Protein AF-A0A1M6B4I6-F1 (afdb_monomer_lite)

Organism: NCBI:txid1216006

Secondary structure (DSSP, 8-state):
-HHHHHHHHHHHHHHT--SSHHHHHHHHHHHHHHHHHHHHHHHHHHTTSS-HHHHHHHHHHHHHHHHHHHHHHHHHHHHHHHHHHHT---SSPPPHHHHHHHHT-S--PPPPPHHHHHHHTTSHHHHH-HHHHHHHHHHHHHHHHHHHHHHSS-------------------PPPPPPP-PPPPHHHHHHHHHHHHHHHHHHHHHHHHHHHHHHHHHHHHHHHHT-S------PPP-BS---TTSPTT--PPP-S-EEHHHHEEEEEEEEEEPTT-S-EEEEEEEE--TTPPTTEEEEEES-EEEEEEEEEPPPTTS-BPPHHHHHT-SEEEEEEEEEE-TT--EEEEEEEEEEEEEEEPEEETTEEEEEEETTEEEEEEE--S---SSS------S-------EEEPPTTSS---TT-------SS---EEEEE--GGG-PPPEEEEEEEPPPPPPPTT-EEEHHHHHHH-SSSSEEEE-SS-HHHHHHHHHTTSPPPHHHHHHHHHHSEEEEEEHHHHHHH-TTSGGGS-HHHHHHHHT-HHHHHHHHHHHHHHHHHHTT--HHHHHHHHHHHHHHHHHTTTT-

InterPro domains:
  IPR016128 Pyosin/cloacin translocation domain [PF06958] (324-448)
  IPR036302 Pyosin/cloacin translocation domain superfamily [SSF69369] (380-454)

Radius of gyration: 32.62 Å; chains: 1; bounding box: 94×73×89 Å

pLDDT: mean 70.73, std 18.91, range [25.36, 96.62]

Structure (mmCIF, N/CA/C/O backbone):
data_AF-A0A1M6B4I6-F1
#
_entry.id   AF-A0A1M6B4I6-F1
#
loop_
_atom_site.group_PDB
_atom_site.id
_atom_site.type_symbol
_atom_site.label_atom_id
_atom_site.label_alt_id
_atom_site.label_comp_id
_atom_site.label_asym_id
_atom_site.label_entity_id
_atom_site.label_seq_id
_atom_site.pdbx_PDB_ins_code
_atom_site.Cartn_x
_atom_site.Cartn_y
_atom_site.Cartn_z
_atom_site.occupancy
_atom_site.B_iso_or_equiv
_atom_site.auth_seq_id
_atom_site.auth_comp_id
_atom_site.auth_asym_id
_atom_site.auth_atom_id
_atom_site.pdbx_PDB_model_num
ATOM 1 N N . MET A 1 1 ? 4.996 18.608 -7.850 1.00 51.16 1 MET A N 1
ATOM 2 C CA . MET A 1 1 ? 4.475 19.092 -9.153 1.00 51.16 1 MET A CA 1
ATOM 3 C C . MET A 1 1 ? 3.858 17.985 -10.006 1.00 51.16 1 MET A C 1
ATOM 5 O O . MET A 1 1 ? 2.662 18.060 -10.228 1.00 51.16 1 MET A O 1
ATOM 9 N N . GLN A 1 2 ? 4.590 16.944 -10.438 1.00 46.91 2 GLN A N 1
ATOM 10 C CA . GLN A 1 2 ? 3.991 15.851 -11.239 1.00 46.91 2 GLN A CA 1
ATOM 11 C C . GLN A 1 2 ? 2.855 15.112 -10.505 1.00 46.91 2 GLN A C 1
ATOM 13 O O . GLN A 1 2 ? 1.785 14.940 -11.076 1.00 46.91 2 GLN A O 1
ATOM 18 N N . ARG A 1 3 ? 3.047 14.771 -9.218 1.00 54.28 3 ARG A N 1
ATOM 19 C CA . ARG A 1 3 ? 1.992 14.196 -8.356 1.00 54.28 3 ARG A CA 1
ATOM 20 C C . ARG A 1 3 ? 0.747 15.095 -8.277 1.00 54.28 3 ARG A C 1
ATOM 22 O O . ARG A 1 3 ? -0.336 14.656 -8.629 1.00 54.28 3 ARG A O 1
ATOM 29 N N . PHE A 1 4 ? 0.932 16.375 -7.947 1.00 55.16 4 PHE A N 1
ATOM 30 C CA . PHE A 1 4 ? -0.143 17.375 -7.912 1.00 55.16 4 PHE A CA 1
ATOM 31 C C . PHE A 1 4 ? -0.913 17.471 -9.245 1.00 55.16 4 PHE A C 1
ATOM 33 O O . PHE A 1 4 ? -2.139 17.481 -9.261 1.00 55.16 4 PHE A O 1
ATOM 40 N N . SER A 1 5 ? -0.204 17.477 -10.380 1.00 53.47 5 SER A N 1
ATOM 41 C CA . SER A 1 5 ? -0.817 17.520 -11.716 1.00 53.47 5 SER A CA 1
ATOM 42 C C . SER A 1 5 ? -1.658 16.277 -12.021 1.00 53.47 5 SER A C 1
ATOM 44 O O . SER A 1 5 ? -2.720 16.392 -12.635 1.00 53.47 5 SER A O 1
ATOM 46 N N . ALA A 1 6 ? -1.203 15.094 -11.594 1.00 51.84 6 ALA A N 1
ATOM 47 C CA . ALA A 1 6 ? -1.963 13.856 -11.733 1.00 51.84 6 ALA A CA 1
ATOM 48 C C . ALA A 1 6 ? -3.240 13.899 -10.879 1.00 51.84 6 ALA A C 1
ATOM 50 O O . ALA A 1 6 ? -4.325 13.624 -11.390 1.00 51.84 6 ALA A O 1
ATOM 51 N N . SER A 1 7 ? -3.138 14.347 -9.625 1.00 53.72 7 SER A N 1
ATOM 52 C CA . SER A 1 7 ? -4.289 14.511 -8.730 1.00 53.72 7 SER A CA 1
ATOM 53 C C . SER A 1 7 ? -5.326 15.488 -9.289 1.00 53.72 7 SER A C 1
ATOM 55 O O . SER A 1 7 ? -6.516 15.175 -9.307 1.00 53.72 7 SER A O 1
ATOM 57 N N . VAL A 1 8 ? -4.895 16.643 -9.811 1.00 61.38 8 VAL A N 1
ATOM 58 C CA . VAL A 1 8 ? -5.784 17.622 -10.465 1.00 61.38 8 VAL A CA 1
ATOM 59 C C . VAL A 1 8 ? -6.483 17.020 -11.681 1.00 61.38 8 VAL A C 1
ATOM 61 O O . VAL A 1 8 ? -7.682 17.228 -11.850 1.00 61.38 8 VAL A O 1
ATOM 64 N N . SER A 1 9 ? -5.772 16.231 -12.487 1.00 60.44 9 SER A N 1
ATOM 65 C CA . SER A 1 9 ? -6.349 15.573 -13.667 1.00 60.44 9 SER A CA 1
ATOM 66 C C . SER A 1 9 ? -7.420 14.550 -13.279 1.00 60.44 9 SER A C 1
ATOM 68 O O . SER A 1 9 ? -8.490 14.526 -13.878 1.00 60.44 9 SER A O 1
ATOM 70 N N . ILE A 1 10 ? -7.182 13.759 -12.228 1.00 62.78 10 ILE A N 1
ATOM 71 C CA . ILE A 1 10 ? -8.158 12.792 -11.701 1.00 62.78 10 ILE A CA 1
ATOM 72 C C . ILE A 1 10 ? -9.417 13.507 -11.192 1.00 62.78 10 ILE A C 1
ATOM 74 O O . ILE A 1 10 ? -10.531 13.088 -11.506 1.00 62.78 10 ILE A O 1
ATOM 78 N N . MET A 1 11 ? -9.256 14.595 -10.431 1.00 71.31 11 MET A N 1
ATOM 79 C CA . MET A 1 11 ? -10.387 15.385 -9.926 1.00 71.31 11 MET A CA 1
ATOM 80 C C . MET A 1 11 ? -11.189 16.012 -11.068 1.00 71.31 11 MET A C 1
ATOM 82 O O . MET A 1 11 ? -12.416 15.958 -11.058 1.00 71.31 11 MET A O 1
ATOM 86 N N . ALA A 1 12 ? -10.503 16.544 -12.081 1.00 68.56 12 ALA A N 1
ATOM 87 C CA . ALA A 1 12 ? -11.144 17.124 -13.251 1.00 68.56 12 ALA A CA 1
ATOM 88 C C . ALA A 1 12 ? -11.961 16.074 -14.025 1.00 68.56 12 ALA A C 1
ATOM 90 O O . ALA A 1 12 ? -13.123 16.316 -14.349 1.00 68.56 12 ALA A O 1
ATOM 91 N N . SER A 1 13 ? -11.402 14.882 -14.254 1.00 64.06 13 SER A N 1
ATOM 92 C CA . SER A 1 13 ? -12.123 13.786 -14.909 1.00 64.06 13 SER A CA 1
ATOM 93 C C . SER A 1 13 ? -13.371 13.374 -14.130 1.00 64.06 13 SER A C 1
ATOM 95 O O . SER A 1 13 ? -14.428 13.192 -14.725 1.00 64.06 13 SER A O 1
ATOM 97 N N . ARG A 1 14 ? -13.291 13.281 -12.797 1.00 71.25 14 ARG A N 1
ATOM 98 C CA . ARG A 1 14 ? -14.432 12.885 -11.954 1.00 71.25 14 ARG A CA 1
ATOM 99 C C . ARG A 1 14 ? -15.540 13.938 -11.913 1.00 71.25 14 ARG A C 1
ATOM 101 O O . ARG A 1 14 ? -16.707 13.592 -12.047 1.00 71.25 14 ARG A O 1
ATOM 108 N N . CYS A 1 15 ? -15.191 15.212 -11.749 1.00 73.69 15 CYS A N 1
ATOM 109 C CA . CYS A 1 15 ? -16.175 16.279 -11.538 1.00 73.69 15 CYS A CA 1
ATOM 110 C C . CYS A 1 15 ? -16.774 16.850 -12.832 1.00 73.69 15 CYS A C 1
ATOM 112 O O . CYS A 1 15 ? -17.823 17.487 -12.778 1.00 73.69 15 CYS A O 1
ATOM 114 N N . PHE A 1 16 ? -16.132 16.627 -13.983 1.00 74.12 16 PHE A N 1
ATOM 115 C CA . PHE A 1 16 ? -16.540 17.176 -15.283 1.00 74.12 16 PHE A CA 1
ATOM 116 C C . PHE A 1 16 ? -16.864 16.086 -16.318 1.00 74.12 16 PHE A C 1
ATOM 118 O O . PHE A 1 16 ? -16.717 16.289 -17.525 1.00 74.12 16 PHE A O 1
ATOM 125 N N . SER A 1 17 ? -17.312 14.912 -15.869 1.00 62.78 17 SER A N 1
ATOM 126 C CA . SER A 1 17 ? -17.703 13.801 -16.745 1.00 62.78 17 SER A CA 1
ATOM 127 C C . SER A 1 17 ? -19.030 14.078 -17.467 1.00 62.78 17 SER A C 1
ATOM 129 O O . SER A 1 17 ? -20.097 13.657 -17.031 1.00 62.78 17 SER A O 1
ATOM 131 N N . SER A 1 18 ? -18.965 14.782 -18.599 1.00 56.62 18 SER A N 1
ATOM 132 C CA . SER A 1 18 ? -20.063 14.905 -19.562 1.00 56.62 18 SER A CA 1
ATOM 133 C C . SER A 1 18 ? -19.482 14.923 -20.979 1.00 56.62 18 SER A C 1
ATOM 135 O O . SER A 1 18 ? -18.442 15.533 -21.225 1.00 56.62 18 SER A O 1
ATOM 137 N N . ALA A 1 19 ? -20.136 14.259 -21.940 1.00 50.75 19 ALA A N 1
ATOM 138 C CA . ALA A 1 19 ? -19.697 14.210 -23.343 1.00 50.75 19 ALA A CA 1
ATOM 139 C C . ALA A 1 19 ? -19.806 15.574 -24.071 1.00 50.75 19 ALA A C 1
ATOM 141 O O . ALA A 1 19 ? -19.691 15.648 -25.297 1.00 50.75 19 ALA A O 1
ATOM 142 N N . SER A 1 20 ? -20.071 16.664 -23.342 1.00 63.03 20 SER A N 1
ATOM 143 C CA . SER A 1 20 ? -20.264 17.999 -23.891 1.00 63.03 20 SER A CA 1
ATOM 144 C C . SER A 1 20 ? -18.929 18.733 -24.085 1.00 63.03 20 SER A C 1
ATOM 146 O O . SER A 1 20 ? -18.012 18.690 -23.264 1.00 63.03 20 SER A O 1
ATOM 148 N N . SER A 1 21 ? -18.822 19.500 -25.178 1.00 59.53 21 SER A N 1
ATOM 149 C CA . SER A 1 21 ? -17.652 20.364 -25.425 1.00 59.53 21 SER A CA 1
ATOM 150 C C . SER A 1 21 ? -17.477 21.482 -24.380 1.00 59.53 21 SER A C 1
ATOM 152 O O . SER A 1 21 ? -16.426 22.129 -24.339 1.00 59.53 21 SER A O 1
ATOM 154 N N . PHE A 1 22 ? -18.506 21.742 -23.565 1.00 62.38 22 PHE A N 1
ATOM 155 C CA . PHE A 1 22 ? -18.484 22.723 -22.480 1.00 62.38 22 PHE A CA 1
ATOM 156 C C . PHE A 1 22 ? -17.800 22.147 -21.242 1.00 62.38 22 PHE A C 1
ATOM 158 O O . PHE A 1 22 ? -16.907 22.799 -20.697 1.00 62.38 22 PHE A O 1
ATOM 165 N N . SER A 1 23 ? -18.126 20.901 -20.888 1.00 70.31 23 SER A N 1
ATOM 166 C CA . SER A 1 23 ? -17.504 20.190 -19.771 1.00 70.31 23 SER A CA 1
ATOM 167 C C . SER A 1 23 ? -15.994 20.021 -19.972 1.00 70.31 23 SER A C 1
ATOM 169 O O . SER A 1 23 ? -15.196 20.377 -19.104 1.00 70.31 23 SER A O 1
ATOM 171 N N . ASN A 1 24 ? -15.573 19.644 -21.187 1.00 69.25 24 ASN A N 1
ATOM 172 C CA . ASN A 1 24 ? -14.151 19.549 -21.541 1.00 69.25 24 ASN A CA 1
ATOM 173 C C . ASN A 1 24 ? -13.413 20.894 -21.422 1.00 69.25 24 ASN A C 1
ATOM 175 O O . ASN A 1 24 ? -12.301 20.960 -20.898 1.00 69.25 24 ASN A O 1
ATOM 179 N N . ARG A 1 25 ? -14.026 21.996 -21.877 1.00 69.25 25 ARG A N 1
ATOM 180 C CA . ARG A 1 25 ? -13.416 23.335 -21.787 1.00 69.25 25 ARG A CA 1
ATOM 181 C C . ARG A 1 25 ? -13.263 23.814 -20.350 1.00 69.25 25 ARG A C 1
ATOM 183 O O . ARG A 1 25 ? -12.303 24.513 -20.039 1.00 69.25 25 ARG A O 1
ATOM 190 N N . ALA A 1 26 ? -14.204 23.485 -19.482 1.00 72.00 26 ALA A N 1
ATOM 191 C CA . ALA A 1 26 ? -14.151 23.905 -18.094 1.00 72.00 26 ALA A CA 1
ATOM 192 C C . ALA A 1 26 ? -13.232 23.021 -17.238 1.00 72.00 26 ALA A C 1
ATOM 194 O O . ALA A 1 26 ? -12.478 23.566 -16.439 1.00 72.00 26 ALA A O 1
ATOM 195 N N . SER A 1 27 ? -13.157 21.717 -17.518 1.00 73.81 27 SER A N 1
ATOM 196 C CA . SER A 1 27 ? -12.103 20.832 -17.000 1.00 73.81 27 SER A CA 1
ATOM 197 C C . SER A 1 27 ? -10.699 21.380 -17.301 1.00 73.81 27 SER A C 1
ATOM 199 O O . SER A 1 27 ? -9.864 21.517 -16.405 1.00 73.81 27 SER A O 1
ATOM 201 N N . LEU A 1 28 ? -10.463 21.825 -18.542 1.00 70.69 28 LEU A N 1
ATOM 202 C CA . LEU A 1 28 ? -9.199 22.455 -18.939 1.00 70.69 28 LEU A CA 1
ATOM 203 C C . LEU A 1 28 ? -8.950 23.805 -18.243 1.00 70.69 28 LEU A C 1
ATOM 205 O O . LEU A 1 28 ? -7.811 24.104 -17.882 1.00 70.69 28 LEU A O 1
ATOM 209 N N . ARG A 1 29 ? -9.989 24.626 -18.032 1.00 75.81 29 ARG A N 1
ATOM 210 C CA . ARG A 1 29 ? -9.869 25.899 -17.292 1.00 75.81 29 ARG A CA 1
ATOM 211 C C . ARG A 1 29 ? -9.526 25.668 -15.822 1.00 75.81 29 ARG A C 1
ATOM 213 O O . ARG A 1 29 ? -8.610 26.317 -15.322 1.00 75.81 29 ARG A O 1
ATOM 220 N N . PHE A 1 30 ? -10.191 24.716 -15.173 1.00 84.00 30 PHE A N 1
ATOM 221 C CA . PHE A 1 30 ? -9.875 24.286 -13.814 1.00 84.00 30 PHE A CA 1
ATOM 222 C C . PHE A 1 30 ? -8.423 23.803 -13.699 1.00 84.00 30 PHE A C 1
ATOM 224 O O . PHE A 1 30 ? -7.670 24.303 -12.862 1.00 84.00 30 PHE A O 1
ATOM 231 N N . ALA A 1 31 ? -8.002 22.888 -14.579 1.00 74.19 31 ALA A N 1
ATOM 232 C CA . ALA A 1 31 ? -6.649 22.338 -14.564 1.00 74.19 31 ALA A CA 1
ATOM 233 C C . ALA A 1 31 ? -5.578 23.422 -14.770 1.00 74.19 31 ALA A C 1
ATOM 235 O O . ALA A 1 31 ? -4.554 23.429 -14.082 1.00 74.19 31 ALA A O 1
ATOM 236 N N . ARG A 1 32 ? -5.830 24.379 -15.672 1.00 74.50 32 ARG A N 1
ATOM 237 C CA . ARG A 1 32 ? -4.941 25.522 -15.904 1.00 74.50 32 ARG A CA 1
ATOM 238 C C . ARG A 1 32 ? -4.806 26.400 -14.662 1.00 74.50 32 ARG A C 1
ATOM 240 O O . ARG A 1 32 ? -3.690 26.738 -14.284 1.00 74.50 32 ARG A O 1
ATOM 247 N N . GLU A 1 33 ? -5.913 26.755 -14.020 1.00 79.69 33 GLU A N 1
ATOM 248 C CA . GLU A 1 33 ? -5.904 27.647 -12.856 1.00 79.69 33 GLU A CA 1
ATOM 249 C C . GLU A 1 33 ? -5.260 26.987 -11.623 1.00 79.69 33 GLU A C 1
ATOM 251 O O . GLU A 1 33 ? -4.447 27.610 -10.938 1.00 79.69 33 GLU A O 1
ATOM 256 N N . ALA A 1 34 ? -5.509 25.691 -11.400 1.00 74.44 34 ALA A N 1
ATOM 257 C CA . ALA A 1 34 ? -4.805 24.905 -10.384 1.00 74.44 34 ALA A CA 1
ATOM 258 C C . ALA A 1 34 ? -3.292 24.794 -10.685 1.00 74.44 34 ALA A C 1
ATOM 260 O O . ALA A 1 34 ? -2.448 24.883 -9.783 1.00 74.44 34 ALA A O 1
ATOM 261 N N . GLY A 1 35 ? -2.927 24.661 -11.964 1.00 66.81 35 GLY A N 1
ATOM 262 C CA . GLY A 1 35 ? -1.542 24.720 -12.434 1.00 66.81 35 GLY A CA 1
ATOM 263 C C . GLY A 1 35 ? -0.878 26.077 -12.176 1.00 66.81 35 GLY A C 1
ATOM 264 O O . GLY A 1 35 ? 0.267 26.141 -11.733 1.00 66.81 35 GLY A O 1
ATOM 265 N N . GLU A 1 36 ? -1.599 27.179 -12.377 1.00 76.25 36 GLU A N 1
ATOM 266 C CA . GLU A 1 36 ? -1.106 28.529 -12.091 1.00 76.25 36 GLU A CA 1
ATOM 267 C C . GLU A 1 36 ? -0.899 28.764 -10.586 1.00 76.25 36 GLU A C 1
ATOM 269 O O . GLU A 1 36 ? 0.104 29.374 -10.201 1.00 76.25 36 GLU A O 1
ATOM 274 N N . MET A 1 37 ? -1.796 28.261 -9.728 1.00 75.75 37 MET A N 1
ATOM 275 C CA . MET A 1 37 ? -1.660 28.338 -8.265 1.00 75.75 37 MET A CA 1
ATOM 276 C C . MET A 1 37 ? -0.454 27.542 -7.758 1.00 75.75 37 MET A C 1
ATOM 278 O O . MET A 1 37 ? 0.405 28.101 -7.073 1.00 75.75 37 MET A O 1
ATOM 282 N N . SER A 1 38 ? -0.333 26.273 -8.151 1.00 71.38 38 SER A N 1
ATOM 283 C CA . SER A 1 38 ? 0.828 25.445 -7.789 1.00 71.38 38 SER A CA 1
ATOM 284 C C . SER A 1 38 ? 2.139 26.000 -8.354 1.00 71.38 38 SER A C 1
ATOM 286 O O . SER A 1 38 ? 3.161 26.001 -7.670 1.00 71.38 38 SER A O 1
ATOM 288 N N . GLY A 1 39 ? 2.109 26.569 -9.561 1.00 62.41 39 GLY A N 1
ATOM 289 C CA . GLY A 1 39 ? 3.247 27.268 -10.152 1.00 62.41 39 GLY A CA 1
ATOM 290 C C . GLY A 1 39 ? 3.661 28.527 -9.382 1.00 62.41 39 GLY A C 1
ATOM 291 O O . GLY A 1 39 ? 4.852 28.814 -9.293 1.00 62.41 39 GLY A O 1
ATOM 292 N N . LYS A 1 40 ? 2.718 29.283 -8.795 1.00 73.00 40 LYS A N 1
ATOM 293 C CA . LYS A 1 40 ? 3.034 30.421 -7.906 1.00 73.00 40 LYS A CA 1
ATOM 294 C C . LYS A 1 40 ? 3.705 29.952 -6.614 1.00 73.00 40 LYS A C 1
ATOM 296 O O . LYS A 1 40 ? 4.728 30.526 -6.254 1.00 73.00 40 LYS A O 1
ATOM 301 N N . ILE A 1 41 ? 3.180 28.899 -5.985 1.00 70.31 41 ILE A N 1
ATOM 302 C CA . ILE A 1 41 ? 3.765 28.296 -4.775 1.00 70.31 41 ILE A CA 1
ATOM 303 C C . ILE A 1 41 ? 5.196 27.816 -5.066 1.00 70.31 41 ILE A C 1
ATOM 305 O O . ILE A 1 41 ? 6.133 28.137 -4.343 1.00 70.31 41 ILE A O 1
ATOM 309 N N . TYR A 1 42 ? 5.401 27.137 -6.195 1.00 60.81 42 TYR A N 1
ATOM 310 C CA . TYR A 1 42 ? 6.727 26.674 -6.601 1.00 60.81 42 TYR A CA 1
ATOM 311 C C . TYR A 1 42 ? 7.700 27.818 -6.945 1.00 60.81 42 TYR A C 1
ATOM 313 O O . TYR A 1 42 ? 8.888 27.732 -6.640 1.00 60.81 42 TYR A O 1
ATOM 321 N N . ARG A 1 43 ? 7.224 28.923 -7.535 1.00 71.06 43 ARG A N 1
ATOM 322 C CA . ARG A 1 43 ? 8.068 30.103 -7.796 1.00 71.06 43 ARG A CA 1
ATOM 323 C C . ARG A 1 43 ? 8.562 30.775 -6.514 1.00 71.06 43 ARG A C 1
ATOM 325 O O . ARG A 1 43 ? 9.688 31.257 -6.513 1.00 71.06 43 ARG A O 1
ATOM 332 N N . GLN A 1 44 ? 7.776 30.774 -5.435 1.00 67.38 44 GLN A N 1
ATOM 333 C CA . GLN A 1 44 ? 8.217 31.304 -4.135 1.00 67.38 44 GLN A CA 1
ATOM 334 C C . GLN A 1 44 ? 9.417 30.524 -3.585 1.00 67.38 44 GLN A C 1
ATOM 336 O O . GLN A 1 44 ? 10.356 31.132 -3.076 1.00 67.38 44 GLN A O 1
ATOM 341 N N . TYR A 1 45 ? 9.434 29.201 -3.770 1.00 66.56 45 TYR A N 1
ATOM 342 C CA . TYR A 1 45 ? 10.599 28.366 -3.470 1.00 66.56 45 TYR A CA 1
ATOM 343 C C . TYR A 1 45 ? 11.807 28.719 -4.345 1.00 66.56 45 TYR A C 1
ATOM 345 O O . TYR A 1 45 ? 12.901 28.939 -3.833 1.00 66.56 45 TYR A O 1
ATOM 353 N N . GLN A 1 46 ? 11.614 28.835 -5.665 1.00 61.88 46 GLN A N 1
ATOM 354 C CA . GLN A 1 46 ? 12.702 29.177 -6.594 1.00 61.88 46 GLN A CA 1
ATOM 355 C C . GLN A 1 46 ? 13.320 30.555 -6.322 1.00 61.88 46 GLN A C 1
ATOM 357 O O . GLN A 1 46 ? 14.506 30.755 -6.562 1.00 61.88 46 GLN A O 1
ATOM 362 N N . GLN A 1 47 ? 12.524 31.499 -5.823 1.00 78.25 47 GLN A N 1
ATOM 363 C CA . GLN A 1 47 ? 12.956 32.850 -5.460 1.00 78.25 47 GLN A CA 1
ATOM 364 C C . GLN A 1 47 ? 13.553 32.927 -4.044 1.00 78.25 47 GLN A C 1
ATOM 366 O O . GLN A 1 47 ? 13.859 34.020 -3.575 1.00 78.25 47 GLN A O 1
ATOM 371 N N . GLY A 1 48 ? 13.680 31.797 -3.335 1.00 69.75 48 GLY A N 1
ATOM 372 C CA . GLY A 1 48 ? 14.174 31.747 -1.955 1.00 69.75 48 GLY A CA 1
ATOM 373 C C . GLY A 1 48 ? 13.238 32.396 -0.928 1.00 69.75 48 GLY A C 1
ATOM 374 O O . GLY A 1 48 ? 13.636 32.612 0.210 1.00 69.75 48 GLY A O 1
ATOM 375 N N . SER A 1 49 ? 12.000 32.717 -1.315 1.00 71.56 49 SER A N 1
ATOM 376 C CA . SER A 1 49 ? 11.002 33.381 -0.464 1.00 71.56 49 SER A CA 1
ATOM 377 C C . SER A 1 49 ? 10.217 32.408 0.428 1.00 71.56 49 SER A C 1
ATOM 379 O O . SER A 1 49 ? 9.465 32.848 1.291 1.00 71.56 49 SER A O 1
ATOM 381 N N . ALA A 1 50 ? 10.366 31.096 0.221 1.00 69.94 50 ALA A N 1
ATOM 382 C CA . ALA A 1 50 ? 9.771 30.042 1.042 1.00 69.94 50 ALA A CA 1
ATOM 383 C C . ALA A 1 50 ? 10.710 28.828 1.124 1.00 69.94 50 ALA A C 1
ATOM 385 O O . ALA A 1 50 ? 11.399 28.506 0.153 1.00 69.94 50 ALA A O 1
ATOM 386 N N . SER A 1 51 ? 10.724 28.132 2.266 1.00 71.06 51 SER A N 1
ATOM 387 C CA . SER A 1 51 ? 11.500 26.896 2.422 1.00 71.06 51 SER A CA 1
ATOM 388 C C . SER A 1 51 ? 10.883 25.749 1.611 1.00 71.06 51 SER A C 1
ATOM 390 O O . SER A 1 51 ? 9.714 25.798 1.209 1.00 71.06 51 SER A O 1
ATOM 392 N N . PHE A 1 52 ? 11.663 24.691 1.372 1.00 54.66 52 PHE A N 1
ATOM 393 C CA . PHE A 1 52 ? 11.162 23.475 0.724 1.00 54.66 52 PHE A CA 1
ATOM 394 C C . PHE A 1 52 ? 9.973 22.879 1.492 1.00 54.66 52 PHE A C 1
ATOM 396 O O . PHE A 1 52 ? 8.956 22.547 0.890 1.00 54.66 52 PHE A O 1
ATOM 403 N N . GLU A 1 53 ? 10.071 22.821 2.819 1.00 62.47 53 GLU A N 1
ATOM 404 C CA . GLU A 1 53 ? 9.030 22.298 3.704 1.00 62.47 53 GLU A CA 1
ATOM 405 C C . GLU A 1 53 ? 7.748 23.138 3.643 1.00 62.47 53 GLU A C 1
ATOM 407 O O . GLU A 1 53 ? 6.672 22.604 3.385 1.00 62.47 53 GLU A O 1
ATOM 412 N N . THR A 1 54 ? 7.854 24.467 3.749 1.00 67.06 54 THR A N 1
ATOM 413 C CA . THR A 1 54 ? 6.700 25.372 3.617 1.00 67.06 54 THR A CA 1
ATOM 414 C C . THR A 1 54 ? 6.034 25.231 2.248 1.00 67.06 54 THR A C 1
ATOM 416 O O . THR A 1 54 ? 4.807 25.223 2.144 1.00 67.06 54 THR A O 1
ATOM 419 N N . THR A 1 55 ? 6.830 25.070 1.191 1.00 59.88 55 THR A N 1
ATOM 420 C CA . THR A 1 55 ? 6.337 24.889 -0.182 1.00 59.88 55 THR A CA 1
ATOM 421 C C . THR A 1 55 ? 5.599 23.563 -0.338 1.00 59.88 55 THR A C 1
ATOM 423 O O . THR A 1 55 ? 4.519 23.527 -0.931 1.00 59.88 55 THR A O 1
ATOM 426 N N . MET A 1 56 ? 6.148 22.479 0.213 1.00 59.25 56 MET A N 1
ATOM 427 C CA . MET A 1 56 ? 5.519 21.160 0.181 1.00 59.25 56 MET A CA 1
ATOM 428 C C . MET A 1 56 ? 4.234 21.130 1.006 1.00 59.25 56 MET A C 1
ATOM 430 O O . MET A 1 56 ? 3.218 20.682 0.485 1.00 59.25 56 MET A O 1
ATOM 434 N N . ASN A 1 57 ? 4.228 21.696 2.214 1.00 62.31 57 ASN A N 1
ATOM 435 C CA . ASN A 1 57 ? 3.030 21.787 3.052 1.00 62.31 57 ASN A CA 1
ATOM 436 C C . ASN A 1 57 ? 1.927 22.603 2.367 1.00 62.31 57 ASN A C 1
ATOM 438 O O . ASN A 1 57 ? 0.773 22.186 2.342 1.00 62.31 57 ASN A O 1
ATOM 442 N N . THR A 1 58 ? 2.281 23.718 1.721 1.00 68.62 58 THR A N 1
ATOM 443 C CA . THR A 1 58 ? 1.313 24.556 0.993 1.00 68.62 58 THR A CA 1
ATOM 444 C C . THR A 1 58 ? 0.738 23.838 -0.236 1.00 68.62 58 THR A C 1
ATOM 446 O O . THR A 1 58 ? -0.453 23.960 -0.522 1.00 68.62 58 THR A O 1
ATOM 449 N N . LEU A 1 59 ? 1.552 23.064 -0.965 1.00 67.50 59 LEU A N 1
ATOM 450 C CA . LEU A 1 59 ? 1.077 22.251 -2.093 1.00 67.50 59 LEU A CA 1
ATOM 451 C C . LEU A 1 59 ? 0.194 21.084 -1.637 1.00 67.50 59 LEU A C 1
ATOM 453 O O . LEU A 1 59 ? -0.832 20.835 -2.268 1.00 67.50 59 LEU A O 1
ATOM 457 N N . SER A 1 60 ? 0.572 20.398 -0.557 1.00 63.31 60 SER A N 1
ATOM 458 C CA . SER A 1 60 ? -0.217 19.315 0.038 1.00 63.31 60 SER A CA 1
ATOM 459 C C . SER A 1 60 ? -1.562 19.825 0.552 1.00 63.31 60 SER A C 1
ATOM 461 O O . SER A 1 60 ? -2.587 19.204 0.284 1.00 63.31 60 SER A O 1
ATOM 463 N N . GLN A 1 61 ? -1.580 20.993 1.199 1.00 76.94 61 GLN A N 1
ATOM 464 C CA . GLN A 1 61 ? -2.807 21.646 1.654 1.00 76.94 61 GLN A CA 1
ATOM 465 C C . GLN A 1 61 ? -3.728 21.997 0.478 1.00 76.94 61 GLN A C 1
ATOM 467 O O . GLN A 1 61 ? -4.913 21.671 0.504 1.00 76.94 61 GLN A O 1
ATOM 472 N N . LEU A 1 62 ? -3.187 22.595 -0.591 1.00 77.06 62 LEU A N 1
ATOM 473 C CA . LEU A 1 62 ? -3.957 22.901 -1.801 1.00 77.06 62 LEU A CA 1
ATOM 474 C C . LEU A 1 62 ? -4.527 21.629 -2.452 1.00 77.06 62 LEU A C 1
ATOM 476 O O . LEU A 1 62 ? -5.671 21.621 -2.904 1.00 77.06 62 LEU A O 1
ATOM 480 N N . GLU A 1 63 ? -3.743 20.550 -2.513 1.00 74.06 63 GLU A N 1
ATOM 481 C CA . GLU A 1 63 ? -4.204 19.264 -3.042 1.00 74.06 63 GLU A CA 1
ATOM 482 C C . GLU A 1 63 ? -5.333 18.673 -2.192 1.00 74.06 63 GLU A C 1
ATOM 484 O O . GLU A 1 63 ? -6.346 18.226 -2.734 1.00 74.06 63 GLU A O 1
ATOM 489 N N . TRP A 1 64 ? -5.175 18.696 -0.869 1.00 73.31 64 TRP A N 1
ATOM 490 C CA . TRP A 1 64 ? -6.177 18.221 0.075 1.00 73.31 64 TRP A CA 1
ATOM 491 C C . TRP A 1 64 ? -7.487 19.010 -0.052 1.00 73.31 64 TRP A C 1
ATOM 493 O O . TRP A 1 64 ? -8.549 18.403 -0.193 1.00 73.31 64 TRP A O 1
ATOM 503 N N . GLU A 1 65 ? -7.429 20.343 -0.119 1.00 79.06 65 GLU A N 1
ATOM 504 C CA . GLU A 1 65 ? -8.612 21.200 -0.283 1.00 79.06 65 GLU A CA 1
ATOM 505 C C . GLU A 1 65 ? -9.371 20.910 -1.583 1.00 79.06 65 GLU A C 1
ATOM 507 O O . GLU A 1 65 ? -10.602 20.833 -1.584 1.00 79.06 65 GLU A O 1
ATOM 512 N N . LEU A 1 66 ? -8.655 20.706 -2.692 1.00 80.94 66 LEU A N 1
ATOM 513 C CA . LEU A 1 66 ? -9.274 20.347 -3.968 1.00 80.94 66 LEU A CA 1
ATOM 514 C C . LEU A 1 66 ? -9.938 18.963 -3.911 1.00 80.94 66 LEU A C 1
ATOM 516 O O . LEU A 1 66 ? -11.031 18.793 -4.455 1.00 80.94 66 LEU A O 1
ATOM 520 N N . ARG A 1 67 ? -9.336 17.992 -3.211 1.00 74.69 67 ARG A N 1
ATOM 521 C CA . ARG A 1 67 ? -9.927 16.656 -3.015 1.00 74.69 67 ARG A CA 1
ATOM 522 C C . ARG A 1 67 ? -11.207 16.717 -2.187 1.00 74.69 67 ARG A C 1
ATOM 524 O O . ARG A 1 67 ? -12.184 16.069 -2.552 1.00 74.69 67 ARG A O 1
ATOM 531 N N . GLN A 1 68 ? -11.231 17.525 -1.126 1.00 76.75 68 GLN A N 1
ATOM 532 C CA . GLN A 1 68 ? -12.445 17.741 -0.333 1.00 76.75 68 GLN A CA 1
ATOM 533 C C . GLN A 1 68 ? -13.567 18.345 -1.186 1.00 76.75 68 GLN A C 1
ATOM 535 O O . GLN A 1 68 ? -14.714 17.912 -1.108 1.00 76.75 68 GLN A O 1
ATOM 540 N N . GLN A 1 69 ? -13.244 19.302 -2.059 1.00 85.62 69 GLN A N 1
ATOM 541 C CA . GLN A 1 69 ? -14.218 19.866 -2.996 1.00 85.62 69 GLN A CA 1
ATOM 542 C C . GLN A 1 69 ? -14.723 18.822 -4.005 1.00 85.62 69 GLN A C 1
ATOM 544 O O . GLN A 1 69 ? -15.914 18.796 -4.309 1.00 85.62 69 GLN A O 1
ATOM 549 N N . ALA A 1 70 ? -13.853 17.934 -4.494 1.00 77.31 70 ALA A N 1
ATOM 550 C CA . ALA A 1 70 ? -14.235 16.871 -5.424 1.00 77.31 70 ALA A CA 1
ATOM 551 C C . ALA A 1 70 ? -15.194 15.856 -4.781 1.00 77.31 70 ALA A C 1
ATOM 553 O O . ALA A 1 70 ? -16.160 15.427 -5.418 1.00 77.31 70 ALA A O 1
ATOM 554 N N . ASP A 1 71 ? -14.963 15.509 -3.513 1.00 75.19 71 ASP A N 1
ATOM 555 C CA . ASP A 1 71 ? -15.858 14.648 -2.731 1.00 75.19 71 ASP A CA 1
ATOM 556 C C . ASP A 1 71 ? -17.249 15.280 -2.576 1.00 75.19 71 ASP A C 1
ATOM 558 O O . ASP A 1 71 ? -18.264 14.628 -2.819 1.00 75.19 71 ASP A O 1
ATOM 562 N N . LEU A 1 72 ? -17.312 16.584 -2.280 1.00 75.38 72 LEU A N 1
ATOM 563 C CA . LEU A 1 72 ? -18.578 17.318 -2.182 1.00 75.38 72 LEU A CA 1
ATOM 564 C C . LEU A 1 72 ? -19.359 17.305 -3.505 1.00 75.38 72 LEU A C 1
ATOM 566 O O . LEU A 1 72 ? -20.566 17.065 -3.498 1.00 75.38 72 LEU A O 1
ATOM 570 N N . VAL A 1 73 ? -18.686 17.517 -4.639 1.00 80.81 73 VAL A N 1
ATOM 571 C CA . VAL A 1 73 ? -19.320 17.453 -5.970 1.00 80.81 73 VAL A CA 1
ATOM 572 C C . VAL A 1 73 ? -19.838 16.049 -6.262 1.00 80.81 73 VAL A C 1
ATOM 574 O O . VAL A 1 73 ? -20.962 15.902 -6.736 1.00 80.81 73 VAL A O 1
ATOM 577 N N . THR A 1 74 ? -19.044 15.025 -5.949 1.00 75.25 74 THR A N 1
ATOM 578 C CA . THR A 1 74 ? -19.407 13.619 -6.183 1.00 75.25 74 THR A CA 1
ATOM 579 C C . THR A 1 74 ? -20.617 13.211 -5.344 1.00 75.25 74 THR A C 1
ATOM 581 O O . THR A 1 74 ? -21.506 12.521 -5.833 1.00 75.25 74 THR A O 1
ATOM 584 N N . ARG A 1 75 ? -20.677 13.665 -4.089 1.00 75.00 75 ARG A N 1
ATOM 585 C CA . ARG A 1 75 ? -21.725 13.282 -3.139 1.00 75.00 75 ARG A CA 1
ATOM 586 C C . ARG A 1 75 ? -23.039 14.043 -3.325 1.00 75.00 75 ARG A C 1
ATOM 588 O O . ARG A 1 75 ? -24.098 13.453 -3.145 1.00 75.00 75 ARG A O 1
ATOM 595 N N . PHE A 1 76 ? -22.991 15.338 -3.637 1.00 74.56 76 PHE A N 1
ATOM 596 C CA . PHE A 1 76 ? -24.191 16.192 -3.687 1.00 74.56 76 PHE A CA 1
ATOM 597 C C . PHE A 1 76 ? -24.644 16.559 -5.101 1.00 74.56 76 PHE A C 1
ATOM 599 O O . PHE A 1 76 ? -25.750 17.079 -5.277 1.00 74.56 76 PHE A O 1
ATOM 606 N N . GLY A 1 77 ? -23.811 16.282 -6.103 1.00 78.81 77 GLY A N 1
ATOM 607 C CA . GLY A 1 77 ? -24.078 16.593 -7.498 1.00 78.81 77 GLY A CA 1
ATOM 608 C C . GLY A 1 77 ? -23.897 18.079 -7.845 1.00 78.81 77 GLY A C 1
ATOM 609 O O . GLY A 1 77 ? -23.923 18.953 -6.973 1.00 78.81 77 GLY A O 1
ATOM 610 N N . PRO A 1 78 ? -23.723 18.393 -9.140 1.00 84.25 78 PRO A N 1
ATOM 611 C CA . PRO A 1 78 ? -23.410 19.744 -9.605 1.00 84.25 78 PRO A CA 1
ATOM 612 C C . PRO A 1 78 ? -24.530 20.757 -9.324 1.00 84.25 78 PRO A C 1
ATOM 614 O O . PRO A 1 78 ? -24.243 21.909 -9.009 1.00 84.25 78 PRO A O 1
ATOM 617 N N . GLU A 1 79 ? -25.794 20.333 -9.355 1.00 83.06 79 GLU A N 1
ATOM 618 C CA . GLU A 1 79 ? -26.956 21.184 -9.065 1.00 83.06 79 GLU A CA 1
ATOM 619 C C . GLU A 1 79 ? -26.938 21.747 -7.644 1.00 83.06 79 GLU A C 1
ATOM 621 O O . GLU A 1 79 ? -26.975 22.962 -7.443 1.00 83.06 79 GLU A O 1
ATOM 626 N N . THR A 1 80 ? -26.818 20.861 -6.653 1.00 81.44 80 THR A N 1
ATOM 627 C CA . THR A 1 80 ? -26.800 21.228 -5.234 1.00 81.44 80 THR A CA 1
ATOM 628 C C . THR A 1 80 ? -25.614 22.131 -4.915 1.00 81.44 80 THR A C 1
ATOM 630 O O . THR A 1 80 ? -25.761 23.112 -4.187 1.00 81.44 80 THR A O 1
ATOM 633 N N . ILE A 1 81 ? -24.442 21.831 -5.489 1.00 84.94 81 ILE A N 1
ATOM 634 C CA . ILE A 1 81 ? -23.246 22.666 -5.341 1.00 84.94 81 ILE A CA 1
ATOM 635 C C . ILE A 1 81 ? -23.479 24.059 -5.931 1.00 84.94 81 ILE A C 1
ATOM 637 O O . ILE A 1 81 ? -23.163 25.051 -5.278 1.00 84.94 81 ILE A O 1
ATOM 641 N N . THR A 1 82 ? -24.076 24.149 -7.120 1.00 85.06 82 THR A N 1
ATOM 642 C CA . THR A 1 82 ? -24.359 25.431 -7.783 1.00 85.06 82 THR A CA 1
ATOM 643 C C . THR A 1 82 ? -25.309 26.294 -6.958 1.00 85.06 82 THR A C 1
ATOM 645 O O . THR A 1 82 ? -25.019 27.461 -6.695 1.00 85.06 82 THR A O 1
ATOM 648 N N . LEU A 1 83 ? -26.415 25.704 -6.503 1.00 81.69 83 LEU A N 1
ATOM 649 C CA . LEU A 1 83 ? -27.403 26.358 -5.650 1.00 81.69 83 LEU A CA 1
ATOM 650 C C . LEU A 1 83 ? -26.777 26.868 -4.346 1.00 81.69 83 LEU A C 1
ATOM 652 O O . LEU A 1 83 ? -26.937 28.030 -3.975 1.00 81.69 83 LEU A O 1
ATOM 656 N N . MET A 1 84 ? -25.984 26.035 -3.676 1.00 83.06 84 MET A N 1
ATOM 657 C CA . MET A 1 84 ? -25.295 26.439 -2.453 1.00 83.06 84 MET A CA 1
ATOM 658 C C . MET A 1 84 ? -24.341 27.611 -2.700 1.00 83.06 84 MET A C 1
ATOM 660 O O . MET A 1 84 ? -24.327 28.575 -1.933 1.00 83.06 84 MET A O 1
ATOM 664 N N . MET A 1 85 ? -23.537 27.532 -3.762 1.00 80.94 85 MET A N 1
ATOM 665 C CA . MET A 1 85 ? -22.576 28.580 -4.095 1.00 80.94 85 MET A CA 1
ATOM 666 C C . MET A 1 85 ? -23.252 29.916 -4.384 1.00 80.94 85 MET A C 1
ATOM 668 O O . MET A 1 85 ? -22.718 30.956 -4.005 1.00 80.94 85 MET A O 1
ATOM 672 N N . GLN A 1 86 ? -24.436 29.882 -4.988 1.00 78.50 86 GLN A N 1
ATOM 673 C CA . GLN A 1 86 ? -25.248 31.060 -5.258 1.00 78.50 86 GLN A CA 1
ATOM 674 C C . GLN A 1 86 ? -25.752 31.766 -4.005 1.00 78.50 86 GLN A C 1
ATOM 676 O O . GLN A 1 86 ? -25.768 32.996 -3.942 1.00 78.50 86 GLN A O 1
ATOM 681 N N . HIS A 1 87 ? -26.148 30.998 -2.998 1.00 75.94 87 HIS A N 1
ATOM 682 C CA . HIS A 1 87 ? -26.773 31.533 -1.791 1.00 75.94 87 HIS A CA 1
ATOM 683 C C . HIS A 1 87 ? -25.787 31.757 -0.638 1.00 75.94 87 HIS A C 1
ATOM 685 O O . HIS A 1 87 ? -26.182 32.102 0.476 1.00 75.94 87 HIS A O 1
ATOM 691 N N . HIS A 1 88 ? -24.489 31.593 -0.891 1.00 75.44 88 HIS A N 1
ATOM 692 C CA . HIS A 1 88 ? -23.460 31.829 0.106 1.00 75.44 88 HIS A CA 1
ATOM 693 C C . HIS A 1 88 ? -22.942 33.265 0.074 1.00 75.44 88 HIS A C 1
ATOM 695 O O . HIS A 1 88 ? -22.197 33.679 -0.813 1.00 75.44 88 HIS A O 1
ATOM 701 N N . HIS A 1 89 ? -23.261 34.013 1.125 1.00 65.94 89 HIS A N 1
ATOM 702 C CA . HIS A 1 89 ? -22.835 35.405 1.276 1.00 65.94 89 HIS A CA 1
ATOM 703 C C . HIS A 1 89 ? -21.584 35.579 2.158 1.00 65.94 89 HIS A C 1
ATOM 705 O O . HIS A 1 89 ? -21.138 36.700 2.388 1.00 65.94 89 HIS A O 1
ATOM 711 N N . GLY A 1 90 ? -20.986 34.483 2.640 1.00 63.91 90 GLY A N 1
ATOM 712 C CA . GLY A 1 90 ? -19.776 34.515 3.464 1.00 63.91 90 GLY A CA 1
ATOM 713 C C . GLY A 1 90 ? -18.485 34.750 2.665 1.00 63.91 90 GLY A C 1
ATOM 714 O O . GLY A 1 90 ? -18.406 34.495 1.462 1.00 63.91 90 GLY A O 1
ATOM 715 N N . SER A 1 91 ? -17.427 35.198 3.349 1.00 58.34 91 SER A N 1
ATOM 716 C CA . SER A 1 91 ? -16.063 35.349 2.800 1.00 58.34 91 SER A CA 1
ATOM 717 C C . SER A 1 91 ? -15.155 34.121 3.040 1.00 58.34 91 SER A C 1
ATOM 719 O O . SER A 1 91 ? -13.989 34.098 2.622 1.00 58.34 91 SER A O 1
ATOM 721 N N . GLY A 1 92 ? -15.677 33.107 3.740 1.00 61.34 92 GLY A N 1
ATOM 722 C CA . GLY A 1 92 ? -14.976 31.885 4.140 1.00 61.34 92 GLY A CA 1
ATOM 723 C C . GLY A 1 92 ? -14.964 30.776 3.082 1.00 61.34 92 GLY A C 1
ATOM 724 O O . GLY A 1 92 ? -15.671 30.848 2.077 1.00 61.34 92 GLY A O 1
ATOM 725 N N . SER A 1 93 ? -14.133 29.754 3.319 1.00 61.06 93 SER A N 1
ATOM 726 C CA . SER A 1 93 ? -14.209 28.474 2.599 1.00 61.06 93 SER A CA 1
ATOM 727 C C . SER A 1 93 ? -15.486 27.725 3.002 1.00 61.06 93 SER A C 1
ATOM 729 O O . SER A 1 93 ? -15.977 27.921 4.118 1.00 61.06 93 SER A O 1
ATOM 731 N N . PHE A 1 94 ? -16.036 26.883 2.124 1.00 67.25 94 PHE A N 1
ATOM 732 C CA . PHE A 1 94 ? -17.213 26.094 2.479 1.00 67.25 94 PHE A CA 1
ATOM 733 C C . PHE A 1 94 ? -16.802 24.971 3.427 1.00 67.25 94 PHE A C 1
ATOM 735 O O . PHE A 1 94 ? -16.031 24.090 3.057 1.00 67.25 94 PHE A O 1
ATOM 742 N N . SER A 1 95 ? -17.338 24.965 4.649 1.00 62.50 95 SER A N 1
ATOM 743 C CA . SER A 1 95 ? -17.210 23.781 5.493 1.00 62.50 95 SER A CA 1
ATOM 744 C C . SER A 1 95 ? -18.127 22.680 4.970 1.00 62.50 95 SER A C 1
ATOM 746 O O . SER A 1 95 ? -19.252 22.950 4.539 1.00 62.50 95 SER A O 1
ATOM 748 N N . ARG A 1 96 ? -17.671 21.426 5.067 1.00 63.97 96 ARG A N 1
ATOM 749 C CA . ARG A 1 96 ? -18.472 20.228 4.778 1.00 63.97 96 ARG A CA 1
ATOM 750 C C . ARG A 1 96 ? -19.857 20.347 5.429 1.00 63.97 96 ARG A C 1
ATOM 752 O O . ARG A 1 96 ? -20.863 20.294 4.733 1.00 63.97 96 ARG A O 1
ATOM 759 N N . ALA A 1 97 ? -19.915 20.680 6.719 1.00 62.09 97 ALA A N 1
ATOM 760 C CA . ALA A 1 97 ? -21.157 20.906 7.464 1.00 62.09 97 ALA A CA 1
ATOM 761 C C . ALA A 1 97 ? -22.103 21.958 6.844 1.00 62.09 97 ALA A C 1
ATOM 763 O O . ALA A 1 97 ? -23.321 21.843 6.960 1.00 62.09 97 ALA A O 1
ATOM 764 N N . SER A 1 98 ? -21.579 22.989 6.179 1.00 66.44 98 SER A N 1
ATOM 765 C CA . SER A 1 98 ? -22.408 23.993 5.499 1.00 66.44 98 SER A CA 1
ATOM 766 C C . SER A 1 98 ? -23.045 23.438 4.227 1.00 66.44 98 SER A C 1
ATOM 768 O O . SER A 1 98 ? -24.218 23.705 3.982 1.00 66.44 98 SER A O 1
ATOM 770 N N . VAL A 1 99 ? -22.321 22.591 3.487 1.00 68.75 99 VAL A N 1
ATOM 771 C CA . VAL A 1 99 ? -22.862 21.881 2.317 1.00 68.75 99 VAL A CA 1
ATOM 772 C C . VAL A 1 99 ? -23.946 20.890 2.730 1.00 68.75 99 VAL A C 1
ATOM 774 O O . VAL A 1 99 ? -25.011 20.865 2.124 1.00 68.75 99 VAL A O 1
ATOM 777 N N . TYR A 1 100 ? -23.727 20.131 3.809 1.00 67.19 100 TYR A N 1
ATOM 778 C CA . TYR A 1 100 ? -24.734 19.203 4.337 1.00 67.19 100 TYR A CA 1
ATOM 779 C C . TYR A 1 100 ? -26.000 19.929 4.795 1.00 67.19 100 TYR A C 1
ATOM 781 O O . TYR A 1 100 ? -27.094 19.526 4.406 1.00 67.19 100 TYR A O 1
ATOM 789 N N . ARG A 1 101 ? -25.868 21.015 5.569 1.00 69.38 101 ARG A N 1
ATOM 790 C CA . ARG A 1 101 ? -27.022 21.813 6.020 1.00 69.38 101 ARG A CA 1
ATOM 791 C C . ARG A 1 101 ? -27.826 22.370 4.851 1.00 69.38 101 ARG A C 1
ATOM 793 O O . ARG A 1 101 ? -29.049 22.357 4.905 1.00 69.38 101 ARG A O 1
ATOM 800 N N . TYR A 1 102 ? -27.146 22.818 3.798 1.00 71.31 102 TYR A N 1
ATOM 801 C CA . TYR A 1 102 ? -27.803 23.311 2.594 1.00 71.31 102 TYR A CA 1
ATOM 802 C C . TYR A 1 102 ? -28.473 22.184 1.792 1.00 71.31 102 TYR A C 1
ATOM 804 O O . TYR A 1 102 ? -29.615 22.313 1.373 1.00 71.31 102 TYR A O 1
ATOM 812 N N . ALA A 1 103 ? -27.804 21.042 1.613 1.00 71.00 103 ALA A N 1
ATOM 813 C CA . ALA A 1 103 ? -28.351 19.910 0.864 1.00 71.00 103 ALA A CA 1
ATOM 814 C C . ALA A 1 103 ? -29.636 19.333 1.491 1.00 71.00 103 ALA A C 1
ATOM 816 O O . ALA A 1 103 ? -30.492 18.826 0.763 1.00 71.00 103 ALA A O 1
ATOM 817 N N . HIS A 1 104 ? -29.770 19.438 2.819 1.00 71.25 104 HIS A N 1
ATOM 818 C CA . HIS A 1 104 ? -30.905 18.933 3.598 1.00 71.25 104 HIS A CA 1
ATOM 819 C C . HIS A 1 104 ? -31.920 20.025 3.984 1.00 71.25 104 HIS A C 1
ATOM 821 O O . HIS A 1 104 ? -32.850 19.747 4.746 1.00 71.25 104 HIS A O 1
ATOM 827 N N . SER A 1 105 ? -31.784 21.263 3.488 1.00 71.88 105 SER A N 1
ATOM 828 C CA . SER A 1 105 ? -32.794 22.294 3.736 1.00 71.88 105 SER A CA 1
ATOM 829 C C . SER A 1 105 ? -34.089 21.969 2.985 1.00 71.88 105 SER A C 1
ATOM 831 O O . SER A 1 105 ? -34.075 21.590 1.812 1.00 71.88 105 SER A O 1
ATOM 833 N N . LYS A 1 106 ? -35.235 22.119 3.665 1.00 59.62 106 LYS A N 1
ATOM 834 C CA . LYS A 1 106 ? -36.563 21.884 3.065 1.00 59.62 106 LYS A CA 1
ATOM 835 C C . LYS A 1 106 ? -36.921 22.924 1.999 1.00 59.62 106 LYS A C 1
ATOM 837 O O . LYS A 1 106 ? -37.684 22.626 1.087 1.00 59.62 106 LYS A O 1
ATOM 842 N N . GLU A 1 107 ? -36.342 24.117 2.091 1.00 63.41 107 GLU A N 1
ATOM 843 C CA . GLU A 1 107 ? -36.439 25.157 1.071 1.00 63.41 107 GLU A CA 1
ATOM 844 C C . GLU A 1 107 ? -35.186 25.114 0.194 1.00 63.41 107 GLU A C 1
ATOM 846 O O . GLU A 1 107 ? -34.078 25.385 0.668 1.00 63.41 107 GLU A O 1
ATOM 851 N N . LYS A 1 108 ? -35.357 24.753 -1.082 1.00 64.81 108 LYS A N 1
ATOM 852 C CA . LYS A 1 108 ? -34.317 24.895 -2.104 1.00 64.81 108 LYS A CA 1
ATOM 853 C C . LYS A 1 108 ? -34.659 26.109 -2.968 1.00 64.81 108 LYS A C 1
ATOM 855 O O . LYS A 1 108 ? -35.692 26.086 -3.641 1.00 64.81 108 LYS A O 1
ATOM 860 N N . PRO A 1 109 ? -33.856 27.183 -2.930 1.00 66.44 109 PRO A N 1
ATOM 861 C CA . PRO A 1 109 ? -34.084 28.335 -3.789 1.00 66.44 109 PRO A CA 1
ATOM 862 C C . PRO A 1 109 ? -33.869 27.967 -5.264 1.00 66.44 109 PRO A C 1
ATOM 864 O O . PRO A 1 109 ? -33.287 26.935 -5.585 1.00 66.44 109 PRO A O 1
ATOM 867 N N . GLN A 1 110 ? -34.372 28.803 -6.169 1.00 72.88 110 GLN A N 1
ATOM 868 C CA . GLN A 1 110 ? -34.232 28.596 -7.611 1.00 72.88 110 GLN A CA 1
ATOM 869 C C . GLN A 1 110 ? -32.897 29.154 -8.121 1.00 72.88 110 GLN A C 1
ATOM 871 O O . GLN A 1 110 ? -32.432 30.204 -7.670 1.00 72.88 110 GLN A O 1
ATOM 876 N N . LEU A 1 111 ? -32.306 28.471 -9.103 1.00 71.25 111 LEU A N 1
ATOM 877 C CA . LEU A 1 111 ? -31.092 28.926 -9.786 1.00 71.25 111 LEU A CA 1
ATOM 878 C C . LEU A 1 111 ? -31.341 30.256 -10.494 1.00 71.25 111 LEU A C 1
ATOM 880 O O . LEU A 1 111 ? -32.319 30.399 -11.231 1.00 71.25 111 LEU A O 1
ATOM 884 N N . SER A 1 112 ? -30.446 31.222 -10.298 1.00 66.69 112 SER A N 1
ATOM 885 C CA . SER A 1 112 ? -30.558 32.520 -10.956 1.00 66.69 112 SER A CA 1
ATOM 886 C C . SER A 1 112 ? -29.833 32.558 -12.300 1.00 66.69 112 SER A C 1
ATOM 888 O O . SER A 1 112 ? -29.105 31.644 -12.694 1.00 66.69 112 SER A O 1
ATOM 890 N N . HIS A 1 113 ? -30.079 33.615 -13.075 1.00 65.81 113 HIS A N 1
ATOM 891 C CA . HIS A 1 113 ? -29.510 33.752 -14.411 1.00 65.81 113 HIS A CA 1
ATOM 892 C C . HIS A 1 113 ? -27.974 33.884 -14.373 1.00 65.81 113 HIS A C 1
ATOM 894 O O . HIS A 1 113 ? -27.410 34.532 -13.499 1.00 65.81 113 HIS A O 1
ATOM 900 N N . ARG A 1 114 ? -27.280 33.372 -15.403 1.00 64.75 114 ARG A N 1
ATOM 901 C CA . ARG A 1 114 ? -25.809 33.432 -15.592 1.00 64.75 114 ARG A CA 1
ATOM 902 C C . ARG A 1 114 ? -25.157 34.800 -15.350 1.00 64.75 114 ARG A C 1
ATOM 904 O O . ARG A 1 114 ? -24.000 34.858 -14.933 1.00 64.75 114 ARG A O 1
ATOM 911 N N . ALA A 1 115 ? -25.875 35.898 -15.598 1.00 59.94 115 ALA A N 1
ATOM 912 C CA . ALA A 1 115 ? -25.392 37.248 -15.306 1.00 59.94 115 ALA A CA 1
ATOM 913 C C . ALA A 1 115 ? -25.116 37.465 -13.803 1.00 59.94 115 ALA A C 1
ATOM 915 O O . ALA A 1 115 ? -24.184 38.183 -13.447 1.00 59.94 115 ALA A O 1
ATOM 916 N N . GLU A 1 116 ? -25.872 36.804 -12.925 1.00 65.06 116 GLU A N 1
ATOM 917 C CA . GLU A 1 116 ? -25.673 36.849 -11.478 1.00 65.06 116 GLU A CA 1
ATOM 918 C C . GLU A 1 116 ? -24.518 35.945 -11.036 1.00 65.06 116 GLU A C 1
ATOM 920 O O . GLU A 1 116 ? -23.669 36.397 -10.276 1.00 65.06 116 GLU A O 1
ATOM 925 N N . ILE A 1 117 ? -24.376 34.745 -11.603 1.00 66.75 117 ILE A N 1
ATOM 926 C CA . ILE A 1 117 ? -23.240 33.841 -11.316 1.00 66.75 117 ILE A CA 1
ATOM 927 C C . ILE A 1 117 ? -21.892 34.470 -11.669 1.00 66.75 117 ILE A C 1
ATOM 929 O O . ILE A 1 117 ? -20.922 34.368 -10.915 1.00 66.75 117 ILE A O 1
ATOM 933 N N . THR A 1 118 ? -21.843 35.217 -12.774 1.00 63.81 118 THR A N 1
ATOM 934 C CA . THR A 1 118 ? -20.631 35.944 -13.184 1.00 63.81 118 THR A CA 1
ATOM 935 C C . THR A 1 118 ? -20.224 37.001 -12.143 1.00 63.81 118 THR A C 1
ATOM 937 O O . THR A 1 118 ? -19.043 37.326 -12.014 1.00 63.81 118 THR A O 1
ATOM 940 N N . ARG A 1 119 ? -21.170 37.523 -11.346 1.00 65.00 119 ARG A N 1
ATOM 941 C CA . ARG A 1 119 ? -20.897 38.512 -10.290 1.00 65.00 119 ARG A CA 1
ATOM 942 C C . ARG A 1 119 ? -20.144 37.894 -9.107 1.00 65.00 119 ARG A C 1
ATOM 944 O O . ARG A 1 119 ? -19.354 38.595 -8.476 1.00 65.00 119 ARG A O 1
ATOM 951 N N . TRP A 1 120 ? -20.332 36.605 -8.820 1.00 67.31 120 TRP A N 1
ATOM 952 C CA . TRP A 1 120 ? -19.697 35.942 -7.672 1.00 67.31 120 TRP A CA 1
ATOM 953 C C . TRP A 1 120 ? -18.406 35.205 -8.033 1.00 67.31 120 TRP A C 1
ATOM 955 O O . TRP A 1 120 ? -17.659 34.857 -7.125 1.00 67.31 120 TRP A O 1
ATOM 965 N N . GLN A 1 121 ? -18.056 35.051 -9.319 1.00 63.66 121 GLN A N 1
ATOM 966 C CA . GLN A 1 121 ? -16.760 34.473 -9.730 1.00 63.66 121 GLN A CA 1
ATOM 967 C C . GLN A 1 121 ? -15.558 35.236 -9.140 1.00 63.66 121 GLN A C 1
ATOM 969 O O . GLN A 1 121 ? -14.471 34.692 -8.957 1.00 63.66 121 GLN A O 1
ATOM 974 N N . TYR A 1 122 ? -15.765 36.513 -8.806 1.00 69.25 122 TYR A N 1
ATOM 975 C CA . TYR A 1 122 ? -14.771 37.373 -8.171 1.00 69.25 122 TYR A CA 1
ATOM 976 C C . TYR A 1 122 ? -14.881 37.429 -6.642 1.00 69.25 122 TYR A C 1
ATOM 978 O O . TYR A 1 122 ? -14.041 38.072 -6.008 1.00 69.25 122 TYR A O 1
ATOM 986 N N . ALA A 1 123 ? -15.875 36.768 -6.047 1.00 74.25 123 ALA A N 1
ATOM 987 C CA . ALA A 1 123 ? -16.107 36.779 -4.612 1.00 74.25 123 ALA A CA 1
ATOM 988 C C . ALA A 1 123 ? -15.044 35.958 -3.851 1.00 74.25 123 ALA A C 1
ATOM 990 O O . ALA A 1 123 ? -14.530 34.959 -4.369 1.00 74.25 123 ALA A O 1
ATOM 991 N N . PRO A 1 124 ? -14.720 36.328 -2.596 1.00 72.94 124 PRO A N 1
ATOM 992 C CA . PRO A 1 124 ? -13.690 35.645 -1.811 1.00 72.94 124 PRO A CA 1
ATOM 993 C C . PRO A 1 124 ? -13.935 34.140 -1.625 1.00 72.94 124 PRO A C 1
ATOM 995 O O . PRO A 1 124 ? -12.993 33.355 -1.725 1.00 72.94 124 PRO A O 1
ATOM 998 N N . HIS A 1 125 ? -15.185 33.719 -1.406 1.00 75.81 125 HIS A N 1
ATOM 999 C CA . HIS A 1 125 ? -15.528 32.301 -1.253 1.00 75.81 125 HIS A CA 1
ATOM 1000 C C . HIS A 1 125 ? -15.352 31.519 -2.563 1.00 75.81 125 HIS A C 1
ATOM 1002 O O . HIS A 1 125 ? -14.893 30.383 -2.538 1.00 75.81 125 HIS A O 1
ATOM 1008 N N . ALA A 1 126 ? -15.635 32.122 -3.718 1.00 77.56 126 ALA A N 1
ATOM 1009 C CA . ALA A 1 126 ? -15.507 31.458 -5.013 1.00 77.56 126 ALA A CA 1
ATOM 1010 C C . ALA A 1 126 ? -14.030 31.246 -5.404 1.00 77.56 126 ALA A C 1
ATOM 1012 O O . ALA A 1 126 ? -13.684 30.243 -6.023 1.00 77.56 126 ALA A O 1
ATOM 1013 N N . ARG A 1 127 ? -13.136 32.148 -4.970 1.00 76.50 127 ARG A N 1
ATOM 1014 C CA . ARG A 1 127 ? -11.677 31.984 -5.119 1.00 76.50 127 ARG A CA 1
ATOM 1015 C C . ARG A 1 127 ? -11.101 30.899 -4.209 1.00 76.50 127 ARG A C 1
ATOM 1017 O O . ARG A 1 127 ? -10.175 30.209 -4.613 1.00 76.50 127 ARG A O 1
ATOM 1024 N N . LYS A 1 128 ? -11.638 30.755 -2.993 1.00 79.62 128 LYS A N 1
ATOM 1025 C CA . LYS A 1 128 ? -11.220 29.713 -2.037 1.00 79.62 128 LYS A CA 1
ATOM 1026 C C . LYS A 1 128 ? -11.742 28.321 -2.405 1.00 79.62 128 LYS A C 1
ATOM 1028 O O . LYS A 1 128 ? -11.132 27.329 -2.035 1.00 79.62 128 LYS A O 1
ATOM 1033 N N . ASN A 1 129 ? -12.837 28.241 -3.159 1.00 86.00 129 ASN A N 1
ATOM 1034 C CA . ASN A 1 129 ? -13.472 26.983 -3.553 1.00 86.00 129 ASN A CA 1
ATOM 1035 C C . ASN A 1 129 ? -13.387 26.772 -5.070 1.00 86.00 129 ASN A C 1
ATOM 1037 O O . ASN A 1 129 ? -14.400 26.744 -5.770 1.00 86.00 129 ASN A O 1
ATOM 1041 N N . LEU A 1 130 ? -12.150 26.676 -5.566 1.00 85.94 130 LEU A N 1
ATOM 1042 C CA . LEU A 1 130 ? -11.818 26.654 -6.990 1.00 85.94 130 LEU A CA 1
ATOM 1043 C C . LEU A 1 130 ? -12.607 25.601 -7.787 1.00 85.94 130 LEU A C 1
ATOM 1045 O O . LEU A 1 130 ? -13.202 25.933 -8.809 1.00 85.94 130 LEU A O 1
ATOM 1049 N N . LEU A 1 131 ? -12.621 24.345 -7.339 1.00 86.88 131 LEU A N 1
ATOM 1050 C CA . LEU A 1 131 ? -13.275 23.252 -8.060 1.00 86.88 131 LEU A CA 1
ATOM 1051 C C . LEU A 1 131 ? -14.800 23.390 -8.025 1.00 86.88 131 LEU A C 1
ATOM 1053 O O . LEU A 1 131 ? -15.444 23.243 -9.062 1.00 86.88 131 LEU A O 1
ATOM 1057 N N . LEU A 1 132 ? -15.369 23.741 -6.865 1.00 87.69 132 LEU A N 1
ATOM 1058 C CA . LEU A 1 132 ? -16.814 23.966 -6.740 1.00 87.69 132 LEU A CA 1
ATOM 1059 C C . LEU A 1 132 ? -17.276 25.078 -7.692 1.00 87.69 132 LEU A C 1
ATOM 1061 O O . LEU A 1 132 ? -18.288 24.921 -8.372 1.00 87.69 132 LEU A O 1
ATOM 1065 N N . ARG A 1 133 ? -16.497 26.167 -7.798 1.00 87.69 133 ARG A N 1
ATOM 1066 C CA . ARG A 1 133 ? -16.786 27.287 -8.705 1.00 87.69 133 ARG A CA 1
ATOM 1067 C C . ARG A 1 133 ? -16.866 26.831 -10.158 1.00 87.69 133 ARG A C 1
ATOM 1069 O O . ARG A 1 133 ? -17.840 27.143 -10.834 1.00 87.69 133 ARG A O 1
ATOM 1076 N N . HIS A 1 134 ? -15.867 26.087 -10.634 1.00 87.06 134 HIS A N 1
ATOM 1077 C CA . HIS A 1 134 ? -15.844 25.602 -12.020 1.00 87.06 134 HIS A CA 1
ATOM 1078 C C . HIS A 1 134 ? -17.001 24.634 -12.313 1.00 87.06 134 HIS A C 1
ATOM 1080 O O . HIS A 1 134 ? -17.567 24.677 -13.402 1.00 87.06 134 HIS A O 1
ATOM 1086 N N . VAL A 1 135 ? -17.403 23.806 -11.343 1.00 86.88 135 VAL A N 1
ATOM 1087 C CA . VAL A 1 135 ? -18.592 22.939 -11.463 1.00 86.88 135 VAL A CA 1
ATOM 1088 C C . VAL A 1 135 ? -19.875 23.763 -11.567 1.00 86.88 135 VAL A C 1
ATOM 1090 O O . VAL A 1 135 ? -20.695 23.501 -12.447 1.00 86.88 135 VAL A O 1
ATOM 1093 N N . ALA A 1 136 ? -20.021 24.791 -10.731 1.00 85.00 136 ALA A N 1
ATOM 1094 C CA . ALA A 1 136 ? -21.182 25.672 -10.749 1.00 85.00 136 ALA A CA 1
ATOM 1095 C C . ALA A 1 136 ? -21.328 26.441 -12.075 1.00 85.00 136 ALA A C 1
ATOM 1097 O O . ALA A 1 136 ? -22.426 26.555 -12.625 1.00 85.00 136 ALA A O 1
ATOM 1098 N N . GLU A 1 137 ? -20.213 26.927 -12.625 1.00 82.81 137 GLU A N 1
ATOM 1099 C CA . GLU A 1 137 ? -20.185 27.628 -13.913 1.00 82.81 137 GLU A CA 1
ATOM 1100 C C . GLU A 1 137 ? -20.657 26.736 -15.073 1.00 82.81 137 GLU A C 1
ATOM 1102 O O . GLU A 1 137 ? -21.456 27.175 -15.902 1.00 82.81 137 GLU A O 1
ATOM 1107 N N . ILE A 1 138 ? -20.203 25.479 -15.128 1.00 84.69 138 ILE A N 1
ATOM 1108 C CA . ILE A 1 138 ? -20.616 24.529 -16.176 1.00 84.69 138 ILE A CA 1
ATOM 1109 C C . ILE A 1 138 ? -22.087 24.189 -16.056 1.00 84.69 138 ILE A C 1
ATOM 1111 O O . ILE A 1 138 ? -22.790 24.193 -17.062 1.00 84.69 138 ILE A O 1
ATOM 1115 N N . TYR A 1 139 ? -22.540 23.879 -14.844 1.00 83.81 139 TYR A N 1
ATOM 1116 C CA . TYR A 1 139 ? -23.904 23.426 -14.616 1.00 83.81 139 TYR A CA 1
ATOM 1117 C C . TYR A 1 139 ? -24.921 24.474 -15.089 1.00 83.81 139 TYR A C 1
ATOM 1119 O O . TYR A 1 139 ? -25.893 24.153 -15.775 1.00 83.81 139 TYR A O 1
ATOM 1127 N N . VAL A 1 140 ? -24.650 25.755 -14.830 1.00 79.81 140 VAL A N 1
ATOM 1128 C CA . VAL A 1 140 ? -25.497 26.849 -15.325 1.00 79.81 140 VAL A CA 1
ATOM 1129 C C . VAL A 1 140 ? -25.363 27.058 -16.824 1.00 79.81 140 VAL A C 1
ATOM 1131 O O . VAL A 1 140 ? -26.371 27.299 -17.494 1.00 79.81 140 VAL A O 1
ATOM 1134 N N . ASP A 1 141 ? -24.153 26.956 -17.373 1.00 80.06 141 ASP A N 1
ATOM 1135 C CA . ASP A 1 141 ? -23.962 27.021 -18.820 1.00 80.06 141 ASP A CA 1
ATOM 1136 C C . ASP A 1 141 ? -24.774 25.916 -19.526 1.00 80.06 141 ASP A C 1
ATOM 1138 O O . ASP A 1 141 ? -25.428 26.197 -20.534 1.00 80.06 141 ASP A O 1
ATOM 1142 N N . GLU A 1 142 ? -24.808 24.694 -18.990 1.00 80.31 142 GLU A N 1
ATOM 1143 C CA . GLU A 1 142 ? -25.592 23.573 -19.524 1.00 80.31 142 GLU A CA 1
ATOM 1144 C C . GLU A 1 142 ? -27.110 23.797 -19.383 1.00 80.31 142 GLU A C 1
ATOM 1146 O O . GLU A 1 142 ? -27.844 23.597 -20.358 1.00 80.31 142 GLU A O 1
ATOM 1151 N N . LEU A 1 143 ? -27.585 24.306 -18.240 1.00 75.94 143 LEU A N 1
ATOM 1152 C CA . LEU A 1 143 ? -28.997 24.666 -18.032 1.00 75.94 143 LEU A CA 1
ATOM 1153 C C . LEU A 1 143 ? -29.490 25.757 -18.992 1.00 75.94 143 LEU A C 1
ATOM 1155 O O . LEU A 1 143 ? -30.603 25.690 -19.511 1.00 75.94 143 LEU A O 1
ATOM 1159 N N . GLN A 1 144 ? -28.674 26.769 -19.279 1.00 73.31 144 GLN A N 1
ATOM 1160 C CA . GLN A 1 144 ? -29.070 27.820 -20.219 1.00 73.31 144 GLN A CA 1
ATOM 1161 C C . GLN A 1 144 ? -29.067 27.343 -21.672 1.00 73.31 144 GLN A C 1
ATOM 1163 O O . GLN A 1 144 ? -29.893 27.785 -22.476 1.00 73.31 144 GLN A O 1
ATOM 1168 N N . HIS A 1 145 ? -28.155 26.437 -22.030 1.00 71.94 145 HIS A N 1
ATOM 1169 C CA . HIS A 1 145 ? -28.149 25.825 -23.357 1.00 71.94 145 HIS A CA 1
ATOM 1170 C C . HIS A 1 145 ? -29.346 24.892 -23.562 1.00 71.94 145 HIS A C 1
ATOM 1172 O O . HIS A 1 145 ? -29.908 24.879 -24.661 1.00 71.94 145 HIS A O 1
ATOM 1178 N N . SER A 1 146 ? -29.771 24.154 -22.533 1.00 68.94 146 SER A N 1
ATOM 1179 C CA . SER A 1 146 ? -30.971 23.315 -22.611 1.00 68.94 146 SER A CA 1
ATOM 1180 C C . SER A 1 146 ? -32.240 24.166 -22.758 1.00 68.94 146 SER A C 1
ATOM 1182 O O . SER A 1 146 ? -33.040 23.895 -23.652 1.00 68.94 146 SER A O 1
ATOM 1184 N N . GLN A 1 147 ? -32.364 25.272 -22.013 1.00 65.56 147 GLN A N 1
ATOM 1185 C CA . GLN A 1 147 ? -33.483 26.221 -22.134 1.00 65.56 147 GLN A CA 1
ATOM 1186 C C . GLN A 1 147 ? -33.536 26.951 -23.492 1.00 65.56 147 GLN A C 1
ATOM 1188 O O . GLN A 1 147 ? -34.618 27.224 -24.013 1.00 65.56 147 GLN A O 1
ATOM 1193 N N . ARG A 1 148 ? -32.389 27.250 -24.122 1.00 60.97 148 ARG A N 1
ATOM 1194 C CA . ARG A 1 148 ? -32.343 27.830 -25.484 1.00 60.97 148 ARG A CA 1
ATOM 1195 C C . ARG A 1 148 ? -32.735 26.834 -26.576 1.00 60.97 148 ARG A C 1
ATOM 1197 O O . ARG A 1 148 ? -33.293 27.237 -27.592 1.00 60.97 148 ARG A O 1
ATOM 1204 N N . ARG A 1 149 ? -32.467 25.538 -26.383 1.00 57.59 149 ARG A N 1
ATOM 1205 C CA . ARG A 1 149 ? -32.901 24.482 -27.316 1.00 57.59 149 ARG A CA 1
ATOM 1206 C C . ARG A 1 149 ? -34.407 24.235 -27.257 1.00 57.59 149 ARG A C 1
ATOM 1208 O O . ARG A 1 149 ? -34.991 23.929 -28.289 1.00 57.59 149 ARG A O 1
ATOM 1215 N N . THR A 1 150 ? -35.033 24.400 -26.092 1.00 53.72 150 THR A N 1
ATOM 1216 C CA . THR A 1 150 ? -36.487 24.236 -25.928 1.00 53.72 150 THR A CA 1
ATOM 1217 C C . THR A 1 150 ? -37.286 25.482 -26.323 1.00 53.72 150 THR A C 1
ATOM 1219 O O . THR A 1 150 ? -38.429 25.347 -26.744 1.00 53.72 150 THR A O 1
ATOM 1222 N N . SER A 1 151 ? -36.691 26.680 -26.269 1.00 48.09 151 SER A N 1
ATOM 1223 C CA . SER A 1 151 ? -37.330 27.950 -26.676 1.00 48.09 151 SER A CA 1
ATOM 1224 C C . SER A 1 151 ? -37.081 28.368 -28.137 1.00 48.09 151 SER A C 1
ATOM 1226 O O . SER A 1 151 ? -37.719 29.299 -28.618 1.00 48.09 151 SER A O 1
ATOM 1228 N N . GLY A 1 152 ? -36.201 27.678 -28.875 1.00 41.47 152 GLY A N 1
ATOM 1229 C CA . GLY A 1 152 ? -35.922 27.937 -30.299 1.00 41.47 152 GLY A CA 1
ATOM 1230 C C . GLY A 1 152 ? -36.911 27.314 -31.298 1.00 41.47 152 GLY A C 1
ATOM 1231 O O . GLY A 1 152 ? -36.732 27.465 -32.505 1.00 41.47 152 GLY A O 1
ATOM 1232 N N . GLY A 1 153 ? -37.939 26.604 -30.825 1.00 40.75 153 GLY A N 1
ATOM 1233 C CA . GLY A 1 153 ? -38.977 25.991 -31.657 1.00 40.75 153 GLY A CA 1
ATOM 1234 C C . GLY A 1 153 ? -40.258 26.821 -31.693 1.00 40.75 153 GLY A C 1
ATOM 1235 O O . GLY A 1 153 ? -41.244 26.431 -31.078 1.00 40.75 153 GLY A O 1
ATOM 1236 N N . GLY A 1 154 ? -40.263 27.950 -32.406 1.00 34.16 154 GLY A N 1
ATOM 1237 C CA . GLY A 1 154 ? -41.509 28.668 -32.693 1.00 34.16 154 GLY A CA 1
ATOM 1238 C C . GLY A 1 154 ? -41.346 30.133 -33.085 1.00 34.16 154 GLY A C 1
ATOM 1239 O O . GLY A 1 154 ? -41.329 30.998 -32.220 1.00 34.16 154 GLY A O 1
ATOM 1240 N N . SER A 1 155 ? -41.280 30.407 -34.391 1.00 35.12 155 SER A N 1
ATOM 1241 C CA . SER A 1 155 ? -42.092 31.420 -35.094 1.00 35.12 155 SER A CA 1
ATOM 1242 C C . SER A 1 155 ? -41.465 31.730 -36.456 1.00 35.12 155 SER A C 1
ATOM 1244 O O . SER A 1 155 ? -40.398 32.329 -36.558 1.00 35.12 155 SER A O 1
ATOM 1246 N N . GLY A 1 156 ? -42.152 31.301 -37.508 1.00 31.06 156 GLY A N 1
ATOM 1247 C CA . GLY A 1 156 ? -41.840 31.592 -38.901 1.00 31.06 156 GLY A CA 1
ATOM 1248 C C . GLY A 1 156 ? -43.073 31.289 -39.739 1.00 31.06 156 GLY A C 1
ATOM 1249 O O . GLY A 1 156 ? -43.090 30.330 -40.501 1.00 31.06 156 GLY A O 1
ATOM 1250 N N . GLY A 1 157 ? -44.149 32.039 -39.497 1.00 31.12 157 GLY A N 1
ATOM 1251 C CA . GLY A 1 157 ? -45.360 31.982 -40.307 1.00 31.12 157 GLY A CA 1
ATOM 1252 C C . GLY A 1 157 ? -45.189 32.751 -41.616 1.00 31.12 157 GLY A C 1
ATOM 1253 O O . GLY A 1 157 ? -44.618 33.840 -41.627 1.00 31.12 157 GLY A O 1
ATOM 1254 N N . GLY A 1 158 ? -45.745 32.207 -42.699 1.00 27.88 158 GLY A N 1
ATOM 1255 C CA . GLY A 1 158 ? -46.023 32.965 -43.916 1.00 27.88 158 GLY A CA 1
ATOM 1256 C C . GLY A 1 158 ? -46.173 32.099 -45.164 1.00 27.88 158 GLY A C 1
ATOM 1257 O O . GLY A 1 158 ? -45.173 31.671 -45.724 1.00 27.88 158 GLY A O 1
ATOM 1258 N N . GLY A 1 159 ? -47.412 31.929 -45.644 1.00 26.06 159 GLY A N 1
ATOM 1259 C CA . GLY A 1 159 ? -47.651 31.772 -47.086 1.00 26.06 159 GLY A CA 1
ATOM 1260 C C . GLY A 1 159 ? -48.467 30.567 -47.563 1.00 26.06 159 GLY A C 1
ATOM 1261 O O . GLY A 1 159 ? -47.925 29.665 -48.176 1.00 26.06 159 GLY A O 1
ATOM 1262 N N . LEU A 1 160 ? -49.785 30.646 -47.367 1.00 28.52 160 LEU A N 1
ATOM 1263 C CA . LEU A 1 160 ? -50.816 30.462 -48.406 1.00 28.52 160 LEU A CA 1
ATOM 1264 C C . LEU A 1 160 ? -50.905 29.149 -49.230 1.00 28.52 160 LEU A C 1
ATOM 1266 O O . LEU A 1 160 ? -50.234 28.953 -50.235 1.00 28.52 160 LEU A O 1
ATOM 1270 N N . SER A 1 161 ? -52.007 28.445 -48.936 1.00 27.09 161 SER A N 1
ATOM 1271 C CA . SER A 1 161 ? -53.094 28.057 -49.864 1.00 27.09 161 SER A CA 1
ATOM 1272 C C . SER A 1 161 ? -53.190 26.610 -50.379 1.00 27.09 161 SER A C 1
ATOM 1274 O O . SER A 1 161 ? -52.357 26.145 -51.142 1.00 27.09 161 SER A O 1
ATOM 1276 N N . SER A 1 162 ? -54.349 26.011 -50.043 1.00 28.72 162 SER A N 1
ATOM 1277 C CA . SER A 1 162 ? -55.144 25.000 -50.780 1.00 28.72 162 SER A CA 1
ATOM 1278 C C . SER A 1 162 ? -54.487 23.626 -51.034 1.00 28.72 162 SER A C 1
ATOM 1280 O O . SER A 1 162 ? -53.344 23.555 -51.441 1.00 28.72 162 SER A O 1
ATOM 1282 N N . ALA A 1 163 ? -55.110 22.458 -50.876 1.00 29.73 163 ALA A N 1
ATOM 1283 C CA . ALA A 1 163 ? -56.479 22.049 -50.597 1.00 29.73 163 ALA A CA 1
ATOM 1284 C C . ALA A 1 163 ? -56.490 20.551 -50.194 1.00 29.73 163 ALA A C 1
ATOM 1286 O O . ALA A 1 163 ? -55.559 19.819 -50.511 1.00 29.73 163 ALA A O 1
ATOM 1287 N N . ALA A 1 164 ? -57.620 20.139 -49.608 1.00 29.11 164 ALA A N 1
ATOM 1288 C CA . ALA A 1 164 ? -58.244 18.806 -49.622 1.00 29.11 164 ALA A CA 1
ATOM 1289 C C . ALA A 1 164 ? -57.627 17.621 -48.836 1.00 29.11 164 ALA A C 1
ATOM 1291 O O . ALA A 1 164 ? -56.446 17.301 -48.900 1.00 29.11 164 ALA A O 1
ATOM 1292 N N . ALA A 1 165 ? -58.529 16.952 -48.107 1.00 31.81 165 ALA A N 1
ATOM 1293 C CA . ALA A 1 165 ? -58.350 15.743 -47.304 1.00 31.81 165 ALA A CA 1
ATOM 1294 C C . ALA A 1 165 ? -58.268 14.457 -48.175 1.00 31.81 165 ALA A C 1
ATOM 1296 O O . ALA A 1 165 ? -58.568 14.512 -49.369 1.00 31.81 165 ALA A O 1
ATOM 1297 N N . PRO A 1 166 ? -57.861 13.302 -47.606 1.00 42.16 166 PRO A N 1
ATOM 1298 C CA . PRO A 1 166 ? -57.237 12.204 -48.340 1.00 42.16 166 PRO A CA 1
ATOM 1299 C C . PRO A 1 166 ? -58.234 11.179 -48.901 1.00 42.16 166 PRO A C 1
ATOM 1301 O O . PRO A 1 166 ? -59.362 11.051 -48.424 1.00 42.16 166 PRO A O 1
ATOM 1304 N N . GLN A 1 167 ? -57.765 10.382 -49.864 1.00 30.42 167 GLN A N 1
ATOM 1305 C CA . GLN A 1 167 ? -58.354 9.093 -50.238 1.00 30.42 167 GLN A CA 1
ATOM 1306 C C . GLN A 1 167 ? -57.268 7.997 -50.216 1.00 30.42 167 GLN A C 1
ATOM 1308 O O . GLN A 1 167 ? -56.095 8.315 -50.431 1.00 30.42 167 GLN A O 1
ATOM 1313 N N . PRO A 1 168 ? -57.625 6.734 -49.916 1.00 49.25 168 PRO A N 1
ATOM 1314 C CA . PRO A 1 168 ? -56.675 5.679 -49.581 1.00 49.25 168 PRO A CA 1
ATOM 1315 C C . PRO A 1 168 ? -56.479 4.712 -50.751 1.00 49.25 168 PRO A C 1
ATOM 1317 O O . PRO A 1 168 ? -57.456 4.139 -51.212 1.00 49.25 168 PRO A O 1
ATOM 1320 N N . GLU A 1 169 ? -55.246 4.421 -51.171 1.00 29.89 169 GLU A N 1
ATOM 1321 C CA . GLU A 1 169 ? -55.015 3.250 -52.029 1.00 29.89 169 GLU A CA 1
ATOM 1322 C C . GLU A 1 169 ? -53.719 2.492 -51.715 1.00 29.89 169 GLU A C 1
ATOM 1324 O O . GLU A 1 169 ? -52.613 3.022 -51.745 1.00 29.89 169 GLU A O 1
ATOM 1329 N N . ALA A 1 170 ? -53.955 1.209 -51.424 1.00 30.31 170 ALA A N 1
ATOM 1330 C CA . ALA A 1 170 ? -53.243 0.018 -51.874 1.00 30.31 170 ALA A CA 1
ATOM 1331 C C . ALA A 1 170 ? -51.738 -0.141 -51.578 1.00 30.31 170 ALA A C 1
ATOM 1333 O O . ALA A 1 170 ? -50.853 0.436 -52.204 1.00 30.31 170 ALA A O 1
ATOM 1334 N N . SER A 1 171 ? -51.459 -1.111 -50.704 1.00 40.72 171 SER A N 1
ATOM 1335 C CA . SER A 1 171 ? -50.187 -1.832 -50.641 1.00 40.72 171 SER A CA 1
ATOM 1336 C C . SER A 1 171 ? -49.822 -2.491 -51.979 1.00 40.72 171 SER A C 1
ATOM 1338 O O . SER A 1 171 ? -50.692 -3.075 -52.627 1.00 40.72 171 SER A O 1
ATOM 1340 N N . PRO A 1 172 ? -48.517 -2.597 -52.288 1.00 37.66 172 PRO A N 1
ATOM 1341 C CA . PRO A 1 172 ? -47.986 -3.767 -52.972 1.00 37.66 172 PRO A CA 1
ATOM 1342 C C . PRO A 1 172 ? -47.038 -4.575 -52.074 1.00 37.66 172 PRO A C 1
ATOM 1344 O O . PRO A 1 172 ? -46.292 -4.051 -51.249 1.00 37.66 172 PRO A O 1
ATOM 1347 N N . GLN A 1 173 ? -47.123 -5.885 -52.281 1.00 34.31 173 GLN A N 1
ATOM 1348 C CA . GLN A 1 173 ? -46.489 -7.003 -51.585 1.00 34.31 173 GLN A CA 1
ATOM 1349 C C . GLN A 1 173 ? -44.943 -7.014 -51.565 1.00 34.31 173 GLN A C 1
ATOM 1351 O O . GLN A 1 173 ? -44.298 -6.348 -52.380 1.00 34.31 173 GLN A O 1
ATOM 1356 N N . PRO A 1 174 ? -44.334 -7.799 -50.647 1.00 38.19 174 PRO A N 1
ATOM 1357 C CA . PRO A 1 174 ? -42.900 -7.777 -50.382 1.00 38.19 174 PRO A CA 1
ATOM 1358 C C . PRO A 1 174 ? -42.100 -8.522 -51.459 1.00 38.19 174 PRO A C 1
ATOM 1360 O O . PRO A 1 174 ? -42.468 -9.611 -51.896 1.00 38.19 174 PRO A O 1
ATOM 1363 N N . LYS A 1 175 ? -40.955 -7.954 -51.852 1.00 36.09 175 LYS A N 1
ATOM 1364 C CA . LYS A 1 175 ? -39.914 -8.664 -52.616 1.00 36.09 175 LYS A CA 1
ATOM 1365 C C . LYS A 1 175 ? -39.1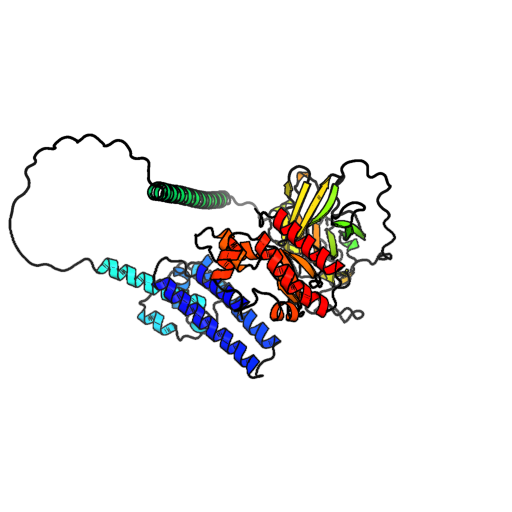24 -9.599 -51.683 1.00 36.09 175 LYS A C 1
ATOM 1367 O O . LYS A 1 175 ? -38.970 -9.265 -50.506 1.00 36.09 175 LYS A O 1
ATOM 1372 N N . PRO A 1 176 ? -38.622 -10.747 -52.177 1.00 39.69 176 PRO A N 1
ATOM 1373 C CA . PRO A 1 176 ? -38.011 -11.770 -51.336 1.00 39.69 176 PRO A CA 1
ATOM 1374 C C . PRO A 1 176 ? -36.714 -11.255 -50.703 1.00 39.69 176 PRO A C 1
ATOM 1376 O O . PRO A 1 176 ? -35.931 -10.547 -51.341 1.00 39.69 176 PRO A O 1
ATOM 1379 N N . ALA A 1 177 ? -36.514 -11.598 -49.430 1.00 43.16 177 ALA A N 1
ATOM 1380 C CA . ALA A 1 177 ? -35.324 -11.243 -48.669 1.00 43.16 177 ALA A CA 1
ATOM 1381 C C . ALA A 1 177 ? -34.069 -11.845 -49.327 1.00 43.16 177 ALA A C 1
ATOM 1383 O O . ALA A 1 177 ? -34.074 -13.040 -49.632 1.00 43.16 177 ALA A O 1
ATOM 1384 N N . PRO A 1 178 ? -32.989 -11.070 -49.537 1.00 40.22 178 PRO A N 1
ATOM 1385 C CA . PRO A 1 178 ? -31.729 -11.654 -49.952 1.00 40.22 178 PRO A CA 1
ATOM 1386 C C . PRO A 1 178 ? -31.133 -12.419 -48.768 1.00 40.22 178 PRO A C 1
ATOM 1388 O O . PRO A 1 178 ? -31.116 -11.924 -47.637 1.00 40.22 178 PRO A O 1
ATOM 1391 N N . GLU A 1 179 ? -30.655 -13.626 -49.047 1.00 44.69 179 GLU A N 1
ATOM 1392 C CA . GLU A 1 179 ? -29.966 -14.499 -48.101 1.00 44.69 179 GLU A CA 1
ATOM 1393 C C . GLU A 1 179 ? -28.868 -13.746 -47.334 1.00 44.69 179 GLU A C 1
ATOM 1395 O O . GLU A 1 179 ? -28.143 -12.902 -47.878 1.00 44.69 179 GLU A O 1
ATOM 1400 N N . ALA A 1 180 ? -28.794 -14.019 -46.028 1.00 50.69 180 ALA A N 1
ATOM 1401 C CA . ALA A 1 180 ? -27.954 -13.291 -45.092 1.00 50.69 180 ALA A CA 1
ATOM 1402 C C . ALA A 1 180 ? -26.471 -13.464 -45.440 1.00 50.69 180 ALA A C 1
ATOM 1404 O O . ALA A 1 180 ? -25.867 -14.513 -45.224 1.00 50.69 180 ALA A O 1
ATOM 1405 N N . ARG A 1 181 ? -25.875 -12.384 -45.945 1.00 51.38 181 ARG A N 1
ATOM 1406 C CA . ARG A 1 181 ? -24.427 -12.266 -46.132 1.00 51.38 181 ARG A CA 1
ATOM 1407 C C . ARG A 1 181 ? -23.754 -12.448 -44.763 1.00 51.38 181 ARG A C 1
ATOM 1409 O O . ARG A 1 181 ? -24.235 -11.853 -43.791 1.00 51.38 181 ARG A O 1
ATOM 1416 N N . PRO A 1 182 ? -22.659 -13.218 -44.646 1.00 52.69 182 PRO A N 1
ATOM 1417 C CA . PRO A 1 182 ? -21.919 -13.290 -43.394 1.00 52.69 182 PRO A CA 1
ATOM 1418 C C . PRO A 1 182 ? -21.467 -11.879 -42.998 1.00 52.69 182 PRO A C 1
ATOM 1420 O O . PRO A 1 182 ? -20.846 -11.178 -43.795 1.00 52.69 182 PRO A O 1
ATOM 1423 N N . LEU A 1 183 ? -21.826 -11.461 -41.777 1.00 47.97 183 LEU A N 1
ATOM 1424 C CA . LEU A 1 183 ? -21.536 -10.121 -41.258 1.00 47.97 183 LEU A CA 1
ATOM 1425 C C . LEU A 1 183 ? -20.045 -9.808 -41.423 1.00 47.97 183 LEU A C 1
ATOM 1427 O O . LEU A 1 183 ? -19.189 -10.598 -41.006 1.00 47.97 183 LEU A O 1
ATOM 1431 N N . THR A 1 184 ? -19.736 -8.645 -41.991 1.00 47.94 184 THR A N 1
ATOM 1432 C CA . THR A 1 184 ? -18.356 -8.151 -42.054 1.00 47.94 184 THR A CA 1
ATOM 1433 C C . THR A 1 184 ? -17.814 -7.944 -40.636 1.00 47.94 184 THR A C 1
ATOM 1435 O O . THR A 1 184 ? -18.579 -7.738 -39.692 1.00 47.94 184 THR A O 1
ATOM 1438 N N . VAL A 1 185 ? -16.491 -7.977 -40.445 1.00 39.25 185 VAL A N 1
ATOM 1439 C CA . VAL A 1 185 ? -15.860 -7.796 -39.118 1.00 39.25 185 VAL A CA 1
ATOM 1440 C C . VAL A 1 185 ? -16.336 -6.503 -38.435 1.00 39.25 185 VAL A C 1
ATOM 1442 O O . VAL A 1 185 ? -16.615 -6.498 -37.240 1.00 39.25 185 VAL A O 1
ATOM 1445 N N . LYS A 1 186 ? -16.553 -5.432 -39.210 1.00 39.97 186 LYS A N 1
ATOM 1446 C CA . LYS A 1 186 ? -17.092 -4.149 -38.733 1.00 39.97 186 LYS A CA 1
ATOM 1447 C C . LYS A 1 186 ? -18.541 -4.249 -38.240 1.00 39.97 186 LYS A C 1
ATOM 1449 O O . LYS A 1 186 ? -18.889 -3.632 -37.236 1.00 39.97 186 LYS A O 1
ATOM 1454 N N . GLU A 1 187 ? -19.383 -5.036 -38.904 1.00 43.62 187 GLU A N 1
ATOM 1455 C CA . GLU A 1 187 ? -20.774 -5.268 -38.493 1.00 43.62 187 GLU A CA 1
ATOM 1456 C C . GLU A 1 187 ? -20.867 -6.239 -37.311 1.00 43.62 187 GLU A C 1
ATOM 1458 O O . GLU A 1 187 ? -21.686 -6.030 -36.416 1.00 43.62 187 GLU A O 1
ATOM 1463 N N . LYS A 1 188 ? -19.985 -7.248 -37.250 1.00 44.03 188 LYS A N 1
ATOM 1464 C CA . LYS A 1 188 ? -19.815 -8.113 -36.071 1.00 44.03 188 LYS A CA 1
ATOM 1465 C C . LYS A 1 188 ? -19.389 -7.291 -34.856 1.00 44.03 188 LYS A C 1
ATOM 1467 O O . LYS A 1 188 ? -19.999 -7.427 -33.803 1.00 44.03 188 LYS A O 1
ATOM 1472 N N . LEU A 1 189 ? -18.440 -6.370 -35.024 1.00 39.38 189 LEU A N 1
ATOM 1473 C CA . LEU A 1 189 ? -17.983 -5.462 -33.971 1.00 39.38 189 LEU A CA 1
ATOM 1474 C C . LEU A 1 189 ? -19.060 -4.446 -33.563 1.00 39.38 189 LEU A C 1
ATOM 1476 O O . LEU A 1 189 ? -19.212 -4.160 -32.381 1.00 39.38 189 LEU A O 1
ATOM 1480 N N . ALA A 1 190 ? -19.851 -3.921 -34.501 1.00 42.56 190 ALA A N 1
ATOM 1481 C CA . ALA A 1 190 ? -20.983 -3.049 -34.177 1.00 42.56 190 ALA A CA 1
ATOM 1482 C C . ALA A 1 190 ? -22.089 -3.801 -33.418 1.00 42.56 190 ALA A C 1
ATOM 1484 O O . ALA A 1 190 ? -22.676 -3.259 -32.480 1.00 42.56 190 ALA A O 1
ATOM 1485 N N . LYS A 1 191 ? -22.342 -5.065 -33.780 1.00 45.91 191 LYS A N 1
ATOM 1486 C CA . LYS A 1 191 ? -23.273 -5.948 -33.069 1.00 45.91 191 LYS A CA 1
ATOM 1487 C C . LYS A 1 191 ? -22.751 -6.293 -31.671 1.00 45.91 191 LYS A C 1
ATOM 1489 O O . LYS A 1 191 ? -23.516 -6.177 -30.722 1.00 45.91 191 LYS A O 1
ATOM 1494 N N . GLN A 1 192 ? -21.458 -6.599 -31.539 1.00 40.09 192 GLN A N 1
ATOM 1495 C CA . GLN A 1 192 ? -20.772 -6.822 -30.262 1.00 40.09 192 GLN A CA 1
ATOM 1496 C C . GLN A 1 192 ? -20.832 -5.574 -29.373 1.00 40.09 192 GLN A C 1
ATOM 1498 O O . GLN A 1 192 ? -21.213 -5.660 -28.219 1.00 40.09 192 GLN A O 1
ATOM 1503 N N . ARG A 1 193 ? -20.558 -4.382 -29.912 1.00 39.53 193 ARG A N 1
ATOM 1504 C CA . ARG A 1 193 ? -20.652 -3.115 -29.165 1.00 39.53 193 ARG A CA 1
ATOM 1505 C C . ARG A 1 193 ? -22.069 -2.833 -28.677 1.00 39.53 193 ARG A C 1
ATOM 1507 O O . ARG A 1 193 ? -22.246 -2.366 -27.561 1.00 39.53 193 ARG A O 1
ATOM 1514 N N . LYS A 1 194 ? -23.083 -3.135 -29.490 1.00 43.19 194 LYS A N 1
ATOM 1515 C CA . LYS A 1 194 ? -24.495 -2.967 -29.114 1.00 43.19 194 LYS A CA 1
ATOM 1516 C C . LYS A 1 194 ? -24.954 -4.017 -28.094 1.00 43.19 194 LYS A C 1
ATOM 1518 O O . LYS A 1 194 ? -25.840 -3.730 -27.299 1.00 43.19 194 LYS A O 1
ATOM 1523 N N . GLN A 1 195 ? -24.350 -5.203 -28.119 1.00 41.50 195 GLN A N 1
ATOM 1524 C CA . GLN A 1 195 ? -24.536 -6.265 -27.132 1.00 41.50 195 GLN A CA 1
ATOM 1525 C C . GLN A 1 195 ? -23.892 -5.877 -25.793 1.00 41.50 195 GLN A C 1
ATOM 1527 O O . GLN A 1 195 ? -24.593 -5.819 -24.792 1.00 41.50 195 GLN A O 1
ATOM 1532 N N . ASN A 1 196 ? -22.623 -5.461 -25.805 1.00 41.06 196 ASN A N 1
ATOM 1533 C CA . ASN A 1 196 ? -21.905 -4.979 -24.625 1.00 41.06 196 ASN A CA 1
ATOM 1534 C C . ASN A 1 196 ? -22.588 -3.747 -24.005 1.00 41.06 196 ASN A C 1
ATOM 1536 O O . ASN A 1 196 ? -22.622 -3.617 -22.789 1.00 41.06 196 ASN A O 1
ATOM 1540 N N . LEU A 1 197 ? -23.165 -2.852 -24.820 1.00 40.84 197 LEU A N 1
ATOM 1541 C CA . LEU A 1 197 ? -23.936 -1.710 -24.317 1.00 40.84 197 LEU A CA 1
ATOM 1542 C C . LEU A 1 197 ? -25.220 -2.164 -23.608 1.00 40.84 197 LEU A C 1
ATOM 1544 O O . LEU A 1 197 ? -25.526 -1.658 -22.540 1.00 40.84 197 LEU A O 1
ATOM 1548 N N . ARG A 1 198 ? -25.932 -3.165 -24.144 1.00 42.31 198 ARG A N 1
ATOM 1549 C CA . ARG A 1 198 ? -27.122 -3.741 -23.490 1.00 42.31 198 ARG A CA 1
ATOM 1550 C C . ARG A 1 198 ? -26.782 -4.485 -22.205 1.00 42.31 198 ARG A C 1
ATOM 1552 O O . ARG A 1 198 ? -27.539 -4.395 -21.249 1.00 42.31 198 ARG A O 1
ATOM 1559 N N . GLU A 1 199 ? -25.667 -5.206 -22.188 1.00 41.06 199 GLU A N 1
ATOM 1560 C CA . GLU A 1 199 ? -25.167 -5.906 -21.001 1.00 41.06 199 GLU A CA 1
ATOM 1561 C C . GLU A 1 199 ? -24.704 -4.906 -19.936 1.00 41.06 199 GLU A C 1
ATOM 1563 O O . GLU A 1 199 ? -24.998 -5.083 -18.758 1.00 41.06 199 GLU A O 1
ATOM 1568 N N . SER A 1 200 ? -24.082 -3.798 -20.349 1.00 38.16 200 SER A N 1
ATOM 1569 C CA . SER A 1 200 ? -23.732 -2.688 -19.462 1.00 38.16 200 SER A CA 1
ATOM 1570 C C . SER A 1 200 ? -24.970 -1.959 -18.927 1.00 38.16 200 SER A C 1
ATOM 1572 O O . SER A 1 200 ? -25.008 -1.650 -17.739 1.00 38.16 200 SER A O 1
ATOM 1574 N N . ASP A 1 201 ? -25.987 -1.717 -19.758 1.00 42.25 201 ASP A N 1
ATOM 1575 C CA . ASP A 1 201 ? -27.260 -1.112 -19.344 1.00 42.25 201 ASP A CA 1
ATOM 1576 C C . ASP A 1 201 ? -28.033 -2.045 -18.393 1.00 42.25 201 ASP A C 1
ATOM 1578 O O . ASP A 1 201 ? -28.613 -1.586 -17.412 1.00 42.25 201 ASP A O 1
ATOM 1582 N N . GLN A 1 202 ? -28.005 -3.364 -18.628 1.00 42.44 202 GLN A N 1
ATOM 1583 C CA . GLN A 1 202 ? -28.581 -4.368 -17.724 1.00 42.44 202 GLN A CA 1
ATOM 1584 C C . GLN A 1 202 ? -27.816 -4.463 -16.401 1.00 42.44 202 GLN A C 1
ATOM 1586 O O . GLN A 1 202 ? -28.445 -4.550 -15.345 1.00 42.44 202 GLN A O 1
ATOM 1591 N N . ALA A 1 203 ? -26.483 -4.404 -16.425 1.00 37.25 203 ALA A N 1
ATOM 1592 C CA . ALA A 1 203 ? -25.664 -4.372 -15.216 1.00 37.25 203 ALA A CA 1
ATOM 1593 C C . ALA A 1 203 ? -25.941 -3.102 -14.399 1.00 37.25 203 ALA A C 1
ATOM 1595 O O . ALA A 1 203 ? -26.149 -3.178 -13.189 1.00 37.25 203 ALA A O 1
ATOM 1596 N N . PHE A 1 204 ? -26.048 -1.948 -15.061 1.00 37.16 204 PHE A N 1
ATOM 1597 C CA . PHE A 1 204 ? -26.388 -0.683 -14.416 1.00 37.16 204 PHE A CA 1
ATOM 1598 C C . PHE A 1 204 ? -27.817 -0.687 -13.852 1.00 37.16 204 PHE A C 1
ATOM 1600 O O . PHE A 1 204 ? -28.031 -0.276 -12.714 1.00 37.16 204 PHE A O 1
ATOM 1607 N N . ALA A 1 205 ? -28.790 -1.237 -14.586 1.00 42.69 205 ALA A N 1
ATOM 1608 C CA . ALA A 1 205 ? -30.157 -1.419 -14.096 1.00 42.69 205 ALA A CA 1
ATOM 1609 C C . ALA A 1 205 ? -30.230 -2.385 -12.901 1.00 42.69 205 ALA A C 1
ATOM 1611 O O . ALA A 1 205 ? -31.030 -2.168 -11.997 1.00 42.69 205 ALA A O 1
ATOM 1612 N N . THR A 1 206 ? -29.378 -3.413 -12.860 1.00 39.56 206 THR A N 1
ATOM 1613 C CA . THR A 1 206 ? -29.286 -4.357 -11.732 1.00 39.56 206 THR A CA 1
ATOM 1614 C C . THR A 1 206 ? -28.717 -3.680 -10.486 1.00 39.56 206 THR A C 1
ATOM 1616 O O . THR A 1 206 ? -29.232 -3.885 -9.390 1.00 39.56 206 THR A O 1
ATOM 1619 N N . VAL A 1 207 ? -27.701 -2.827 -10.645 1.00 38.56 207 VAL A N 1
ATOM 1620 C CA . VAL A 1 207 ? -27.143 -2.023 -9.546 1.00 38.56 207 VAL A CA 1
ATOM 1621 C C . VAL A 1 207 ? -28.171 -1.015 -9.033 1.00 38.56 207 VAL A C 1
ATOM 1623 O O . VAL A 1 207 ? -28.383 -0.937 -7.828 1.00 38.56 207 VAL A O 1
ATOM 1626 N N . LEU A 1 208 ? -28.881 -0.318 -9.924 1.00 44.78 208 LEU A N 1
ATOM 1627 C CA . LEU A 1 208 ? -29.952 0.606 -9.534 1.00 44.78 208 LEU A CA 1
ATOM 1628 C C . LEU A 1 208 ? -31.135 -0.109 -8.870 1.00 44.78 208 LEU A C 1
ATOM 1630 O O . LEU A 1 208 ? -31.706 0.413 -7.918 1.00 44.78 208 LEU A O 1
ATOM 1634 N N . ALA A 1 209 ? -31.501 -1.305 -9.339 1.00 50.06 209 ALA A N 1
ATOM 1635 C CA . ALA A 1 209 ? -32.543 -2.120 -8.721 1.00 50.06 209 ALA A CA 1
ATOM 1636 C C . ALA A 1 209 ? -32.118 -2.628 -7.338 1.00 50.06 209 ALA A C 1
ATOM 1638 O O . ALA A 1 209 ? -32.941 -2.650 -6.426 1.00 50.06 209 ALA A O 1
ATOM 1639 N N . ARG A 1 210 ? -30.839 -2.978 -7.157 1.00 48.69 210 ARG A N 1
ATOM 1640 C CA . ARG A 1 210 ? -30.267 -3.346 -5.857 1.00 48.69 210 ARG A CA 1
ATOM 1641 C C . ARG A 1 210 ? -30.234 -2.159 -4.900 1.00 48.69 210 ARG A C 1
ATOM 1643 O O . ARG A 1 210 ? -30.660 -2.304 -3.766 1.00 48.69 210 ARG A O 1
ATOM 1650 N N . GLU A 1 211 ? -29.837 -0.981 -5.369 1.00 48.59 211 GLU A N 1
ATOM 1651 C CA . GLU A 1 211 ? -29.844 0.244 -4.564 1.00 48.59 211 GLU A CA 1
ATOM 1652 C C . GLU A 1 211 ? -31.278 0.671 -4.195 1.00 48.59 211 GLU A C 1
ATOM 1654 O O . GLU A 1 211 ? -31.541 1.121 -3.081 1.00 48.59 211 GLU A O 1
ATOM 1659 N N . ALA A 1 212 ? -32.239 0.489 -5.107 1.00 55.19 212 ALA A N 1
ATOM 1660 C CA . ALA A 1 212 ? -33.656 0.715 -4.836 1.00 55.19 212 ALA A CA 1
ATOM 1661 C C . ALA A 1 212 ? -34.234 -0.321 -3.858 1.00 55.19 212 ALA A C 1
ATOM 1663 O O . ALA A 1 212 ? -35.044 0.047 -3.010 1.00 55.19 212 ALA A O 1
ATOM 1664 N N . ALA A 1 213 ? -33.805 -1.585 -3.938 1.00 51.62 213 ALA A N 1
ATOM 1665 C CA . ALA A 1 213 ? -34.180 -2.639 -2.999 1.00 51.62 213 ALA A CA 1
ATOM 1666 C C . ALA A 1 213 ? -33.563 -2.413 -1.610 1.00 51.62 213 ALA A C 1
ATOM 1668 O O . ALA A 1 213 ? -34.263 -2.564 -0.617 1.00 51.62 213 ALA A O 1
ATOM 1669 N N . GLU A 1 214 ? -32.308 -1.967 -1.529 1.00 51.38 214 GLU A N 1
ATOM 1670 C CA . GLU A 1 214 ? -31.639 -1.577 -0.280 1.00 51.38 214 GLU A CA 1
ATOM 1671 C C . GLU A 1 214 ? -32.317 -0.348 0.347 1.00 51.38 214 GLU A C 1
ATOM 1673 O O . GLU A 1 214 ? -32.569 -0.329 1.549 1.00 51.38 214 GLU A O 1
ATOM 1678 N N . LYS A 1 215 ? -32.729 0.639 -0.459 1.00 56.84 215 LYS A N 1
ATOM 1679 C CA . LYS A 1 215 ? -33.526 1.788 0.010 1.00 56.84 215 LYS A CA 1
ATOM 1680 C C . LYS A 1 215 ? -34.945 1.402 0.431 1.00 56.84 215 LYS A C 1
ATOM 1682 O O . LYS A 1 215 ? -35.465 1.975 1.382 1.00 56.84 215 LYS A O 1
ATOM 1687 N N . ALA A 1 216 ? -35.583 0.455 -0.256 1.00 62.47 216 ALA A N 1
ATOM 1688 C CA . ALA A 1 216 ? -36.900 -0.053 0.121 1.00 62.47 216 ALA A CA 1
ATOM 1689 C C . ALA A 1 216 ? -36.835 -0.886 1.410 1.00 62.47 216 ALA A C 1
ATOM 1691 O O . ALA A 1 216 ? -37.694 -0.714 2.270 1.00 62.47 216 ALA A O 1
ATOM 1692 N N . ALA A 1 217 ? -35.791 -1.704 1.576 1.00 55.28 217 ALA A N 1
ATOM 1693 C CA . ALA A 1 217 ? -35.514 -2.460 2.793 1.00 55.28 217 ALA A CA 1
ATOM 1694 C C . ALA A 1 217 ? -35.186 -1.531 3.971 1.00 55.28 217 ALA A C 1
ATOM 1696 O O . ALA A 1 217 ? -35.726 -1.720 5.054 1.00 55.28 217 ALA A O 1
ATOM 1697 N N . ALA A 1 218 ? -34.401 -0.470 3.753 1.00 52.59 218 ALA A N 1
ATOM 1698 C CA . ALA A 1 218 ? -34.141 0.554 4.767 1.00 52.59 218 ALA A CA 1
ATOM 1699 C C . ALA A 1 218 ? -35.422 1.299 5.180 1.00 52.59 218 ALA A C 1
ATOM 1701 O O . ALA A 1 218 ? -35.623 1.582 6.355 1.00 52.59 218 ALA A O 1
ATOM 1702 N N . LYS A 1 219 ? -36.327 1.557 4.229 1.00 60.97 219 LYS A N 1
ATOM 1703 C CA . LYS A 1 219 ? -37.612 2.219 4.486 1.00 60.97 219 LYS A CA 1
ATOM 1704 C C . LYS A 1 219 ? -38.636 1.302 5.168 1.00 60.97 219 LYS A C 1
ATOM 1706 O O . LYS A 1 219 ? -39.485 1.788 5.906 1.00 60.97 219 LYS A O 1
ATOM 1711 N N . GLN A 1 220 ? -38.571 -0.007 4.916 1.00 57.16 220 GLN A N 1
ATOM 1712 C CA . GLN A 1 220 ? -39.344 -1.018 5.645 1.00 57.16 220 GLN A CA 1
ATOM 1713 C C . GLN A 1 220 ? -38.801 -1.214 7.065 1.00 57.16 220 GLN A C 1
ATOM 1715 O O . GLN A 1 220 ? -39.596 -1.252 7.995 1.00 57.16 220 GLN A O 1
ATOM 1720 N N . ALA A 1 221 ? -37.477 -1.208 7.246 1.00 52.88 221 ALA A N 1
ATOM 1721 C CA . ALA A 1 221 ? -36.838 -1.232 8.560 1.00 52.88 221 ALA A CA 1
ATOM 1722 C C . ALA A 1 221 ? -37.153 0.029 9.392 1.00 52.88 221 ALA A C 1
ATOM 1724 O O . ALA A 1 221 ? -37.412 -0.081 10.585 1.00 52.88 221 ALA A O 1
ATOM 1725 N N . GLU A 1 222 ? -37.222 1.214 8.771 1.00 51.66 222 GLU A N 1
ATOM 1726 C CA . GLU A 1 222 ? -37.704 2.447 9.426 1.00 51.66 222 GLU A CA 1
ATOM 1727 C C . GLU A 1 222 ? -39.200 2.384 9.785 1.00 51.66 222 GLU A C 1
ATOM 1729 O O . GLU A 1 222 ? -39.615 2.936 10.801 1.00 51.66 222 GLU A O 1
ATOM 1734 N N . ALA A 1 223 ? -40.025 1.713 8.972 1.00 49.41 223 ALA A N 1
ATOM 1735 C CA . ALA A 1 223 ? -41.461 1.577 9.226 1.00 49.41 223 ALA A CA 1
ATOM 1736 C C . ALA A 1 223 ? -41.786 0.531 10.311 1.00 49.41 223 ALA A C 1
ATOM 1738 O O . ALA A 1 223 ? -42.780 0.686 11.017 1.00 49.41 223 ALA A O 1
ATOM 1739 N N . GLU A 1 224 ? -40.949 -0.497 10.477 1.00 49.91 224 GLU A N 1
ATOM 1740 C CA . GLU A 1 224 ? -41.059 -1.493 11.556 1.00 49.91 224 GLU A CA 1
ATOM 1741 C C . GLU A 1 224 ? -40.469 -1.001 12.894 1.00 49.91 224 GLU A C 1
ATOM 1743 O O . GLU A 1 224 ? -40.790 -1.558 13.938 1.00 49.91 224 GLU A O 1
ATOM 1748 N N . GLN A 1 225 ? -39.689 0.088 12.906 1.00 45.69 225 GLN A N 1
ATOM 1749 C CA . GLN A 1 225 ? -39.143 0.711 14.126 1.00 45.69 225 GLN A CA 1
ATOM 1750 C C . GLN A 1 225 ? -40.079 1.741 14.795 1.00 45.69 225 GLN A C 1
ATOM 1752 O O . GLN A 1 225 ? -39.651 2.487 15.673 1.00 45.69 225 GLN A O 1
ATOM 1757 N N . THR A 1 226 ? -41.367 1.779 14.427 1.00 39.69 226 THR A N 1
ATOM 1758 C CA . THR A 1 226 ? -42.387 2.609 15.109 1.00 39.69 226 THR A CA 1
ATOM 1759 C C . THR A 1 226 ? -43.281 1.784 16.048 1.00 39.69 226 THR A C 1
ATOM 1761 O O . THR A 1 226 ? -44.492 1.976 16.096 1.00 39.69 226 THR A O 1
ATOM 1764 N N . GLU A 1 227 ? -42.693 0.868 16.815 1.00 44.03 227 GLU A N 1
ATOM 1765 C CA . GLU A 1 227 ? -43.250 0.427 18.098 1.00 44.03 227 GLU A CA 1
ATOM 1766 C C . GLU A 1 227 ? -42.177 0.653 19.167 1.00 44.03 227 GLU A C 1
ATOM 1768 O O . GLU A 1 227 ? -41.090 0.080 19.117 1.00 44.03 227 GLU A O 1
ATOM 1773 N N . GLU A 1 228 ? -42.471 1.571 20.089 1.00 48.59 228 GLU A N 1
ATOM 1774 C CA . GLU A 1 228 ? -41.592 2.005 21.174 1.00 48.59 228 GLU A CA 1
ATOM 1775 C C . GLU A 1 228 ? -41.068 0.806 21.980 1.00 48.59 228 GLU A C 1
ATOM 1777 O O . GLU A 1 228 ? -41.822 0.140 22.691 1.00 48.59 228 GLU A O 1
ATOM 1782 N N . GLN A 1 229 ? -39.755 0.568 21.921 1.00 32.31 229 GLN A N 1
ATOM 1783 C CA . GLN A 1 229 ? -39.037 -0.190 22.944 1.00 32.31 229 GLN A CA 1
ATOM 1784 C C . GLN A 1 229 ? -38.141 0.756 23.757 1.00 32.31 229 GLN A C 1
ATOM 1786 O O . GLN A 1 229 ? -37.645 1.743 23.211 1.00 32.31 229 GLN A O 1
ATOM 1791 N N . PRO A 1 230 ? -37.952 0.510 25.067 1.00 39.47 230 PRO A N 1
ATOM 1792 C CA . PRO A 1 230 ? -37.277 1.451 25.955 1.00 39.47 230 PRO A CA 1
ATOM 1793 C C . PRO A 1 230 ? -35.785 1.540 25.609 1.00 39.47 230 PRO A C 1
ATOM 1795 O O . PRO A 1 230 ? -35.130 0.508 25.497 1.00 39.47 230 PRO A O 1
ATOM 1798 N N . GLU A 1 231 ? -35.244 2.757 25.480 1.00 39.19 231 GLU A N 1
ATOM 1799 C CA . GLU A 1 231 ? -33.809 3.001 25.273 1.00 39.19 231 GLU A CA 1
ATOM 1800 C C . GLU A 1 231 ? -32.971 2.371 26.399 1.00 39.19 231 GLU A C 1
ATOM 1802 O O . GLU A 1 231 ? -32.911 2.863 27.531 1.00 39.19 231 GLU A O 1
ATOM 1807 N N . GLU A 1 232 ? -32.295 1.273 26.074 1.00 42.84 232 GLU A N 1
ATOM 1808 C CA . GLU A 1 232 ? -31.254 0.687 26.904 1.00 42.84 232 GLU A CA 1
ATOM 1809 C C . GLU A 1 232 ? -29.992 1.552 26.771 1.00 42.84 232 GLU A C 1
ATOM 1811 O O . GLU A 1 232 ? -29.503 1.810 25.671 1.00 42.84 232 GLU A O 1
ATOM 1816 N N . LYS A 1 233 ? -29.469 2.062 27.892 1.00 41.81 233 LYS A N 1
ATOM 1817 C CA . LYS A 1 233 ? -28.226 2.848 27.910 1.00 41.81 233 LYS A CA 1
ATOM 1818 C C . LYS A 1 233 ? -27.069 1.988 27.388 1.00 41.81 233 LYS A C 1
ATOM 1820 O O . LYS A 1 233 ? -26.528 1.178 28.137 1.00 41.81 233 LYS A O 1
ATOM 1825 N N . THR A 1 234 ? -26.659 2.188 26.140 1.00 60.56 234 THR A N 1
ATOM 1826 C CA . THR A 1 234 ? -25.501 1.497 25.562 1.00 60.56 234 THR A CA 1
ATOM 1827 C C . THR A 1 234 ? -24.209 2.037 26.178 1.00 60.56 234 THR A C 1
ATOM 1829 O O . THR A 1 234 ? -23.917 3.231 26.078 1.00 60.56 234 THR A O 1
ATOM 1832 N N . VAL A 1 235 ? -23.440 1.165 26.832 1.00 76.88 235 VAL A N 1
ATOM 1833 C CA . VAL A 1 235 ? -22.091 1.459 27.344 1.00 76.88 235 VAL A CA 1
ATOM 1834 C C . VAL A 1 235 ? -21.170 1.785 26.154 1.00 76.88 235 VAL A C 1
ATOM 1836 O O . VAL A 1 235 ? -21.270 1.103 25.132 1.00 76.88 235 VAL A O 1
ATOM 1839 N N . PRO A 1 236 ? -20.301 2.816 26.224 1.00 84.81 236 PRO A N 1
ATOM 1840 C CA . PRO A 1 236 ? -19.359 3.107 25.141 1.00 84.81 236 PRO A CA 1
ATOM 1841 C C . PRO A 1 236 ? -18.419 1.917 24.911 1.00 84.81 236 PRO A C 1
ATOM 1843 O O . PRO A 1 236 ? -17.970 1.299 25.874 1.00 84.81 236 PRO A O 1
ATOM 1846 N N . GLN A 1 237 ? -18.108 1.616 23.647 1.00 91.06 237 GLN A N 1
ATOM 1847 C CA . GLN A 1 237 ? -17.275 0.474 23.258 1.00 91.06 237 GLN A CA 1
ATOM 1848 C C . GLN A 1 237 ? -16.013 0.907 22.504 1.00 91.06 237 GLN A C 1
ATOM 1850 O O . GLN A 1 237 ? -16.040 1.876 21.751 1.00 91.06 237 GLN A O 1
ATOM 1855 N N . ILE A 1 238 ? -14.917 0.171 22.681 1.00 92.81 238 ILE A N 1
ATOM 1856 C CA . ILE A 1 238 ? -13.630 0.419 22.024 1.00 92.81 238 ILE A CA 1
ATOM 1857 C C . ILE A 1 238 ? -12.857 -0.889 21.794 1.00 92.81 238 ILE A C 1
ATOM 1859 O O . ILE A 1 238 ? -13.149 -1.900 22.421 1.00 92.81 238 ILE A O 1
ATOM 1863 N N . PHE A 1 239 ? -11.880 -0.931 20.885 1.00 93.38 239 PHE A N 1
ATOM 1864 C CA . PHE A 1 239 ? -11.122 -2.162 20.619 1.00 93.38 239 PHE A CA 1
ATOM 1865 C C . PHE A 1 239 ? -10.221 -2.546 21.793 1.00 93.38 239 PHE A C 1
ATOM 1867 O O . PHE A 1 239 ? -10.231 -3.685 22.250 1.00 93.38 239 PHE A O 1
ATOM 1874 N N . ALA A 1 240 ? -9.444 -1.586 22.285 1.00 92.19 240 ALA A N 1
ATOM 1875 C CA . ALA A 1 240 ? -8.538 -1.770 23.404 1.00 92.19 240 ALA A CA 1
ATOM 1876 C C . ALA A 1 240 ? -8.489 -0.496 24.242 1.00 92.19 240 ALA A C 1
ATOM 1878 O O . ALA A 1 240 ? -8.459 0.609 23.698 1.00 92.19 240 ALA A O 1
ATOM 1879 N N . LYS A 1 241 ? -8.448 -0.658 25.564 1.00 90.88 241 LYS A N 1
ATOM 1880 C CA . LYS A 1 241 ? -8.341 0.433 26.537 1.00 90.88 241 LYS A CA 1
ATOM 1881 C C . LYS A 1 241 ? -7.384 0.064 27.662 1.00 90.88 241 LYS A C 1
ATOM 1883 O O . LYS A 1 241 ? -6.937 -1.075 27.756 1.00 90.88 241 LYS A O 1
ATOM 1888 N N . SER A 1 242 ? -7.090 1.040 28.516 1.00 88.62 242 SER A N 1
ATOM 1889 C CA . SER A 1 242 ? -6.273 0.830 29.709 1.00 88.62 242 SER A CA 1
ATOM 1890 C C . SER A 1 242 ? -6.923 -0.147 30.689 1.00 88.62 242 SER A C 1
ATOM 1892 O O . SER A 1 242 ? -8.131 -0.081 30.900 1.00 88.62 242 SER A O 1
ATOM 1894 N N . ALA A 1 243 ? -6.134 -0.988 31.360 1.00 85.56 243 ALA A N 1
ATOM 1895 C CA . ALA A 1 243 ? -6.630 -1.784 32.485 1.00 85.56 243 ALA A CA 1
ATOM 1896 C C . ALA A 1 243 ? -6.763 -0.950 33.776 1.00 85.56 243 ALA A C 1
ATOM 1898 O O . ALA A 1 243 ? -7.311 -1.421 34.770 1.00 85.56 243 ALA A O 1
ATOM 1899 N N . GLN A 1 244 ? -6.247 0.282 33.776 1.00 85.69 244 GLN A N 1
ATOM 1900 C CA . GLN A 1 244 ? -6.205 1.165 34.943 1.00 85.69 244 GLN A CA 1
ATOM 1901 C C . GLN A 1 244 ? -7.380 2.149 35.010 1.00 85.69 244 GLN A C 1
ATOM 1903 O O . GLN A 1 244 ? -7.530 2.840 36.019 1.00 85.69 244 GLN A O 1
ATOM 1908 N N . VAL A 1 245 ? -8.196 2.251 33.955 1.00 85.81 245 VAL A N 1
ATOM 1909 C CA . VAL A 1 245 ? -9.390 3.112 33.967 1.00 85.81 245 VAL A CA 1
ATOM 1910 C C . VAL A 1 245 ? -10.581 2.389 34.603 1.00 85.81 245 VAL A C 1
ATOM 1912 O O . VAL A 1 245 ? -10.634 1.157 34.565 1.00 85.81 245 VAL A O 1
ATOM 1915 N N . PRO A 1 246 ? -11.537 3.118 35.213 1.00 85.25 246 PRO A N 1
ATOM 1916 C CA . PRO A 1 246 ? -12.688 2.500 35.862 1.00 85.25 246 PRO A CA 1
ATOM 1917 C C . PRO A 1 246 ? -13.494 1.582 34.929 1.00 85.25 246 PRO A C 1
ATOM 1919 O O . PRO A 1 246 ? -13.671 1.862 33.742 1.00 85.25 246 PRO A O 1
ATOM 1922 N N . ALA A 1 247 ? -14.028 0.492 35.485 1.00 85.19 247 ALA A N 1
ATOM 1923 C CA . ALA A 1 247 ? -14.907 -0.414 34.750 1.00 85.19 247 ALA A CA 1
ATOM 1924 C C . ALA A 1 247 ? -16.122 0.342 34.184 1.00 85.19 247 ALA A C 1
ATOM 1926 O O . ALA A 1 247 ? -16.711 1.184 34.867 1.00 85.19 247 ALA A O 1
ATOM 1927 N N . GLY A 1 248 ? -16.496 0.040 32.941 1.00 83.12 248 GLY A N 1
ATOM 1928 C CA . GLY A 1 248 ? -17.610 0.707 32.258 1.00 83.12 248 GLY A CA 1
ATOM 1929 C C . GLY A 1 248 ? -17.246 2.020 31.553 1.00 83.12 248 GLY A C 1
ATOM 1930 O O . GLY A 1 248 ? -18.122 2.627 30.941 1.00 83.12 248 GLY A O 1
ATOM 1931 N N . THR A 1 249 ? -15.981 2.464 31.598 1.00 86.31 249 THR A N 1
ATOM 1932 C CA . THR A 1 249 ? -15.516 3.653 30.859 1.00 86.31 249 THR A CA 1
ATOM 1933 C C . THR A 1 249 ? -14.537 3.297 29.740 1.00 86.31 249 THR A C 1
ATOM 1935 O O . THR A 1 249 ? -13.787 2.327 29.839 1.00 86.31 249 THR A O 1
ATOM 1938 N N . CYS A 1 250 ? -14.511 4.115 28.686 1.00 87.31 250 CYS A N 1
ATOM 1939 C CA . CYS A 1 250 ? -13.483 4.089 27.636 1.00 87.31 250 CYS A CA 1
ATOM 1940 C C . CYS A 1 250 ? -12.517 5.270 27.784 1.00 87.31 250 CYS A C 1
ATOM 1942 O O . CYS A 1 250 ? -12.013 5.795 26.795 1.00 87.31 250 CYS A O 1
ATOM 1944 N N . GLU A 1 251 ? -12.298 5.734 29.017 1.00 85.19 251 GLU A N 1
ATOM 1945 C CA . GLU A 1 251 ? -11.392 6.849 29.266 1.00 85.19 251 GLU A CA 1
ATOM 1946 C C . GLU A 1 251 ? -9.950 6.491 28.888 1.00 85.19 251 GLU A C 1
ATOM 1948 O O . GLU A 1 251 ? -9.522 5.331 28.867 1.00 85.19 251 GLU A O 1
ATOM 1953 N N . MET A 1 252 ? -9.188 7.533 28.593 1.00 80.38 252 MET A N 1
ATOM 1954 C CA . MET A 1 252 ? -7.763 7.441 28.347 1.00 80.38 252 MET A CA 1
ATOM 1955 C C . MET A 1 252 ? -7.012 7.245 29.664 1.00 80.38 252 MET A C 1
ATOM 1957 O O . MET A 1 252 ? -7.122 8.052 30.586 1.00 80.38 252 MET A O 1
ATOM 1961 N N . GLY A 1 253 ? -6.214 6.179 29.752 1.00 75.38 253 GLY A N 1
ATOM 1962 C CA . GLY A 1 253 ? -5.295 5.992 30.875 1.00 75.38 253 GLY A CA 1
ATOM 1963 C C . GLY A 1 253 ? -4.223 7.087 30.899 1.00 75.38 253 GLY A C 1
ATOM 1964 O O . GLY A 1 253 ? -3.799 7.576 29.856 1.00 75.38 253 GLY A O 1
ATOM 1965 N N . THR A 1 254 ? -3.753 7.468 32.086 1.00 76.06 254 THR A N 1
ATOM 1966 C CA . THR A 1 254 ? -2.756 8.548 32.243 1.00 76.06 254 THR A CA 1
ATOM 1967 C C . THR A 1 254 ? -1.387 8.055 32.701 1.00 76.06 254 THR A C 1
ATOM 1969 O O . THR A 1 254 ? -0.406 8.788 32.594 1.00 76.06 254 THR A O 1
ATOM 1972 N N . GLN A 1 255 ? -1.289 6.815 33.183 1.00 76.25 255 GLN A N 1
ATOM 1973 C CA . GLN A 1 255 ? -0.022 6.223 33.614 1.00 76.25 255 GLN A CA 1
ATOM 1974 C C . GLN A 1 255 ? 0.533 5.286 32.541 1.00 76.25 255 GLN A C 1
ATOM 1976 O O . GLN A 1 255 ? -0.181 4.869 31.627 1.00 76.25 255 GLN A O 1
ATOM 1981 N N . CYS A 1 256 ? 1.818 4.964 32.644 1.00 79.44 256 CYS A N 1
ATOM 1982 C CA . CYS A 1 256 ? 2.429 3.924 31.826 1.00 79.44 256 CYS A CA 1
ATOM 1983 C C . CYS A 1 256 ? 1.956 2.541 32.308 1.00 79.44 256 CYS A C 1
ATOM 1985 O O . CYS A 1 256 ? 1.860 2.310 33.516 1.00 79.44 256 CYS A O 1
ATOM 1987 N N . GLU A 1 257 ? 1.666 1.624 31.387 1.00 83.50 257 GLU A N 1
ATOM 1988 C CA . GLU A 1 257 ? 1.343 0.225 31.701 1.00 83.50 257 GLU A CA 1
ATOM 1989 C C . GLU A 1 257 ? 1.938 -0.717 30.651 1.00 83.50 257 GLU A C 1
ATOM 1991 O O . GLU A 1 257 ? 2.260 -0.281 29.545 1.00 83.50 257 GLU A O 1
ATOM 1996 N N . SER A 1 258 ? 2.112 -1.995 30.988 1.00 84.25 258 SER A N 1
ATOM 1997 C CA . SER A 1 258 ? 2.627 -2.977 30.029 1.00 84.25 258 SER A CA 1
ATOM 1998 C C . SER A 1 258 ? 1.527 -3.426 29.065 1.00 84.25 258 SER A C 1
ATOM 2000 O O . SER A 1 258 ? 0.386 -3.643 29.463 1.00 84.25 258 SER A O 1
ATOM 2002 N N . LEU A 1 259 ? 1.862 -3.661 27.797 1.00 84.38 259 LEU A N 1
ATOM 2003 C CA . LEU A 1 259 ? 0.946 -4.270 26.832 1.00 84.38 259 LEU A CA 1
ATOM 2004 C C . LEU A 1 259 ? 0.441 -5.641 27.315 1.00 84.38 259 LEU A C 1
ATOM 2006 O O . LEU A 1 259 ? -0.702 -6.002 27.039 1.00 84.38 259 LEU A O 1
ATOM 2010 N N . SER A 1 260 ? 1.258 -6.381 28.076 1.00 82.88 260 SER A N 1
ATOM 2011 C CA . SER A 1 260 ? 0.883 -7.686 28.634 1.00 82.88 260 SER A CA 1
ATOM 2012 C C . SER A 1 260 ? -0.225 -7.602 29.691 1.00 82.88 260 SER A C 1
ATOM 2014 O O . SER A 1 260 ? -0.945 -8.582 29.882 1.00 82.88 260 SER A O 1
ATOM 2016 N N . SER A 1 261 ? -0.435 -6.441 30.333 1.00 83.69 261 SER A N 1
ATOM 2017 C CA . SER A 1 261 ? -1.584 -6.232 31.229 1.00 83.69 261 SER A CA 1
ATOM 2018 C C . SER A 1 261 ? -2.887 -5.949 30.480 1.00 83.69 261 SER A C 1
ATOM 2020 O O . SER A 1 261 ? -3.960 -6.052 31.068 1.00 83.69 261 SER A O 1
ATOM 2022 N N . LEU A 1 262 ? -2.808 -5.606 29.191 1.00 85.94 262 LEU A N 1
ATOM 2023 C CA . LEU A 1 262 ? -3.958 -5.271 28.346 1.00 85.94 262 LEU A CA 1
ATOM 2024 C C . LEU A 1 262 ? -4.428 -6.443 27.489 1.00 85.94 262 LEU A C 1
ATOM 2026 O O . LEU A 1 262 ? -5.585 -6.490 27.071 1.00 85.94 262 LEU A O 1
ATOM 2030 N N . GLY A 1 263 ? -3.533 -7.378 27.193 1.00 85.50 263 GLY A N 1
ATOM 2031 C CA . GLY A 1 263 ? -3.807 -8.433 26.239 1.00 85.50 263 GLY A CA 1
ATOM 2032 C C . GLY A 1 263 ? -2.603 -9.305 25.945 1.00 85.50 263 GLY A C 1
ATOM 2033 O O . GLY A 1 263 ? -1.515 -9.151 26.497 1.00 85.50 263 GLY A O 1
ATOM 2034 N N . GLN A 1 264 ? -2.819 -10.238 25.035 1.00 83.25 264 GLN A N 1
ATOM 2035 C CA . GLN A 1 264 ? -1.753 -11.042 24.467 1.00 83.25 264 GLN A CA 1
ATOM 2036 C C . GLN A 1 264 ? -1.098 -10.249 23.332 1.00 83.25 264 GLN A C 1
ATOM 2038 O O . GLN A 1 264 ? -1.764 -9.484 22.633 1.00 83.25 264 GLN A O 1
ATOM 2043 N N . TYR A 1 265 ? 0.194 -10.458 23.104 1.00 84.06 265 TYR A N 1
ATOM 2044 C CA . TYR A 1 265 ? 0.892 -9.924 21.937 1.00 84.06 265 TYR A CA 1
ATOM 2045 C C . TYR A 1 265 ? 1.870 -10.959 21.380 1.00 84.06 265 TYR A C 1
ATOM 2047 O O . TYR A 1 265 ? 2.288 -11.861 22.105 1.00 84.06 265 TYR A O 1
ATOM 2055 N N . GLY A 1 266 ? 2.249 -10.823 20.112 1.00 80.69 266 GLY A N 1
ATOM 2056 C CA . GLY A 1 266 ? 3.300 -11.607 19.466 1.00 80.69 266 GLY A CA 1
ATOM 2057 C C . GLY A 1 266 ? 4.020 -10.778 18.409 1.00 80.69 266 GLY A C 1
ATOM 2058 O O . GLY A 1 266 ? 3.381 -10.002 17.704 1.00 80.69 266 GLY A O 1
ATOM 2059 N N . ALA A 1 267 ? 5.336 -10.928 18.293 1.00 78.75 267 ALA A N 1
ATOM 2060 C CA . ALA A 1 267 ? 6.138 -10.277 17.260 1.00 78.75 267 ALA A CA 1
ATOM 2061 C C . ALA A 1 267 ? 6.794 -11.325 16.361 1.00 78.75 267 ALA A C 1
ATOM 2063 O O . ALA A 1 267 ? 7.281 -12.351 16.842 1.00 78.75 267 ALA A O 1
ATOM 2064 N N . TYR A 1 268 ? 6.822 -11.046 15.063 1.00 79.06 268 TYR A N 1
ATOM 2065 C CA . TYR A 1 268 ? 7.277 -11.941 14.010 1.00 79.06 268 TYR A CA 1
ATOM 2066 C C . TYR A 1 268 ? 8.246 -11.206 13.087 1.00 79.06 268 TYR A C 1
ATOM 2068 O O . TYR A 1 268 ? 8.020 -10.046 12.743 1.00 79.06 268 TYR A O 1
ATOM 2076 N N . ALA A 1 269 ? 9.298 -11.888 12.650 1.00 73.75 269 ALA A N 1
ATOM 2077 C CA . ALA A 1 269 ? 10.247 -11.382 11.666 1.00 73.75 269 ALA A CA 1
ATOM 2078 C C . ALA A 1 269 ? 10.319 -12.316 10.460 1.00 73.75 269 ALA A C 1
ATOM 2080 O O . ALA A 1 269 ? 10.122 -13.529 10.577 1.00 73.75 269 ALA A O 1
ATOM 2081 N N . ALA A 1 270 ? 10.609 -11.743 9.294 1.00 68.94 270 ALA A N 1
ATOM 2082 C CA . ALA A 1 270 ? 10.785 -12.524 8.082 1.00 68.94 270 ALA A CA 1
ATOM 2083 C C . ALA A 1 270 ? 12.081 -13.351 8.153 1.00 68.94 270 ALA A C 1
ATOM 2085 O O . ALA A 1 270 ? 13.162 -12.819 8.408 1.00 68.94 270 ALA A O 1
ATOM 2086 N N . ALA A 1 271 ? 11.971 -14.650 7.892 1.00 58.34 271 ALA A N 1
ATOM 2087 C CA . ALA A 1 271 ? 13.068 -15.603 7.850 1.00 58.34 271 ALA A CA 1
ATOM 2088 C C . ALA A 1 271 ? 12.941 -16.489 6.604 1.00 58.34 271 ALA A C 1
ATOM 2090 O O . ALA A 1 271 ? 11.841 -16.829 6.169 1.00 58.34 271 ALA A O 1
ATOM 2091 N N . ILE A 1 272 ? 14.076 -16.867 6.018 1.00 53.25 272 ILE A N 1
ATOM 2092 C CA . ILE A 1 272 ? 14.106 -17.803 4.889 1.00 53.25 272 ILE A CA 1
ATOM 2093 C C . ILE A 1 272 ? 13.964 -19.219 5.451 1.00 53.25 272 ILE A C 1
ATOM 2095 O O . ILE A 1 272 ? 14.768 -19.633 6.292 1.00 53.25 272 ILE A O 1
ATOM 2099 N N . ALA A 1 273 ? 12.953 -19.959 4.997 1.00 48.25 273 ALA A N 1
ATOM 2100 C CA . ALA A 1 273 ? 12.814 -21.367 5.353 1.00 48.25 273 ALA A CA 1
ATOM 2101 C C . ALA A 1 273 ? 13.953 -22.182 4.717 1.00 48.25 273 ALA A C 1
ATOM 2103 O O . ALA A 1 273 ? 14.249 -22.027 3.533 1.00 48.25 273 ALA A O 1
ATOM 2104 N N . GLN A 1 274 ? 14.611 -23.056 5.487 1.00 43.88 274 GLN A N 1
ATOM 2105 C CA . GLN A 1 274 ? 15.705 -23.869 4.946 1.00 43.88 274 GLN A CA 1
ATOM 2106 C C . GLN A 1 274 ? 15.223 -24.705 3.748 1.00 43.88 274 GLN A C 1
ATOM 2108 O O . GLN A 1 274 ? 14.273 -25.471 3.869 1.00 43.88 274 GLN A O 1
ATOM 2113 N N . GLY A 1 275 ? 15.891 -24.554 2.599 1.00 39.56 275 GLY A N 1
ATOM 2114 C CA . GLY A 1 275 ? 15.554 -25.272 1.363 1.00 39.56 275 GLY A CA 1
ATOM 2115 C C . GLY A 1 275 ? 14.472 -24.618 0.492 1.00 39.56 275 GLY A C 1
ATOM 2116 O O . GLY A 1 275 ? 14.082 -25.216 -0.507 1.00 39.56 275 GLY A O 1
ATOM 2117 N N . SER A 1 276 ? 14.010 -23.410 0.831 1.00 46.19 276 SER A N 1
ATOM 2118 C CA . SER A 1 276 ? 13.050 -22.630 0.043 1.00 46.19 276 SER A CA 1
ATOM 2119 C C . SER A 1 276 ? 13.522 -21.182 -0.121 1.00 46.19 276 SER A C 1
ATOM 2121 O O . SER A 1 276 ? 14.143 -20.626 0.779 1.00 46.19 276 SER A O 1
ATOM 2123 N N . ASP A 1 277 ? 13.190 -20.553 -1.249 1.00 52.16 277 ASP A N 1
ATOM 2124 C CA . ASP A 1 277 ? 13.373 -19.107 -1.456 1.00 52.16 277 ASP A CA 1
ATOM 2125 C C . ASP A 1 277 ? 12.207 -18.283 -0.858 1.00 52.16 277 ASP A C 1
ATOM 2127 O O . ASP A 1 277 ? 12.134 -17.063 -1.030 1.00 52.16 277 ASP A O 1
ATOM 2131 N N . GLU A 1 278 ? 11.265 -18.933 -0.164 1.00 56.75 278 GLU A N 1
ATOM 2132 C CA . GLU A 1 278 ? 10.101 -18.285 0.439 1.00 56.75 278 GLU A CA 1
ATOM 2133 C C . GLU A 1 278 ? 10.405 -17.652 1.805 1.00 56.75 278 GLU A C 1
ATOM 2135 O O . GLU A 1 278 ? 11.032 -18.249 2.685 1.00 56.75 278 GLU A O 1
ATOM 2140 N N . LEU A 1 279 ? 9.891 -16.432 1.993 1.00 64.19 279 LEU A N 1
ATOM 2141 C CA . LEU A 1 279 ? 9.936 -15.702 3.257 1.00 64.19 279 LEU A CA 1
ATOM 2142 C C . LEU A 1 279 ? 8.787 -16.159 4.163 1.00 64.19 279 LEU A C 1
ATOM 2144 O O . LEU A 1 279 ? 7.619 -15.837 3.928 1.00 64.19 279 LEU A O 1
ATOM 2148 N N . MET A 1 280 ? 9.141 -16.881 5.219 1.00 70.62 280 MET A N 1
ATOM 2149 C CA . MET A 1 280 ? 8.236 -17.240 6.306 1.00 70.62 280 MET A CA 1
ATOM 2150 C C . MET A 1 280 ? 8.317 -16.197 7.417 1.00 70.62 280 MET A C 1
ATOM 2152 O O . MET A 1 280 ? 9.336 -15.529 7.583 1.00 70.62 280 MET A O 1
ATOM 2156 N N . LEU A 1 281 ? 7.252 -16.057 8.199 1.00 71.38 281 LEU A N 1
ATOM 2157 C CA . LEU A 1 281 ? 7.273 -15.249 9.413 1.00 71.38 281 LEU A CA 1
ATOM 2158 C C . LEU A 1 281 ? 7.555 -16.156 10.612 1.00 71.38 281 LEU A C 1
ATOM 2160 O O . LEU A 1 281 ? 6.753 -17.024 10.946 1.00 71.38 281 LEU A O 1
ATOM 2164 N N . SER A 1 282 ? 8.700 -15.943 11.260 1.00 66.94 282 SER A N 1
ATOM 2165 C CA . SER A 1 282 ? 9.074 -16.634 12.495 1.00 66.94 282 SER A CA 1
ATOM 2166 C C . SER A 1 282 ? 8.783 -15.745 13.691 1.00 66.94 282 SER A C 1
ATOM 2168 O O . SER A 1 282 ? 9.127 -14.562 13.682 1.00 66.94 282 SER A O 1
ATOM 2170 N N . ARG A 1 283 ? 8.187 -16.311 14.742 1.00 74.38 283 ARG A N 1
ATOM 2171 C CA . ARG A 1 283 ? 7.980 -15.599 16.004 1.00 74.38 283 ARG A CA 1
ATOM 2172 C C . ARG A 1 283 ? 9.331 -15.282 16.649 1.00 74.38 283 ARG A C 1
ATOM 2174 O O . ARG A 1 283 ? 10.189 -16.155 16.746 1.00 74.38 283 ARG A O 1
ATOM 2181 N N . ILE A 1 284 ? 9.497 -14.038 17.082 1.00 67.44 284 ILE A N 1
ATOM 2182 C CA . ILE A 1 284 ? 10.701 -13.528 17.753 1.00 67.44 284 ILE A CA 1
ATOM 2183 C C . ILE A 1 284 ? 10.421 -13.047 19.183 1.00 67.44 284 ILE A C 1
ATOM 2185 O O . ILE A 1 284 ? 11.349 -12.965 19.976 1.00 67.44 284 ILE A O 1
ATOM 2189 N N . ALA A 1 285 ? 9.160 -12.755 19.529 1.00 66.31 285 ALA A N 1
ATOM 2190 C CA . ALA A 1 285 ? 8.746 -12.409 20.891 1.00 66.31 285 ALA A CA 1
ATOM 2191 C C . ALA A 1 285 ? 7.249 -12.689 21.118 1.00 66.31 285 ALA A C 1
ATOM 2193 O O . ALA A 1 285 ? 6.471 -12.784 20.166 1.00 66.31 285 ALA A O 1
ATOM 2194 N N . GLY A 1 286 ? 6.834 -12.777 22.385 1.00 67.12 286 GLY A N 1
ATOM 2195 C CA . GLY A 1 286 ? 5.430 -12.933 22.779 1.00 67.12 286 GLY A CA 1
ATOM 2196 C C . GLY A 1 286 ? 4.812 -14.304 22.454 1.00 67.12 286 GLY A C 1
ATOM 2197 O O . GLY A 1 286 ? 5.501 -15.318 22.330 1.00 67.12 286 GLY A O 1
ATOM 2198 N N . GLN A 1 287 ? 3.482 -14.333 22.365 1.00 68.12 287 GLN A N 1
ATOM 2199 C CA . GLN A 1 287 ? 2.651 -15.520 22.151 1.00 68.12 287 GLN A CA 1
ATOM 2200 C C . GLN A 1 287 ? 2.306 -15.749 20.669 1.00 68.12 287 GLN A C 1
ATOM 2202 O O . GLN A 1 287 ? 2.432 -14.862 19.824 1.00 68.12 287 GLN A O 1
ATOM 2207 N N . ALA A 1 288 ? 1.814 -16.954 20.377 1.00 59.97 288 ALA A N 1
ATOM 2208 C CA . ALA A 1 288 ? 1.408 -17.462 19.063 1.00 59.97 288 ALA A CA 1
ATOM 2209 C C . ALA A 1 288 ? 0.091 -16.852 18.527 1.00 59.97 288 ALA A C 1
ATOM 2211 O O . ALA A 1 288 ? -0.808 -17.574 18.110 1.00 59.97 288 ALA A O 1
ATOM 2212 N N . LEU A 1 289 ? -0.082 -15.530 18.588 1.00 60.41 289 LEU A N 1
ATOM 2213 C CA . LEU A 1 289 ? -1.376 -14.896 18.302 1.00 60.41 289 LEU A CA 1
ATOM 2214 C C . LEU A 1 289 ? -1.848 -14.963 16.850 1.00 60.41 289 LEU A C 1
ATOM 2216 O O . LEU A 1 289 ? -3.048 -14.979 16.607 1.00 60.41 289 LEU A O 1
ATOM 2220 N N . ALA A 1 290 ? -0.920 -14.966 15.900 1.00 64.19 290 ALA A N 1
ATOM 2221 C CA . ALA A 1 290 ? -1.213 -15.027 14.474 1.00 64.19 290 ALA A CA 1
ATOM 2222 C C . ALA A 1 290 ? -0.894 -16.419 13.907 1.00 64.19 290 ALA A C 1
ATOM 2224 O O . ALA A 1 290 ? -0.736 -16.560 12.703 1.00 64.19 290 ALA A O 1
ATOM 2225 N N . GLU A 1 291 ? -0.749 -17.449 14.744 1.00 65.12 291 GLU A N 1
ATOM 2226 C CA . GLU A 1 291 ? -0.460 -18.816 14.302 1.00 65.12 291 GLU A CA 1
ATOM 2227 C C . GLU A 1 291 ? -1.760 -19.628 14.252 1.00 65.12 291 GLU A C 1
ATOM 2229 O O . GLU A 1 291 ? -2.457 -19.787 15.253 1.00 65.12 291 GLU A O 1
ATOM 2234 N N . LEU A 1 292 ? -2.093 -20.152 13.071 1.00 64.62 292 LEU A N 1
ATOM 2235 C CA . LEU A 1 292 ? -3.205 -21.082 12.895 1.00 64.62 292 LEU A CA 1
ATOM 2236 C C . LEU A 1 292 ? -2.706 -22.521 13.117 1.00 64.62 292 LEU A C 1
ATOM 2238 O O . LEU A 1 292 ? -1.684 -22.893 12.533 1.00 64.62 292 LEU A O 1
ATOM 2242 N N . PRO A 1 293 ? -3.399 -23.359 13.915 1.00 64.56 293 PRO A N 1
ATOM 2243 C CA . PRO A 1 293 ? -2.977 -24.738 14.152 1.00 64.56 293 PRO A CA 1
ATOM 2244 C C . PRO A 1 293 ? -2.754 -25.515 12.846 1.00 64.56 293 PRO A C 1
ATOM 2246 O O . PRO A 1 293 ? -3.634 -25.571 11.991 1.00 64.56 293 PRO A O 1
ATOM 2249 N N . GLY A 1 294 ? -1.573 -26.124 12.691 1.00 65.38 294 GLY A N 1
ATOM 2250 C CA . GLY A 1 294 ? -1.218 -26.898 11.494 1.00 65.38 294 GLY A CA 1
ATOM 2251 C C . GLY A 1 294 ? -0.888 -26.066 10.247 1.00 65.38 294 GLY A C 1
ATOM 2252 O O . GLY A 1 294 ? -0.692 -26.647 9.178 1.00 65.38 294 GLY A O 1
ATOM 2253 N N . MET A 1 295 ? -0.798 -24.737 10.369 1.00 72.94 295 MET A N 1
ATOM 2254 C CA . MET A 1 295 ? -0.441 -23.822 9.283 1.00 72.94 295 MET A CA 1
ATOM 2255 C C . MET A 1 295 ? 0.899 -23.123 9.550 1.00 72.94 295 MET A C 1
ATOM 2257 O O . MET A 1 295 ? 1.225 -22.792 10.688 1.00 72.94 295 MET A O 1
ATOM 2261 N N . ALA A 1 296 ? 1.648 -22.837 8.489 1.00 72.38 296 ALA A N 1
ATOM 2262 C CA . ALA A 1 296 ? 2.781 -21.921 8.498 1.00 72.38 296 ALA A CA 1
ATOM 2263 C C . ALA A 1 296 ? 2.338 -20.543 7.991 1.00 72.38 296 ALA A C 1
ATOM 2265 O O . ALA A 1 296 ? 1.573 -20.447 7.029 1.00 72.38 296 ALA A O 1
ATOM 2266 N N . MET A 1 297 ? 2.832 -19.479 8.627 1.00 79.50 297 MET A N 1
ATOM 2267 C CA . MET A 1 297 ? 2.575 -18.107 8.200 1.00 79.50 297 MET A CA 1
ATOM 2268 C C . MET A 1 297 ? 3.680 -17.642 7.243 1.00 79.50 297 MET A C 1
ATOM 2270 O O . MET A 1 297 ? 4.862 -17.603 7.593 1.00 79.50 297 MET A O 1
ATOM 2274 N N . LYS A 1 298 ? 3.280 -17.274 6.032 1.00 78.88 298 LYS A N 1
ATOM 2275 C CA . LYS A 1 298 ? 4.121 -16.777 4.945 1.00 78.88 298 LYS A CA 1
ATOM 2276 C C . LYS A 1 298 ? 3.785 -15.319 4.667 1.00 78.88 298 LYS A C 1
ATOM 2278 O O . LYS A 1 298 ? 2.651 -14.882 4.866 1.00 78.88 298 LYS A O 1
ATOM 2283 N N . ILE A 1 299 ? 4.765 -14.571 4.169 1.00 76.31 299 ILE A N 1
ATOM 2284 C CA . ILE A 1 299 ? 4.536 -13.210 3.694 1.00 76.31 299 ILE A CA 1
ATOM 2285 C C . ILE A 1 299 ? 4.934 -13.054 2.227 1.00 76.31 299 ILE A C 1
ATOM 2287 O O . ILE A 1 299 ? 6.030 -13.424 1.808 1.00 76.31 299 ILE A O 1
ATOM 2291 N N . ILE A 1 300 ? 4.033 -12.478 1.436 1.00 79.19 300 ILE A N 1
ATOM 2292 C CA . ILE A 1 300 ? 4.308 -12.013 0.077 1.00 79.19 300 ILE A CA 1
ATOM 2293 C C . ILE A 1 300 ? 4.561 -10.511 0.173 1.00 79.19 300 ILE A C 1
ATOM 2295 O O . ILE A 1 300 ? 3.649 -9.750 0.482 1.00 79.19 300 ILE A O 1
ATOM 2299 N N . GLY A 1 301 ? 5.806 -10.097 -0.059 1.00 71.12 301 GLY A N 1
ATOM 2300 C CA . GLY A 1 301 ? 6.269 -8.721 0.142 1.00 71.12 301 GLY A CA 1
ATOM 2301 C C . GLY A 1 301 ? 7.495 -8.671 1.056 1.00 71.12 301 GLY A C 1
ATOM 2302 O O . GLY A 1 301 ? 8.111 -9.698 1.336 1.00 71.12 301 GLY A O 1
ATOM 2303 N N . ARG A 1 302 ? 7.888 -7.474 1.513 1.00 65.12 302 ARG A N 1
ATOM 2304 C CA . ARG A 1 302 ? 8.992 -7.303 2.475 1.00 65.12 302 ARG A CA 1
ATOM 2305 C C . ARG A 1 302 ? 8.530 -6.558 3.719 1.00 65.12 302 ARG A C 1
ATOM 2307 O O . ARG A 1 302 ? 8.409 -5.336 3.708 1.00 65.12 302 ARG A O 1
ATOM 2314 N N . VAL A 1 303 ? 8.372 -7.297 4.807 1.00 66.75 303 VAL A N 1
ATOM 2315 C CA . VAL A 1 303 ? 8.217 -6.745 6.157 1.00 66.75 303 VAL A CA 1
ATOM 2316 C C . VAL A 1 303 ? 9.486 -7.025 6.943 1.00 66.75 303 VAL A C 1
ATOM 2318 O O . VAL A 1 303 ? 10.070 -8.098 6.810 1.00 66.75 303 VAL A O 1
ATOM 2321 N N . GLY A 1 304 ? 9.928 -6.041 7.725 1.00 67.12 304 GLY A N 1
ATOM 2322 C CA . GLY A 1 304 ? 10.982 -6.250 8.714 1.00 67.12 304 GLY A CA 1
ATOM 2323 C C . GLY A 1 304 ? 10.424 -7.011 9.910 1.00 67.12 304 GLY A C 1
ATOM 2324 O O . GLY A 1 304 ? 10.764 -8.171 10.130 1.00 67.12 304 GLY A O 1
ATOM 2325 N N . ILE A 1 305 ? 9.511 -6.361 10.633 1.00 74.62 305 ILE A N 1
ATOM 2326 C CA . ILE A 1 305 ? 8.817 -6.916 11.798 1.00 74.62 305 ILE A CA 1
ATOM 2327 C C . ILE A 1 305 ? 7.315 -6.701 11.639 1.00 74.62 305 ILE A C 1
ATOM 2329 O O . ILE A 1 305 ? 6.880 -5.625 11.220 1.00 74.62 305 ILE A O 1
ATOM 2333 N N . LEU A 1 306 ? 6.550 -7.728 11.996 1.00 83.88 306 LEU A N 1
ATOM 2334 C CA . LEU A 1 306 ? 5.106 -7.704 12.178 1.00 83.88 306 LEU A CA 1
ATOM 2335 C C . LEU A 1 306 ? 4.802 -7.956 13.654 1.00 83.88 306 LEU A C 1
ATOM 2337 O O . LEU A 1 306 ? 5.225 -8.970 14.201 1.00 83.88 306 LEU A O 1
ATOM 2341 N N . ALA A 1 307 ? 4.058 -7.066 14.295 1.00 85.06 307 ALA A N 1
ATOM 2342 C CA . ALA A 1 307 ? 3.559 -7.262 15.649 1.00 85.06 307 ALA A CA 1
ATOM 2343 C C . ALA A 1 307 ? 2.042 -7.446 15.620 1.00 85.06 307 ALA A C 1
ATOM 2345 O O . ALA A 1 307 ? 1.352 -6.764 14.867 1.00 85.06 307 ALA A O 1
ATOM 2346 N N . ALA A 1 308 ? 1.540 -8.363 16.440 1.00 88.75 308 ALA A N 1
ATOM 2347 C CA . ALA A 1 308 ? 0.129 -8.662 16.621 1.00 88.75 308 ALA A CA 1
ATOM 2348 C C . ALA A 1 308 ? -0.260 -8.486 18.094 1.00 88.75 308 ALA A C 1
ATOM 2350 O O . ALA A 1 308 ? 0.499 -8.872 18.983 1.00 88.75 308 ALA A O 1
ATOM 2351 N N . PHE A 1 309 ? -1.445 -7.943 18.351 1.00 88.38 309 PHE A N 1
ATOM 2352 C CA . PHE A 1 309 ? -1.997 -7.708 19.680 1.00 88.38 309 PHE A CA 1
ATOM 2353 C C . PHE A 1 309 ? -3.480 -8.089 19.727 1.00 88.38 309 PHE A C 1
ATOM 2355 O O . PHE A 1 309 ? -4.255 -7.721 18.844 1.00 88.38 309 PHE A O 1
ATOM 2362 N N . ALA A 1 310 ? -3.866 -8.815 20.774 1.00 88.12 310 ALA A N 1
ATOM 2363 C CA . ALA A 1 310 ? -5.239 -9.214 21.050 1.00 88.12 310 ALA A CA 1
ATOM 2364 C C . ALA A 1 310 ? -5.618 -8.770 22.473 1.00 88.12 310 ALA A C 1
ATOM 2366 O O . ALA A 1 310 ? -5.052 -9.302 23.435 1.00 88.12 310 ALA A O 1
ATOM 2367 N N . PRO A 1 311 ? -6.558 -7.822 22.638 1.00 86.81 311 PRO A N 1
ATOM 2368 C CA . PRO A 1 311 ? -6.962 -7.347 23.954 1.00 86.81 311 PRO A CA 1
ATOM 2369 C C . PRO A 1 311 ? -7.667 -8.450 24.756 1.00 86.81 311 PRO A C 1
ATOM 2371 O O . PRO A 1 311 ? -8.431 -9.264 24.222 1.00 86.81 311 PRO A O 1
ATOM 2374 N N . THR A 1 312 ? -7.418 -8.482 26.064 1.00 81.69 312 THR A N 1
ATOM 2375 C CA . THR A 1 312 ? -8.149 -9.358 26.984 1.00 81.69 312 THR A CA 1
ATOM 2376 C C . THR A 1 312 ? -9.534 -8.772 27.220 1.00 81.69 312 THR A C 1
ATOM 2378 O O . THR A 1 312 ? -9.662 -7.600 27.562 1.00 81.69 312 THR A O 1
ATOM 2381 N N . GLN A 1 313 ? -10.574 -9.596 27.061 1.00 74.62 313 GLN A N 1
ATOM 2382 C CA . GLN A 1 313 ? -11.947 -9.159 27.293 1.00 74.62 313 GLN A CA 1
ATOM 2383 C C . GLN A 1 313 ? -12.124 -8.677 28.735 1.00 74.62 313 GLN A C 1
ATOM 2385 O O . GLN A 1 313 ? -11.827 -9.405 29.684 1.00 74.62 313 GLN A O 1
ATOM 2390 N N . MET A 1 314 ? -12.612 -7.448 28.879 1.00 70.25 314 MET A N 1
ATOM 2391 C CA . MET A 1 314 ? -12.988 -6.866 30.159 1.00 70.25 314 MET A CA 1
ATOM 2392 C C . MET A 1 314 ? -14.489 -7.104 30.305 1.00 70.25 314 MET A C 1
ATOM 2394 O O . MET A 1 314 ? -15.268 -6.660 29.466 1.00 70.25 314 MET A O 1
ATOM 2398 N N . SER A 1 315 ? -14.915 -7.859 31.319 1.00 75.31 315 SER A N 1
ATOM 2399 C CA . SER A 1 315 ? -16.332 -8.194 31.552 1.00 75.31 315 SER A CA 1
ATOM 2400 C C . SER A 1 315 ? -17.160 -6.987 32.035 1.00 75.31 315 SER A C 1
ATOM 2402 O O . SER A 1 315 ? -17.939 -7.103 32.977 1.00 75.31 315 SER A O 1
ATOM 2404 N N . ASP A 1 316 ? -16.958 -5.815 31.432 1.00 82.06 316 ASP A N 1
ATOM 2405 C CA . ASP A 1 316 ? -17.585 -4.533 31.756 1.00 82.06 316 ASP A CA 1
ATOM 2406 C C . ASP A 1 316 ? -18.348 -3.913 30.568 1.00 82.06 316 ASP A C 1
ATOM 2408 O O . ASP A 1 316 ? -18.881 -2.812 30.686 1.00 82.06 316 ASP A O 1
ATOM 2412 N N . GLY A 1 317 ? -18.408 -4.619 29.431 1.00 83.00 317 GLY A N 1
ATOM 2413 C CA . GLY A 1 317 ? -19.170 -4.222 28.242 1.00 83.00 317 GLY A CA 1
ATOM 2414 C C . GLY A 1 317 ? -18.533 -3.114 27.403 1.00 83.00 317 GLY A C 1
ATOM 2415 O O . GLY A 1 317 ? -19.153 -2.657 26.448 1.00 83.00 317 GLY A O 1
ATOM 2416 N N . THR A 1 318 ? -17.312 -2.684 27.733 1.00 88.06 318 THR A N 1
ATOM 2417 C CA . THR A 1 318 ? -16.645 -1.557 27.056 1.00 88.06 318 THR A CA 1
ATOM 2418 C C . THR A 1 318 ? -15.754 -1.954 25.890 1.00 88.06 318 THR A C 1
ATOM 2420 O O . THR A 1 318 ? -15.239 -1.085 25.192 1.00 88.06 318 THR A O 1
ATOM 2423 N N . LEU A 1 319 ? -15.531 -3.250 25.674 1.00 88.62 319 LEU A N 1
ATOM 2424 C CA . LEU A 1 319 ? -14.823 -3.719 24.491 1.00 88.62 319 LEU A CA 1
ATOM 2425 C C . LEU A 1 319 ? -15.812 -4.131 23.407 1.00 88.62 319 LEU A C 1
ATOM 2427 O O . LEU A 1 319 ? -16.866 -4.698 23.705 1.00 88.62 319 LEU A O 1
ATOM 2431 N N . TYR A 1 320 ? -15.472 -3.850 22.148 1.00 90.38 320 TYR A N 1
ATOM 2432 C CA . TYR A 1 320 ? -16.272 -4.329 21.025 1.00 90.38 320 TYR A CA 1
ATOM 2433 C C . TYR A 1 320 ? -16.403 -5.859 21.062 1.00 90.38 320 TYR A C 1
ATOM 2435 O O . TYR A 1 320 ? -15.433 -6.582 21.325 1.00 90.38 320 TYR A O 1
ATOM 2443 N N . SER A 1 321 ? -17.599 -6.357 20.745 1.00 87.94 321 SER A N 1
ATOM 2444 C CA . SER A 1 321 ? -17.775 -7.772 20.423 1.00 87.94 321 SER A CA 1
ATOM 2445 C C . SER A 1 321 ? -17.141 -8.109 19.065 1.00 87.94 321 SER A C 1
ATOM 2447 O O . SER A 1 321 ? -16.804 -7.236 18.263 1.00 87.94 321 SER A O 1
ATOM 2449 N N . GLU A 1 322 ? -16.968 -9.396 18.768 1.00 84.69 322 GLU A N 1
ATOM 2450 C CA . GLU A 1 322 ? -16.460 -9.800 17.451 1.00 84.69 322 GLU A CA 1
ATOM 2451 C C . GLU A 1 322 ? -17.432 -9.422 16.327 1.00 84.69 322 GLU A C 1
ATOM 2453 O O . GLU A 1 322 ? -17.002 -8.972 15.263 1.00 84.69 322 GLU A O 1
ATOM 2458 N N . ASP A 1 323 ? -18.735 -9.545 16.579 1.00 86.69 323 ASP A N 1
ATOM 2459 C CA . ASP A 1 323 ? -19.783 -9.163 15.633 1.00 86.69 323 ASP A CA 1
ATOM 2460 C C . ASP A 1 323 ? -19.820 -7.649 15.419 1.00 86.69 323 ASP A C 1
ATOM 2462 O O . ASP A 1 323 ? -19.949 -7.192 14.280 1.00 86.69 323 ASP A O 1
ATOM 2466 N N . ASP A 1 324 ? -19.591 -6.871 16.480 1.00 89.75 324 ASP A N 1
ATOM 2467 C CA . ASP A 1 324 ? -19.412 -5.424 16.387 1.00 89.75 324 ASP A CA 1
ATOM 2468 C C . ASP A 1 324 ? -18.274 -5.066 15.430 1.00 89.75 324 ASP A C 1
ATOM 2470 O O . ASP A 1 324 ? -18.438 -4.236 14.530 1.00 89.75 324 ASP A O 1
ATOM 2474 N N . ILE A 1 325 ? -17.117 -5.706 15.597 1.00 90.25 325 ILE A N 1
ATOM 2475 C CA . ILE A 1 325 ? -15.946 -5.452 14.756 1.00 90.25 325 ILE A CA 1
ATOM 2476 C C . ILE A 1 325 ? -16.236 -5.869 13.307 1.00 90.25 325 ILE A C 1
ATOM 2478 O O . ILE A 1 325 ? -15.864 -5.155 12.377 1.00 90.25 325 ILE A O 1
ATOM 2482 N N . ARG A 1 326 ? -16.938 -6.987 13.076 1.00 88.56 326 ARG A N 1
ATOM 2483 C CA . ARG A 1 326 ? -17.306 -7.461 11.724 1.00 88.56 326 ARG A CA 1
ATOM 2484 C C . ARG A 1 326 ? -18.185 -6.476 10.954 1.00 88.56 326 ARG A C 1
ATOM 2486 O O . ARG A 1 326 ? -18.113 -6.458 9.724 1.00 88.56 326 ARG A O 1
ATOM 2493 N N . GLN A 1 327 ? -18.983 -5.672 11.647 1.00 90.00 327 GLN A N 1
ATOM 2494 C CA . GLN A 1 327 ? -19.892 -4.692 11.045 1.00 90.00 327 GLN A CA 1
ATOM 2495 C C . GLN A 1 327 ? -19.249 -3.312 10.826 1.00 90.00 327 GLN A C 1
ATOM 2497 O O . GLN A 1 327 ? -19.902 -2.404 10.316 1.00 90.00 327 GLN A O 1
ATOM 2502 N N . ARG A 1 328 ? -17.971 -3.142 11.187 1.00 89.94 328 ARG A N 1
ATOM 2503 C CA . ARG A 1 328 ? -17.251 -1.865 11.125 1.00 89.94 328 ARG A CA 1
ATOM 2504 C C . ARG A 1 328 ? -16.127 -1.911 10.093 1.00 89.94 328 ARG A C 1
ATOM 2506 O O . ARG A 1 328 ? -15.344 -2.853 10.047 1.00 89.94 328 ARG A O 1
ATOM 2513 N N . ASP A 1 329 ? -16.000 -0.862 9.286 1.00 88.50 329 ASP A N 1
ATOM 2514 C CA . ASP A 1 329 ? -14.851 -0.711 8.377 1.00 88.50 329 ASP A CA 1
ATOM 2515 C C . ASP A 1 329 ? -13.637 -0.087 9.067 1.00 88.50 329 ASP A C 1
ATOM 2517 O O . ASP A 1 329 ? -12.496 -0.362 8.697 1.00 88.50 329 ASP A O 1
ATOM 2521 N N . MET A 1 330 ? -13.897 0.712 10.099 1.00 90.50 330 MET A N 1
ATOM 2522 C CA . MET A 1 330 ? -12.908 1.350 10.955 1.00 90.50 330 MET A CA 1
ATOM 2523 C C . MET A 1 330 ? -13.254 1.028 12.409 1.00 90.50 330 MET A C 1
ATOM 2525 O O . MET A 1 330 ? -14.420 1.109 12.794 1.00 90.50 330 MET A O 1
ATOM 2529 N N . VAL A 1 331 ? -12.261 0.655 13.208 1.00 92.06 331 VAL A N 1
ATOM 2530 C CA . VAL A 1 331 ? -12.434 0.224 14.597 1.00 92.06 331 VAL A CA 1
ATOM 2531 C C . VAL A 1 331 ? -11.665 1.177 15.502 1.00 92.06 331 VAL A C 1
ATOM 2533 O O . VAL A 1 331 ? -10.448 1.297 15.380 1.00 92.06 331 VAL A O 1
ATOM 2536 N N . GLU A 1 332 ? -12.372 1.861 16.395 1.00 94.31 332 GLU A N 1
ATOM 2537 C CA . GLU A 1 332 ? -11.760 2.788 17.350 1.00 94.31 332 GLU A CA 1
ATOM 2538 C C . GLU A 1 332 ? -10.948 2.033 18.409 1.00 94.31 332 GLU A C 1
ATOM 2540 O O . GLU A 1 332 ? -11.376 0.988 18.907 1.00 94.31 332 GLU A O 1
ATOM 2545 N N . THR A 1 333 ? -9.782 2.561 18.773 1.00 92.81 333 THR A N 1
ATOM 2546 C CA . THR A 1 333 ? -8.900 2.028 19.820 1.00 92.81 333 THR A CA 1
ATOM 2547 C C . THR A 1 333 ? -8.362 3.159 20.692 1.00 92.81 333 THR A C 1
ATOM 2549 O O . THR A 1 333 ? -8.190 4.270 20.198 1.00 92.81 333 THR A O 1
ATOM 2552 N N . ASN A 1 334 ? -8.030 2.871 21.958 1.00 91.00 334 ASN A N 1
ATOM 2553 C CA . ASN A 1 334 ? -7.242 3.776 22.802 1.00 91.00 334 ASN A CA 1
ATOM 2554 C C . ASN A 1 334 ? -5.753 3.407 22.871 1.00 91.00 334 ASN A C 1
ATOM 2556 O O . ASN A 1 334 ? -4.964 4.084 23.533 1.00 91.00 334 ASN A O 1
ATOM 2560 N N . ILE A 1 335 ? -5.357 2.317 22.211 1.00 87.69 335 ILE A N 1
ATOM 2561 C CA . ILE A 1 335 ? -3.999 1.770 22.233 1.00 87.69 335 ILE A CA 1
ATOM 2562 C C . ILE A 1 335 ? -3.533 1.574 20.793 1.00 87.69 335 ILE A C 1
ATOM 2564 O O . ILE A 1 335 ? -4.179 0.848 20.033 1.00 87.69 335 ILE A O 1
ATOM 2568 N N . ARG A 1 336 ? -2.399 2.181 20.430 1.00 88.56 336 ARG A N 1
ATOM 2569 C CA . ARG A 1 336 ? -1.697 1.923 19.164 1.00 88.56 336 ARG A CA 1
ATOM 2570 C C . ARG A 1 336 ? -0.265 1.489 19.423 1.00 88.56 336 ARG A C 1
ATOM 2572 O O . ARG A 1 336 ? 0.338 1.832 20.439 1.00 88.56 336 ARG A O 1
ATOM 2579 N N . LEU A 1 337 ? 0.258 0.702 18.496 1.00 84.50 337 LEU A N 1
ATOM 2580 C CA . LEU A 1 337 ? 1.607 0.159 18.515 1.00 84.50 337 LEU A CA 1
ATOM 2581 C C . LEU A 1 337 ? 2.378 0.697 17.315 1.00 84.50 337 LEU A C 1
ATOM 2583 O O . LEU A 1 337 ? 1.805 0.978 16.264 1.00 84.50 337 LEU A O 1
ATOM 2587 N N . ARG A 1 338 ? 3.695 0.811 17.459 1.00 77.31 338 ARG A N 1
ATOM 2588 C CA . ARG A 1 338 ? 4.591 1.204 16.375 1.00 77.31 338 ARG A CA 1
ATOM 2589 C C . ARG A 1 338 ? 5.880 0.405 16.429 1.00 77.31 338 ARG A C 1
ATOM 2591 O O . ARG A 1 338 ? 6.442 0.189 17.496 1.00 77.31 338 ARG A O 1
ATOM 2598 N N . VAL A 1 339 ? 6.349 0.027 15.247 1.00 72.88 339 VAL A N 1
ATOM 2599 C CA . VAL A 1 339 ? 7.697 -0.488 15.019 1.00 72.88 339 VAL A CA 1
ATOM 2600 C C . VAL A 1 339 ? 8.514 0.636 14.383 1.00 72.88 339 VAL A C 1
ATOM 2602 O O . VAL A 1 339 ? 8.084 1.211 13.380 1.00 72.88 339 VAL A O 1
ATOM 2605 N N . ASP A 1 340 ? 9.664 0.985 14.953 1.00 65.06 340 ASP A N 1
ATOM 2606 C CA . ASP A 1 340 ? 10.565 1.967 14.340 1.00 65.06 340 ASP A CA 1
ATOM 2607 C C . ASP A 1 340 ? 11.517 1.355 13.295 1.00 65.06 340 ASP A C 1
ATOM 2609 O O . ASP A 1 340 ? 11.470 0.165 12.978 1.00 65.06 340 ASP A O 1
ATOM 2613 N N . GLU A 1 341 ? 12.391 2.191 12.724 1.00 62.38 341 GLU A N 1
ATOM 2614 C CA . GLU A 1 341 ? 13.374 1.777 11.714 1.00 62.38 341 GLU A CA 1
ATOM 2615 C C . GLU A 1 341 ? 14.429 0.793 12.251 1.00 62.38 341 GLU A C 1
ATOM 2617 O O . GLU A 1 341 ? 15.030 0.070 11.457 1.00 62.38 341 GLU A O 1
ATOM 2622 N N . SER A 1 342 ? 14.642 0.738 13.570 1.00 58.09 342 SER A N 1
ATOM 2623 C CA . SER A 1 342 ? 15.553 -0.215 14.218 1.00 58.09 342 SER A CA 1
ATOM 2624 C C . SER A 1 342 ? 14.895 -1.565 14.517 1.00 58.09 342 SER A C 1
ATOM 2626 O O . SER A 1 342 ? 15.587 -2.533 14.826 1.00 58.09 342 SER A O 1
ATOM 2628 N N . GLY A 1 343 ? 13.569 -1.647 14.379 1.00 62.97 343 GLY A N 1
ATOM 2629 C CA . GLY A 1 343 ? 12.783 -2.821 14.732 1.00 62.97 343 GLY A CA 1
ATOM 2630 C C . GLY A 1 343 ? 12.312 -2.834 16.188 1.00 62.97 343 GLY A C 1
ATOM 2631 O O . GLY A 1 343 ? 11.740 -3.828 16.631 1.00 62.97 343 GLY A O 1
ATOM 2632 N N . GLN A 1 344 ? 12.501 -1.744 16.932 1.00 68.44 344 GLN A N 1
ATOM 2633 C CA . GLN A 1 344 ? 11.980 -1.636 18.288 1.00 68.44 344 GLN A CA 1
ATOM 2634 C C . GLN A 1 344 ? 10.468 -1.392 18.248 1.00 68.44 344 GLN A C 1
ATOM 2636 O O . GLN A 1 344 ? 9.975 -0.537 17.507 1.00 68.44 344 GLN A O 1
ATOM 2641 N N . LEU A 1 345 ? 9.738 -2.145 19.071 1.00 74.38 345 LEU A N 1
ATOM 2642 C CA . LEU A 1 345 ? 8.294 -2.033 19.251 1.00 74.38 345 LEU A CA 1
ATOM 2643 C C . LEU A 1 345 ? 7.991 -1.219 20.514 1.00 74.38 345 LEU A C 1
ATOM 2645 O O . LEU A 1 345 ? 8.566 -1.477 21.572 1.00 74.38 345 LEU A O 1
ATOM 2649 N N . TYR A 1 346 ? 7.078 -0.260 20.405 1.00 74.00 346 TYR A N 1
ATOM 2650 C CA . TYR A 1 346 ? 6.540 0.508 21.531 1.00 74.00 346 TYR A CA 1
ATOM 2651 C C . TYR A 1 346 ? 5.058 0.798 21.318 1.00 74.00 346 TYR A C 1
ATOM 2653 O O . TYR A 1 346 ? 4.566 0.784 20.185 1.00 74.00 346 TYR A O 1
ATOM 2661 N N . GLY A 1 347 ? 4.342 1.066 22.408 1.00 80.69 347 GLY A N 1
ATOM 2662 C CA . GLY A 1 347 ? 2.942 1.454 22.356 1.00 80.69 347 GLY A CA 1
ATOM 2663 C C . GLY A 1 347 ? 2.687 2.831 22.938 1.00 80.69 347 GLY A C 1
ATOM 2664 O O . GLY A 1 347 ? 3.456 3.363 23.739 1.00 80.69 347 GLY A O 1
ATOM 2665 N N . TYR A 1 348 ? 1.582 3.423 22.518 1.00 80.44 348 TYR A N 1
ATOM 2666 C CA . TYR A 1 348 ? 1.155 4.733 22.975 1.00 80.44 348 TYR A CA 1
ATOM 2667 C C . TYR A 1 348 ? -0.365 4.817 23.003 1.00 80.44 348 TYR A C 1
ATOM 2669 O O . TYR A 1 348 ? -1.075 4.085 22.306 1.00 80.44 348 TYR A O 1
ATOM 2677 N N . ARG A 1 349 ? -0.862 5.721 23.843 1.00 83.00 349 ARG A N 1
ATOM 2678 C CA . ARG A 1 349 ? -2.292 5.981 23.969 1.00 83.00 349 ARG A CA 1
ATOM 2679 C C . ARG A 1 349 ? -2.77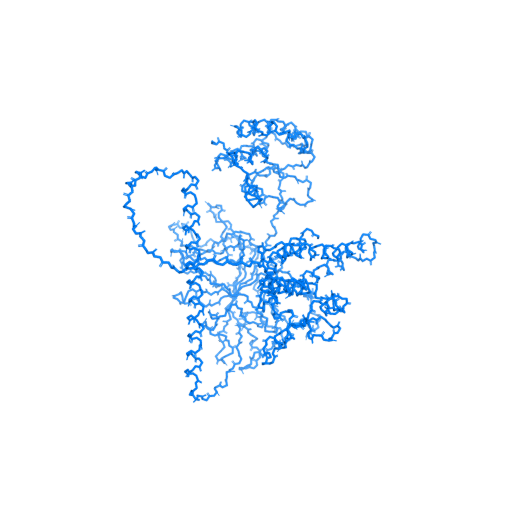0 6.971 22.913 1.00 83.00 349 ARG A C 1
ATOM 2681 O O . ARG A 1 349 ? -2.074 7.939 22.597 1.00 83.00 349 ARG A O 1
ATOM 2688 N N . VAL A 1 350 ? -3.979 6.744 22.420 1.00 82.00 350 VAL A N 1
ATOM 2689 C CA . VAL A 1 350 ? -4.692 7.603 21.465 1.00 82.00 350 VAL A CA 1
ATOM 2690 C C . VAL A 1 350 ? -6.134 7.767 21.921 1.00 82.00 350 VAL A C 1
ATOM 2692 O O . VAL A 1 350 ? -6.674 6.847 22.506 1.00 82.00 350 VAL A O 1
ATOM 2695 N N . ASP A 1 351 ? -6.757 8.913 21.683 1.00 81.69 351 ASP A N 1
ATOM 2696 C CA . ASP A 1 351 ? -8.139 9.160 22.110 1.00 81.69 351 ASP A CA 1
ATOM 2697 C C . ASP A 1 351 ? -9.119 8.720 21.011 1.00 81.69 351 ASP A C 1
ATOM 2699 O O . ASP A 1 351 ? -9.418 9.496 20.104 1.00 81.69 351 ASP A O 1
ATOM 2703 N N . GLY A 1 352 ? -9.538 7.449 21.040 1.00 82.00 352 GLY A N 1
ATOM 2704 C CA . GLY A 1 352 ? -10.542 6.902 20.116 1.00 82.00 352 GLY A CA 1
ATOM 2705 C C . GLY A 1 352 ? -10.140 6.901 18.636 1.00 82.00 352 GLY A C 1
ATOM 2706 O O . GLY A 1 352 ? -10.988 7.078 17.765 1.00 82.00 352 GLY A O 1
ATOM 2707 N N . ASP A 1 353 ? -8.855 6.719 18.325 1.00 85.00 353 ASP A N 1
ATOM 2708 C CA . ASP A 1 353 ? -8.372 6.733 16.939 1.00 85.00 353 ASP A CA 1
ATOM 2709 C C . ASP A 1 353 ? -8.813 5.474 16.178 1.00 85.00 353 ASP A C 1
ATOM 2711 O O . ASP A 1 353 ? -8.856 4.373 16.733 1.00 85.00 353 ASP A O 1
ATOM 2715 N N . ALA A 1 354 ? -9.146 5.625 14.897 1.00 88.56 354 ALA A N 1
ATOM 2716 C CA . ALA A 1 354 ? -9.838 4.599 14.126 1.00 88.56 354 ALA A CA 1
ATOM 2717 C C . ALA A 1 354 ? -8.879 3.827 13.205 1.00 88.56 354 ALA A C 1
ATOM 2719 O O . ALA A 1 354 ? -8.248 4.402 12.316 1.00 88.56 354 ALA A O 1
ATOM 2720 N N . ILE A 1 355 ? -8.815 2.502 13.368 1.00 90.69 355 ILE A N 1
ATOM 2721 C CA . ILE A 1 355 ? -7.949 1.605 12.590 1.00 90.69 355 ILE A CA 1
ATOM 2722 C C . ILE A 1 355 ? -8.767 0.872 11.518 1.00 90.69 355 ILE A C 1
ATOM 2724 O O . ILE A 1 355 ? -9.828 0.325 11.832 1.00 90.69 355 ILE A O 1
ATOM 2728 N N . PRO A 1 356 ? -8.292 0.790 10.263 1.00 92.25 356 PRO A N 1
ATOM 2729 C CA . PRO A 1 356 ? -8.976 0.039 9.217 1.00 92.25 356 PRO A CA 1
ATOM 2730 C C . PRO A 1 356 ? -9.051 -1.460 9.524 1.00 92.25 356 PRO A C 1
ATOM 2732 O O . PRO A 1 356 ? -8.059 -2.115 9.854 1.00 92.25 356 PRO A O 1
ATOM 2735 N N . ARG A 1 357 ? -10.234 -2.039 9.326 1.00 93.62 357 ARG A N 1
ATOM 2736 C CA . ARG A 1 357 ? -10.447 -3.485 9.393 1.00 93.62 357 ARG A CA 1
ATOM 2737 C C . ARG A 1 357 ? -10.026 -4.161 8.081 1.00 93.62 357 ARG A C 1
ATOM 2739 O O . ARG A 1 357 ? -10.231 -3.635 6.980 1.00 93.62 357 ARG A O 1
ATOM 2746 N N . ARG A 1 358 ? -9.474 -5.368 8.183 1.00 93.88 358 ARG A N 1
ATOM 2747 C CA . ARG A 1 358 ? -9.262 -6.300 7.070 1.00 93.88 358 ARG A CA 1
ATOM 2748 C C . ARG A 1 358 ? -9.851 -7.661 7.406 1.00 93.88 358 ARG A C 1
ATOM 2750 O O . ARG A 1 358 ? -9.658 -8.182 8.499 1.00 93.88 358 ARG A O 1
ATOM 2757 N N . THR A 1 359 ? -10.552 -8.248 6.447 1.00 93.56 359 THR A N 1
ATOM 2758 C CA . THR A 1 359 ? -11.080 -9.605 6.578 1.00 93.56 359 THR A CA 1
ATOM 2759 C C . THR A 1 359 ? -10.053 -10.591 6.050 1.00 93.56 359 THR A C 1
ATOM 2761 O O . THR A 1 359 ? -9.610 -10.472 4.908 1.00 93.56 359 THR A O 1
ATOM 2764 N N . VAL A 1 360 ? -9.689 -11.568 6.874 1.00 90.62 360 VAL A N 1
ATOM 2765 C CA . VAL A 1 360 ? -8.914 -12.723 6.428 1.00 90.62 360 VAL A CA 1
ATOM 2766 C C . VAL A 1 360 ? -9.861 -13.645 5.674 1.00 90.62 360 VAL A C 1
ATOM 2768 O O . VAL A 1 360 ? -10.907 -14.039 6.192 1.00 90.62 360 VAL A O 1
ATOM 2771 N N . THR A 1 361 ? -9.511 -13.971 4.438 1.00 92.38 361 THR A N 1
ATOM 2772 C CA . THR A 1 361 ? -10.342 -14.806 3.567 1.00 92.38 361 THR A CA 1
ATOM 2773 C C . THR A 1 361 ? -9.781 -16.215 3.492 1.00 92.38 361 THR A C 1
ATOM 2775 O O . THR A 1 361 ? -8.568 -16.402 3.429 1.00 92.38 361 THR A O 1
ATOM 2778 N N . GLN A 1 362 ? -10.662 -17.214 3.518 1.00 85.12 362 GLN A N 1
ATOM 2779 C CA . GLN A 1 362 ? -10.283 -18.597 3.260 1.00 85.12 362 GLN A CA 1
ATOM 2780 C C . GLN A 1 362 ? -10.355 -18.863 1.754 1.00 85.12 362 GLN A C 1
ATOM 2782 O O . GLN A 1 362 ? -11.403 -18.676 1.136 1.00 85.12 362 GLN A O 1
ATOM 2787 N N . ASN A 1 363 ? -9.254 -19.331 1.176 1.00 84.75 363 ASN A N 1
ATOM 2788 C CA . ASN A 1 363 ? -9.148 -19.688 -0.232 1.00 84.75 363 ASN A CA 1
ATOM 2789 C C . ASN A 1 363 ? -8.629 -21.128 -0.342 1.00 84.75 363 ASN A C 1
ATOM 2791 O O . ASN A 1 363 ? -7.433 -21.399 -0.231 1.00 84.75 363 ASN A O 1
ATOM 2795 N N . GLY A 1 364 ? -9.552 -22.084 -0.475 1.00 84.69 364 GLY A N 1
ATOM 2796 C CA . GLY A 1 364 ? -9.227 -23.508 -0.419 1.00 84.69 364 GLY A CA 1
ATOM 2797 C C . GLY A 1 364 ? -8.682 -23.919 0.954 1.00 84.69 364 GLY A C 1
ATOM 2798 O O . GLY A 1 364 ? -9.385 -23.828 1.962 1.00 84.69 364 GLY A O 1
ATOM 2799 N N . ASN A 1 365 ? -7.434 -24.393 0.985 1.00 79.69 365 ASN A N 1
ATOM 2800 C CA . ASN A 1 365 ? -6.744 -24.826 2.201 1.00 79.69 365 ASN A CA 1
ATOM 2801 C C . ASN A 1 365 ? -5.835 -23.748 2.815 1.00 79.69 365 ASN A C 1
ATOM 2803 O O . ASN A 1 365 ? -5.153 -24.054 3.787 1.00 79.69 365 ASN A O 1
ATOM 2807 N N . LYS A 1 366 ? -5.810 -22.523 2.275 1.00 84.44 366 LYS A N 1
ATOM 2808 C CA . LYS A 1 366 ? -5.053 -21.402 2.843 1.00 84.44 366 LYS A CA 1
ATOM 2809 C C . LYS A 1 366 ? -5.968 -20.284 3.331 1.00 84.44 366 LYS A C 1
ATOM 2811 O O . LYS A 1 366 ? -7.086 -20.124 2.838 1.00 84.44 366 LYS A O 1
ATOM 2816 N N . PHE A 1 367 ? -5.467 -19.491 4.268 1.00 86.44 367 PHE A N 1
ATOM 2817 C CA . PHE A 1 367 ? -6.048 -18.196 4.618 1.00 86.44 367 PHE A CA 1
ATOM 2818 C C . PHE A 1 367 ? -5.149 -17.083 4.094 1.00 86.44 367 PHE A C 1
ATOM 2820 O O . PHE A 1 367 ? -3.930 -17.236 4.088 1.00 86.44 367 PHE A O 1
ATOM 2827 N N . GLU A 1 368 ? -5.725 -15.966 3.664 1.00 92.56 368 GLU A N 1
ATOM 2828 C CA . GLU A 1 368 ? -4.954 -14.838 3.144 1.00 92.56 368 GLU A CA 1
ATOM 2829 C C . GLU A 1 368 ? -5.589 -13.486 3.471 1.00 92.56 368 GLU A C 1
ATOM 2831 O O . GLU A 1 368 ? -6.816 -13.348 3.551 1.00 92.56 368 GLU A O 1
ATOM 2836 N N . VAL A 1 369 ? -4.732 -12.481 3.654 1.00 92.94 369 VAL A N 1
ATOM 2837 C CA . VAL A 1 369 ? -5.132 -11.080 3.793 1.00 92.94 369 VAL A CA 1
ATOM 2838 C C . VAL A 1 369 ? -4.101 -10.156 3.157 1.00 92.94 369 VAL A C 1
ATOM 2840 O O . VAL A 1 369 ? -2.915 -1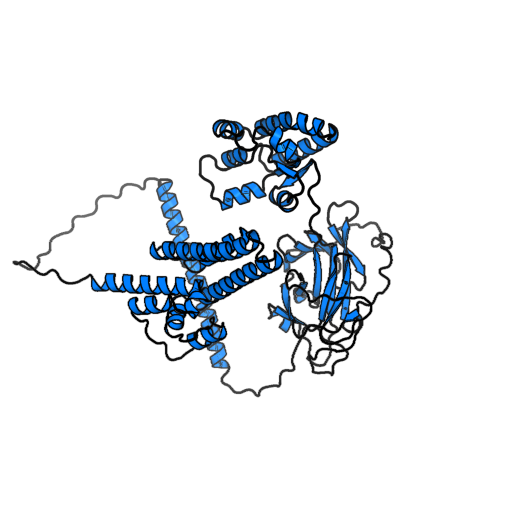0.182 3.492 1.00 92.94 369 VAL A O 1
ATOM 2843 N N . THR A 1 370 ? -4.560 -9.307 2.242 1.00 91.06 370 THR A N 1
ATOM 2844 C CA . THR A 1 370 ? -3.745 -8.243 1.652 1.00 91.06 370 THR A CA 1
ATOM 2845 C C . THR A 1 370 ? -3.855 -6.993 2.515 1.00 91.06 370 THR A C 1
ATOM 2847 O O . THR A 1 370 ? -4.938 -6.423 2.671 1.00 91.06 370 THR A O 1
ATOM 2850 N N . LEU A 1 371 ? -2.731 -6.574 3.094 1.00 86.44 371 LEU A N 1
ATOM 2851 C CA . LEU A 1 371 ? -2.661 -5.360 3.909 1.00 86.44 371 LEU A CA 1
ATOM 2852 C C . LEU A 1 371 ? -2.582 -4.132 2.995 1.00 86.44 371 LEU A C 1
ATOM 2854 O O . LEU A 1 371 ? -3.379 -3.204 3.125 1.00 86.44 371 LEU A O 1
ATOM 2858 N N . GLU A 1 372 ? -1.687 -4.199 2.005 1.00 82.31 372 GLU A N 1
ATOM 2859 C CA . GLU A 1 372 ? -1.424 -3.172 0.994 1.00 82.31 372 GLU A CA 1
ATOM 2860 C C . GLU A 1 372 ? -1.090 -3.797 -0.366 1.00 82.31 372 GLU A C 1
ATOM 2862 O O . GLU A 1 372 ? -0.839 -4.999 -0.477 1.00 82.31 372 GLU A O 1
ATOM 2867 N N . GLU A 1 373 ? -1.053 -2.978 -1.421 1.00 71.94 373 GLU A N 1
ATOM 2868 C CA . GLU A 1 373 ? -0.631 -3.423 -2.751 1.00 71.94 373 GLU A CA 1
ATOM 2869 C C . GLU A 1 373 ? 0.790 -4.017 -2.698 1.00 71.94 373 GLU A C 1
ATOM 2871 O O . GLU A 1 373 ? 1.767 -3.328 -2.410 1.00 71.94 373 GLU A O 1
ATOM 2876 N N . GLY A 1 374 ? 0.904 -5.321 -2.966 1.00 73.12 374 GLY A N 1
ATOM 2877 C CA . GLY A 1 374 ? 2.175 -6.050 -2.903 1.00 73.12 374 GLY A CA 1
ATOM 2878 C C . GLY A 1 374 ? 2.590 -6.533 -1.507 1.00 73.12 374 GLY A C 1
ATOM 2879 O O . GLY A 1 374 ? 3.705 -7.042 -1.375 1.00 73.12 374 GLY A O 1
ATOM 2880 N N . LEU A 1 375 ? 1.720 -6.410 -0.495 1.00 81.38 375 LEU A N 1
ATOM 2881 C CA . LEU A 1 375 ? 1.933 -6.950 0.848 1.00 81.38 375 LEU A CA 1
ATOM 2882 C C . LEU A 1 375 ? 0.751 -7.817 1.310 1.00 81.38 375 LEU A C 1
ATOM 2884 O O . LEU A 1 375 ? -0.326 -7.311 1.628 1.00 81.38 375 LEU A O 1
ATOM 2888 N N . THR A 1 376 ? 0.962 -9.131 1.370 1.00 88.50 376 THR A N 1
ATOM 2889 C CA . THR A 1 376 ? -0.054 -10.123 1.762 1.00 88.50 376 THR A CA 1
ATOM 2890 C C . THR A 1 376 ? 0.506 -11.096 2.793 1.00 88.50 376 THR A C 1
ATOM 2892 O O . THR A 1 376 ? 1.632 -11.571 2.645 1.00 88.50 376 THR A O 1
ATOM 2895 N N . ILE A 1 377 ? -0.282 -11.398 3.826 1.00 88.38 377 ILE A N 1
ATOM 2896 C CA . ILE A 1 377 ? -0.015 -12.498 4.759 1.00 88.38 377 ILE A CA 1
ATOM 2897 C C . ILE A 1 377 ? -0.813 -13.711 4.287 1.00 88.38 377 ILE A C 1
ATOM 2899 O O . ILE A 1 377 ? -2.006 -13.588 4.000 1.00 88.38 377 ILE A O 1
ATOM 2903 N N . GLU A 1 378 ? -0.162 -14.867 4.232 1.00 88.81 378 GLU A N 1
ATOM 2904 C CA . GLU A 1 378 ? -0.787 -16.150 3.928 1.00 88.81 378 GLU A CA 1
ATOM 2905 C C . GLU A 1 378 ? -0.554 -17.138 5.074 1.00 88.81 378 GLU A C 1
ATOM 2907 O O . GLU A 1 378 ? 0.544 -17.229 5.616 1.00 88.81 378 GLU A O 1
ATOM 2912 N N . TRP A 1 379 ? -1.567 -17.932 5.402 1.00 86.25 379 TRP A N 1
ATOM 2913 C CA . TRP A 1 379 ? -1.446 -19.103 6.263 1.00 86.25 379 TRP A CA 1
ATOM 2914 C C . TRP A 1 379 ? -1.681 -20.344 5.423 1.00 86.25 379 TRP A C 1
ATOM 2916 O O . TRP A 1 379 ? -2.790 -20.557 4.929 1.00 86.25 379 TRP A O 1
ATOM 2926 N N . ILE A 1 380 ? -0.636 -21.147 5.253 1.00 82.31 380 ILE A N 1
ATOM 2927 C CA . ILE A 1 380 ? -0.629 -22.323 4.382 1.00 82.31 380 ILE A CA 1
ATOM 2928 C C . ILE A 1 380 ? -0.448 -23.606 5.203 1.00 82.31 380 ILE A C 1
ATOM 2930 O O . ILE A 1 380 ? 0.269 -23.573 6.202 1.00 82.31 380 ILE A O 1
ATOM 2934 N N . PRO A 1 381 ? -1.035 -24.750 4.811 1.00 76.56 381 PRO A N 1
ATOM 2935 C CA . PRO A 1 381 ? -0.873 -25.992 5.561 1.00 76.56 381 PRO A CA 1
ATOM 2936 C C . PRO A 1 381 ? 0.575 -26.470 5.601 1.00 76.56 381 PRO A C 1
ATOM 2938 O O . PRO A 1 381 ? 1.269 -26.497 4.581 1.00 76.56 381 PRO A O 1
ATOM 2941 N N . ILE A 1 382 ? 1.005 -26.926 6.773 1.00 68.31 382 ILE A N 1
ATOM 2942 C CA . ILE A 1 382 ? 2.291 -27.596 6.964 1.00 68.31 382 ILE A CA 1
ATOM 2943 C C . ILE A 1 382 ? 2.186 -28.980 6.298 1.00 68.31 382 ILE A C 1
ATOM 2945 O O . ILE A 1 382 ? 1.569 -29.893 6.844 1.00 68.31 382 ILE A O 1
ATOM 2949 N N . THR A 1 383 ? 2.732 -29.151 5.091 1.00 52.91 383 THR A N 1
ATOM 2950 C CA . THR A 1 383 ? 2.700 -30.436 4.365 1.00 52.91 383 THR A CA 1
ATOM 2951 C C . THR A 1 383 ? 4.006 -31.225 4.552 1.00 52.91 383 THR A C 1
ATOM 2953 O O . THR A 1 383 ? 5.064 -30.732 4.196 1.00 52.91 383 THR A O 1
ATOM 2956 N N . GLY A 1 384 ? 3.900 -32.449 5.103 1.00 39.56 384 GLY A N 1
ATOM 2957 C CA . GLY A 1 384 ? 4.821 -33.602 4.967 1.00 39.56 384 GLY A CA 1
ATOM 2958 C C . GLY A 1 384 ? 6.284 -33.495 5.443 1.00 39.56 384 GLY A C 1
ATOM 2959 O O . GLY A 1 384 ? 7.095 -32.857 4.789 1.00 39.56 384 GLY A O 1
ATOM 2960 N N . ASP A 1 385 ? 6.621 -34.237 6.511 1.00 38.44 385 ASP A N 1
ATOM 2961 C CA . ASP A 1 385 ? 7.968 -34.533 7.051 1.00 38.44 385 ASP A CA 1
ATOM 2962 C C . ASP A 1 385 ? 8.951 -33.351 7.127 1.00 38.44 385 ASP A C 1
ATOM 2964 O O . ASP A 1 385 ? 10.048 -33.348 6.565 1.00 38.44 385 ASP A O 1
ATOM 2968 N N . PHE A 1 386 ? 8.606 -32.374 7.969 1.00 38.28 386 PHE A N 1
ATOM 2969 C CA . PHE A 1 386 ? 9.613 -31.543 8.628 1.00 38.28 386 PHE A CA 1
ATOM 2970 C C . PHE A 1 386 ? 10.378 -32.429 9.624 1.00 38.28 386 PHE A C 1
ATOM 2972 O O . PHE A 1 386 ? 10.090 -32.462 10.819 1.00 38.28 386 PHE A O 1
ATOM 2979 N N . GLY A 1 387 ? 11.307 -33.230 9.096 1.00 33.59 387 GLY A N 1
ATOM 2980 C CA . GLY A 1 387 ? 12.235 -34.072 9.841 1.00 33.59 387 GLY A CA 1
ATOM 2981 C C . GLY A 1 387 ? 13.177 -33.223 10.685 1.00 33.59 387 GLY A C 1
ATOM 2982 O O . GLY A 1 387 ? 14.324 -32.982 10.320 1.00 33.59 387 GLY A O 1
ATOM 2983 N N . GLY A 1 388 ? 12.680 -32.753 11.819 1.00 29.05 388 GLY A N 1
ATOM 2984 C CA . GLY A 1 388 ? 13.436 -31.945 12.753 1.00 29.05 388 GLY A CA 1
ATOM 2985 C C . GLY A 1 388 ? 12.490 -31.167 13.645 1.00 29.05 388 GLY A C 1
ATOM 2986 O O . GLY A 1 388 ? 11.541 -30.554 13.175 1.00 29.05 388 GLY A O 1
ATOM 2987 N N . GLN A 1 389 ? 12.766 -31.226 14.943 1.00 31.39 389 GLN A N 1
ATOM 2988 C CA . GLN A 1 389 ? 12.242 -30.344 15.984 1.00 31.39 389 GLN A CA 1
ATOM 2989 C C . GLN A 1 389 ? 11.947 -28.923 15.456 1.00 31.39 389 GLN A C 1
ATOM 2991 O O . GLN A 1 389 ? 12.715 -28.450 14.610 1.00 31.39 389 GLN A O 1
ATOM 2996 N N . PRO A 1 390 ? 10.895 -28.236 15.962 1.00 30.84 390 PRO A N 1
ATOM 2997 C CA . PRO A 1 390 ? 10.586 -26.854 15.585 1.00 30.84 390 PRO A CA 1
ATOM 2998 C C . PRO A 1 390 ? 11.885 -26.069 15.568 1.00 30.84 390 PRO A C 1
ATOM 3000 O O . PRO A 1 390 ? 12.633 -26.141 16.544 1.00 30.84 390 PRO A O 1
ATOM 3003 N N . ILE A 1 391 ? 12.197 -25.452 14.424 1.00 34.69 391 ILE A N 1
ATOM 3004 C CA . ILE A 1 391 ? 13.533 -24.931 14.170 1.00 34.69 391 ILE A CA 1
ATOM 3005 C C . ILE A 1 391 ? 13.866 -23.950 15.292 1.00 34.69 391 ILE A C 1
ATOM 3007 O O . ILE A 1 391 ? 13.386 -22.820 15.322 1.00 34.69 391 ILE A O 1
ATOM 3011 N N . LEU A 1 392 ? 14.703 -24.418 16.217 1.00 32.59 392 LEU A N 1
ATOM 3012 C CA . LEU A 1 392 ? 15.441 -23.616 17.169 1.00 32.59 392 LEU A CA 1
ATOM 3013 C C . LEU A 1 392 ? 16.504 -22.903 16.328 1.00 32.59 392 LEU A C 1
ATOM 3015 O O . LEU A 1 392 ? 17.678 -23.275 16.326 1.00 32.59 392 LEU A O 1
ATOM 3019 N N . VAL A 1 393 ? 16.076 -21.959 15.483 1.00 29.64 393 VAL A N 1
ATOM 3020 C CA . VAL A 1 393 ? 17.021 -21.091 14.791 1.00 29.64 393 VAL A CA 1
ATOM 3021 C C . VAL A 1 393 ? 17.623 -20.252 15.902 1.00 29.64 393 VAL A C 1
ATOM 3023 O O . VAL A 1 393 ? 16.892 -19.542 16.583 1.00 29.64 393 VAL A O 1
ATOM 3026 N N . ASN A 1 394 ? 18.922 -20.465 16.113 1.00 25.36 394 ASN A N 1
ATOM 3027 C CA . ASN A 1 394 ? 19.887 -19.672 16.868 1.00 25.36 394 ASN A CA 1
ATOM 3028 C C . ASN A 1 394 ? 19.280 -18.441 17.567 1.00 25.36 394 ASN A C 1
ATOM 3030 O O . ASN A 1 394 ? 18.724 -17.619 16.840 1.00 25.36 394 ASN A O 1
ATOM 3034 N N . PRO A 1 395 ? 19.416 -18.269 18.900 1.00 28.23 395 PRO A N 1
ATOM 3035 C CA . PRO A 1 395 ? 18.843 -17.130 19.610 1.00 28.23 395 PRO A CA 1
ATOM 3036 C C . PRO A 1 395 ? 19.263 -15.843 18.897 1.00 28.23 395 PRO A C 1
ATOM 3038 O O . PRO A 1 395 ? 20.410 -15.403 18.982 1.00 28.23 395 PRO A O 1
ATOM 3041 N N . VAL A 1 396 ? 18.330 -15.273 18.128 1.00 30.62 396 VAL A N 1
ATOM 3042 C CA . VAL A 1 396 ? 18.326 -13.846 17.824 1.00 30.62 396 VAL A CA 1
ATOM 3043 C C . VAL A 1 396 ? 18.436 -13.225 19.206 1.00 30.62 396 VAL A C 1
ATOM 3045 O O . VAL A 1 396 ? 17.661 -13.675 20.057 1.00 30.62 396 VAL A O 1
ATOM 3048 N N . PRO A 1 397 ? 19.459 -12.374 19.458 1.00 31.41 397 PRO A N 1
ATOM 3049 C CA . PRO A 1 397 ? 19.829 -11.950 20.808 1.00 31.41 397 PRO A CA 1
ATOM 3050 C C . PRO A 1 397 ? 18.544 -11.699 21.544 1.00 31.41 397 PRO A C 1
ATOM 3052 O O . PRO A 1 397 ? 17.732 -10.969 20.965 1.00 31.41 397 PRO A O 1
ATOM 3055 N N . ASP A 1 398 ? 18.354 -12.413 22.668 1.00 36.03 398 ASP A N 1
ATOM 3056 C CA . ASP A 1 398 ? 17.128 -12.381 23.454 1.00 36.03 398 ASP A CA 1
ATOM 3057 C C . ASP A 1 398 ? 16.578 -10.977 23.276 1.00 36.03 398 ASP A C 1
ATOM 3059 O O . ASP A 1 398 ? 17.209 -10.002 23.708 1.00 36.03 398 ASP A O 1
ATOM 3063 N N . LEU A 1 399 ? 15.451 -10.839 22.563 1.00 41.38 399 LEU A N 1
ATOM 3064 C CA . LEU A 1 399 ? 14.605 -9.718 22.886 1.00 41.38 399 LEU A CA 1
ATOM 3065 C C . LEU A 1 399 ? 14.252 -10.114 24.310 1.00 41.38 399 LEU A C 1
ATOM 3067 O O . LEU A 1 399 ? 13.330 -10.909 24.515 1.00 41.38 399 LEU A O 1
ATOM 3071 N N . GLU A 1 400 ? 15.096 -9.701 25.278 1.00 40.25 400 GLU A N 1
ATOM 3072 C CA . GLU A 1 400 ? 14.823 -9.896 26.688 1.00 40.25 400 GLU A CA 1
ATOM 3073 C C . GLU A 1 400 ? 13.378 -9.471 26.819 1.00 40.25 400 GLU A C 1
ATOM 3075 O O . GLU A 1 400 ? 12.935 -8.626 26.038 1.00 40.25 400 GLU A O 1
ATOM 3080 N N . THR A 1 401 ? 12.637 -10.100 27.711 1.00 42.88 401 THR A N 1
ATOM 3081 C CA . THR A 1 401 ? 11.238 -9.817 28.016 1.00 42.88 401 THR A CA 1
ATOM 3082 C C . THR A 1 401 ? 11.026 -8.331 28.358 1.00 42.88 401 THR A C 1
ATOM 3084 O O . THR A 1 401 ? 10.756 -7.967 29.496 1.00 42.88 401 THR A O 1
ATOM 3087 N N . HIS A 1 402 ? 11.197 -7.462 27.371 1.00 48.31 402 HIS A N 1
ATOM 3088 C CA . HIS A 1 402 ? 11.013 -6.042 27.358 1.00 48.31 402 HIS A CA 1
ATOM 3089 C C . HIS A 1 402 ? 9.522 -5.979 27.156 1.00 48.31 402 HIS A C 1
ATOM 3091 O O . HIS A 1 402 ? 9.013 -6.077 26.036 1.00 48.31 402 HIS A O 1
ATOM 3097 N N . ASP A 1 403 ? 8.819 -5.960 28.283 1.00 61.56 403 ASP A N 1
ATOM 3098 C CA . ASP A 1 403 ? 7.435 -5.543 28.311 1.00 61.56 403 ASP A CA 1
ATOM 3099 C C . ASP A 1 403 ? 7.292 -4.330 27.385 1.00 61.56 403 ASP A C 1
ATOM 3101 O O . ASP A 1 403 ? 8.027 -3.345 27.493 1.00 61.56 403 ASP A O 1
ATOM 3105 N N . ILE A 1 404 ? 6.392 -4.438 26.409 1.00 73.00 404 ILE A N 1
ATOM 3106 C CA . ILE A 1 404 ? 6.101 -3.324 25.515 1.00 73.00 404 ILE A CA 1
ATOM 3107 C C . ILE A 1 404 ? 5.336 -2.315 26.354 1.00 73.00 404 ILE A C 1
ATOM 3109 O O . ILE A 1 404 ? 4.191 -2.556 26.734 1.00 73.00 404 ILE A O 1
ATOM 3113 N N . TRP A 1 405 ? 5.973 -1.197 26.667 1.00 77.44 405 TRP A N 1
ATOM 3114 C CA . TRP A 1 405 ? 5.360 -0.154 27.473 1.00 77.44 405 TRP A CA 1
ATOM 3115 C C . TRP A 1 405 ? 4.401 0.692 26.637 1.00 77.44 405 TRP A C 1
ATOM 3117 O O . TRP A 1 405 ? 4.699 1.070 25.499 1.00 77.44 405 TRP A O 1
ATOM 3127 N N . ILE A 1 406 ? 3.236 0.983 27.216 1.00 82.06 406 ILE A N 1
ATOM 3128 C CA . ILE A 1 406 ? 2.229 1.879 26.655 1.00 82.06 406 ILE A CA 1
ATOM 3129 C C . ILE A 1 406 ? 2.385 3.251 27.291 1.00 82.06 406 ILE A C 1
ATOM 3131 O O . ILE A 1 406 ? 1.996 3.474 28.441 1.00 82.06 406 ILE A O 1
ATOM 3135 N N . HIS A 1 407 ? 2.930 4.185 26.521 1.00 76.94 407 HIS A N 1
ATOM 3136 C CA . HIS A 1 407 ? 3.183 5.540 26.987 1.00 76.94 407 HIS A CA 1
ATOM 3137 C C . HIS A 1 407 ? 1.929 6.429 26.888 1.00 76.94 407 HIS A C 1
ATOM 3139 O O . HIS A 1 407 ? 1.132 6.281 25.954 1.00 76.94 407 HIS A O 1
ATOM 3145 N N . PRO A 1 408 ? 1.736 7.378 27.824 1.00 70.75 408 PRO A N 1
ATOM 3146 C CA . PRO A 1 408 ? 0.675 8.377 27.721 1.00 70.75 408 PRO A CA 1
ATOM 3147 C C . PRO A 1 408 ? 0.850 9.256 26.473 1.00 70.75 408 PRO A C 1
ATOM 3149 O O . PRO A 1 408 ? 1.947 9.385 25.929 1.00 70.75 408 PRO A O 1
ATOM 3152 N N . GLN A 1 409 ? -0.238 9.879 26.015 1.00 65.12 409 GLN A N 1
ATOM 3153 C CA . GLN A 1 409 ? -0.207 10.751 24.840 1.00 65.12 409 GLN A CA 1
ATOM 3154 C C . GLN A 1 409 ? 0.713 11.964 25.083 1.00 65.12 409 GLN A C 1
ATOM 3156 O O . GLN A 1 409 ? 0.747 12.509 26.187 1.00 65.12 409 GLN A O 1
ATOM 3161 N N . ALA A 1 410 ? 1.415 12.423 24.036 1.00 54.56 410 ALA A N 1
ATOM 3162 C CA . ALA A 1 410 ? 2.468 13.452 24.084 1.00 54.56 410 ALA A CA 1
ATOM 3163 C C . ALA A 1 410 ? 2.084 14.793 24.764 1.00 54.56 410 ALA A C 1
ATOM 3165 O O . ALA A 1 410 ? 2.960 15.593 25.075 1.00 54.56 410 ALA A O 1
ATOM 3166 N N . GLY A 1 411 ? 0.794 15.046 25.023 1.00 47.22 411 GLY A N 1
ATOM 3167 C CA . GLY A 1 411 ? 0.302 16.220 25.754 1.00 47.22 411 GLY A CA 1
ATOM 3168 C C . GLY A 1 411 ? 0.148 16.055 27.276 1.00 47.22 411 GLY A C 1
ATOM 3169 O O . GLY A 1 411 ? -0.210 17.030 27.933 1.00 47.22 411 GLY A O 1
ATOM 3170 N N . GLN A 1 412 ? 0.370 14.863 27.848 1.00 45.62 412 GLN A N 1
ATOM 3171 C CA . GLN A 1 412 ? -0.040 14.538 29.229 1.00 45.62 412 GLN A CA 1
ATOM 3172 C C . GLN A 1 412 ? 1.080 14.091 30.191 1.00 45.62 412 GLN A C 1
ATOM 3174 O O . GLN A 1 412 ? 0.797 13.850 31.363 1.00 45.62 412 GLN A O 1
ATOM 3179 N N . GLY A 1 413 ? 2.349 14.011 29.780 1.00 37.94 413 GLY A N 1
ATOM 3180 C CA . GLY A 1 413 ? 3.416 13.522 30.664 1.00 37.94 413 GLY A CA 1
ATOM 3181 C C . GLY A 1 413 ? 4.788 14.083 30.321 1.00 37.94 413 GLY A C 1
ATOM 3182 O O . GLY A 1 413 ? 5.144 14.176 29.153 1.00 37.94 413 GLY A O 1
ATOM 3183 N N . ARG A 1 414 ? 5.528 14.483 31.363 1.00 39.12 414 ARG A N 1
ATOM 3184 C CA . ARG A 1 414 ? 6.909 14.992 31.319 1.00 39.12 414 ARG A CA 1
ATOM 3185 C C . ARG A 1 414 ? 7.818 14.095 30.476 1.00 39.12 414 ARG A C 1
ATOM 3187 O O . ARG A 1 414 ? 7.593 12.894 30.429 1.00 39.12 414 ARG A O 1
ATOM 3194 N N . GLU A 1 415 ? 8.854 14.696 29.885 1.00 39.25 415 GLU A N 1
ATOM 3195 C CA . GLU A 1 415 ? 9.991 14.000 29.269 1.00 39.25 415 GLU A CA 1
ATOM 3196 C C . GLU A 1 415 ? 10.382 12.770 30.097 1.00 39.25 415 GLU A C 1
ATOM 3198 O O . GLU A 1 415 ? 10.931 12.893 31.193 1.00 39.25 415 GLU A O 1
ATOM 3203 N N . PHE A 1 416 ? 10.067 11.584 29.581 1.00 37.59 416 PHE A N 1
ATOM 3204 C CA . PHE A 1 416 ? 10.586 10.336 30.110 1.00 37.59 416 PHE A CA 1
ATOM 3205 C C . PHE A 1 416 ? 11.734 9.887 29.204 1.00 37.59 416 PHE A C 1
ATOM 3207 O O . PHE A 1 416 ? 11.565 9.679 28.002 1.00 37.59 416 PHE A O 1
ATOM 3214 N N . ASP A 1 417 ? 12.915 9.813 29.814 1.00 37.66 417 ASP A N 1
ATOM 3215 C CA . ASP A 1 417 ? 14.066 8.996 29.422 1.00 37.66 417 ASP A CA 1
ATOM 3216 C C . ASP A 1 417 ? 14.396 8.963 27.917 1.00 37.66 417 ASP A C 1
ATOM 3218 O O . ASP A 1 417 ? 14.390 7.919 27.270 1.00 37.66 417 ASP A O 1
ATOM 3222 N N . ASN A 1 418 ? 14.665 10.138 27.331 1.00 39.91 418 ASN A N 1
ATOM 3223 C CA . ASN A 1 418 ? 15.135 10.299 25.944 1.00 39.91 418 ASN A CA 1
ATOM 3224 C C . ASN A 1 418 ? 14.257 9.658 24.848 1.00 39.91 418 ASN A C 1
ATOM 3226 O O . ASN A 1 418 ? 14.675 9.590 23.691 1.00 39.91 418 ASN A O 1
ATOM 3230 N N . THR A 1 419 ? 13.023 9.259 25.158 1.00 40.94 419 THR A N 1
ATOM 3231 C CA . THR A 1 419 ? 12.080 8.731 24.170 1.00 40.94 419 THR A CA 1
ATOM 3232 C C . THR A 1 419 ? 11.228 9.888 23.667 1.00 40.94 419 THR A C 1
ATOM 3234 O O . THR A 1 419 ? 10.079 10.072 24.063 1.00 40.94 419 THR A O 1
ATOM 3237 N N . TYR A 1 420 ? 11.819 10.734 22.820 1.00 35.69 420 TYR A N 1
ATOM 3238 C CA . TYR A 1 420 ? 11.062 11.741 22.078 1.00 35.69 420 TYR A CA 1
ATOM 3239 C C . TYR A 1 420 ? 10.105 10.997 21.129 1.00 35.69 420 TYR A C 1
ATOM 3241 O O . TYR A 1 420 ? 10.456 10.684 19.989 1.00 35.69 420 TYR A O 1
ATOM 3249 N N . ILE A 1 421 ? 8.885 10.694 21.587 1.00 42.03 421 ILE A N 1
ATOM 3250 C CA . ILE A 1 421 ? 7.778 10.368 20.684 1.00 42.03 421 ILE A CA 1
ATOM 3251 C C . ILE A 1 421 ? 7.439 11.688 19.997 1.00 42.03 421 ILE A C 1
ATOM 3253 O O . ILE A 1 421 ? 6.679 12.516 20.497 1.00 42.03 421 ILE A O 1
ATOM 3257 N N . THR A 1 422 ? 8.127 11.930 18.886 1.00 32.56 422 THR A N 1
ATOM 3258 C CA . THR A 1 422 ? 7.899 13.076 18.013 1.00 32.56 422 THR A CA 1
ATOM 3259 C C . THR A 1 422 ? 6.410 13.171 17.664 1.00 32.56 422 THR A C 1
ATOM 3261 O O . THR A 1 422 ? 5.770 12.133 17.476 1.00 32.56 422 THR A O 1
ATOM 3264 N N . PRO A 1 423 ? 5.844 14.390 17.556 1.00 36.06 423 PRO A N 1
ATOM 3265 C CA . PRO A 1 423 ? 4.499 14.570 17.029 1.00 36.06 423 PRO A CA 1
ATOM 3266 C C . PRO A 1 423 ? 4.459 13.956 15.627 1.00 36.06 423 PRO A C 1
ATOM 3268 O O . PRO A 1 423 ? 5.164 14.401 14.721 1.00 36.06 423 PRO A O 1
ATOM 3271 N N . ILE A 1 424 ? 3.721 12.854 15.500 1.00 41.25 424 ILE A N 1
ATOM 3272 C CA . ILE A 1 424 ? 3.750 11.965 14.340 1.00 41.25 424 ILE A CA 1
ATOM 3273 C C . ILE A 1 424 ? 3.204 12.729 13.131 1.00 41.25 424 ILE A C 1
ATOM 3275 O O . ILE A 1 424 ? 2.069 13.200 13.146 1.00 41.25 424 ILE A O 1
ATOM 3279 N N . ALA A 1 425 ? 4.006 12.842 12.072 1.00 34.12 425 ALA A N 1
ATOM 3280 C CA . ALA A 1 425 ? 3.479 13.172 10.757 1.00 34.12 425 ALA A CA 1
ATOM 3281 C C . ALA A 1 425 ? 2.490 12.065 10.358 1.00 34.12 425 ALA A C 1
ATOM 3283 O O . ALA A 1 425 ? 2.874 10.901 10.314 1.00 34.12 425 ALA A O 1
ATOM 3284 N N . GLU A 1 426 ? 1.238 12.420 10.060 1.00 38.09 426 GLU A N 1
ATOM 3285 C CA . GLU A 1 426 ? 0.123 11.514 9.713 1.00 38.09 426 GLU A CA 1
ATOM 3286 C C . GLU A 1 426 ? 0.376 10.580 8.504 1.00 38.09 426 GLU A C 1
ATOM 3288 O O . GLU A 1 426 ? -0.503 9.816 8.109 1.00 38.09 426 GLU A O 1
ATOM 3293 N N . SER A 1 427 ? 1.551 10.620 7.875 1.00 40.00 427 SER A N 1
ATOM 3294 C CA . SER A 1 427 ? 1.879 9.766 6.739 1.00 40.00 427 SER A CA 1
ATOM 3295 C C . SER A 1 427 ? 2.657 8.522 7.177 1.00 40.00 427 SER A C 1
ATOM 3297 O O . SER A 1 427 ? 3.822 8.636 7.554 1.00 40.00 427 SER A O 1
ATOM 3299 N N . GLU A 1 428 ? 2.017 7.359 6.995 1.00 50.03 428 GLU A N 1
ATOM 3300 C CA . GLU A 1 428 ? 2.575 5.988 6.996 1.00 50.03 428 GLU A CA 1
ATOM 3301 C C . GLU A 1 428 ? 2.482 5.167 8.305 1.00 50.03 428 GLU A C 1
ATOM 3303 O O . GLU A 1 428 ? 3.345 4.335 8.575 1.00 50.03 428 GLU A O 1
ATOM 3308 N N . LEU A 1 429 ? 1.406 5.293 9.098 1.00 53.44 429 LEU A N 1
ATOM 3309 C CA . LEU A 1 429 ? 1.036 4.211 10.031 1.00 53.44 429 LEU A CA 1
ATOM 3310 C C . LEU A 1 429 ? 0.300 3.109 9.256 1.00 53.44 429 LEU A C 1
ATOM 3312 O O . LEU A 1 429 ? -0.798 3.330 8.751 1.00 53.44 429 LEU A O 1
ATOM 3316 N N . SER A 1 430 ? 0.949 1.949 9.126 1.00 73.75 430 SER A N 1
ATOM 3317 C CA . SER A 1 430 ? 0.461 0.799 8.358 1.00 73.75 430 SER A CA 1
ATOM 3318 C C . SER A 1 430 ? 0.003 -0.304 9.311 1.00 73.75 430 SER A C 1
ATOM 3320 O O . SER A 1 430 ? 0.703 -1.292 9.546 1.00 73.75 430 SER A O 1
ATOM 3322 N N . ASP A 1 431 ? -1.139 -0.081 9.948 1.00 88.88 431 ASP A N 1
ATOM 3323 C CA . ASP A 1 431 ? -1.715 -0.975 10.942 1.00 88.88 431 ASP A CA 1
ATOM 3324 C C . ASP A 1 431 ? -3.187 -1.290 10.630 1.00 88.88 431 ASP A C 1
ATOM 3326 O O . ASP A 1 431 ? -3.883 -0.537 9.948 1.00 88.88 431 ASP A O 1
ATOM 3330 N N . TYR A 1 432 ? -3.646 -2.467 11.055 1.00 92.94 432 TYR A N 1
ATOM 3331 C CA . TYR A 1 432 ? -4.953 -3.011 10.678 1.00 92.94 432 TYR A CA 1
ATOM 3332 C C . TYR A 1 432 ? -5.558 -3.841 11.810 1.00 92.94 432 TYR A C 1
ATOM 3334 O O . TYR A 1 432 ? -4.832 -4.471 12.577 1.00 92.94 432 TYR A O 1
ATOM 3342 N N . ILE A 1 433 ? -6.889 -3.912 11.876 1.00 94.00 433 ILE A N 1
ATOM 3343 C CA . ILE A 1 433 ? -7.593 -4.943 12.652 1.00 94.00 433 ILE A CA 1
ATOM 3344 C C . ILE A 1 433 ? -7.939 -6.102 11.717 1.00 94.00 433 ILE A C 1
ATOM 3346 O O . ILE A 1 433 ? -8.790 -5.964 10.836 1.00 94.00 433 ILE A O 1
ATOM 3350 N N . LEU A 1 434 ? -7.286 -7.247 11.894 1.00 93.75 434 LEU A N 1
ATOM 3351 C CA . LEU A 1 434 ? -7.577 -8.472 11.160 1.00 93.75 434 LEU A CA 1
ATOM 3352 C C . LEU A 1 434 ? -8.753 -9.199 11.800 1.00 93.75 434 LEU A C 1
ATOM 3354 O O . LEU A 1 434 ? -8.755 -9.449 13.003 1.00 93.75 434 LEU A O 1
ATOM 3358 N N . VAL A 1 435 ? -9.728 -9.583 10.985 1.00 91.81 435 VAL A N 1
ATOM 3359 C CA . VAL A 1 435 ? -10.892 -10.360 11.409 1.00 91.81 435 VAL A CA 1
ATOM 3360 C C . VAL A 1 435 ? -10.917 -11.670 10.638 1.00 91.81 435 VAL A C 1
ATOM 3362 O O . VAL A 1 435 ? -11.043 -11.672 9.412 1.00 91.81 435 VAL A O 1
ATOM 3365 N N . PHE A 1 436 ? -10.806 -12.781 11.360 1.00 86.56 436 PHE A N 1
ATOM 3366 C CA . PHE A 1 436 ? -10.852 -14.126 10.791 1.00 86.56 436 PHE A CA 1
ATOM 3367 C C . PHE A 1 436 ? -12.293 -14.580 10.538 1.00 86.56 436 PHE A C 1
ATOM 3369 O O . PHE A 1 436 ? -13.215 -14.043 11.163 1.00 86.56 436 PHE A O 1
ATOM 3376 N N . PRO A 1 437 ? -12.534 -15.561 9.651 1.00 83.50 437 PRO A N 1
ATOM 3377 C CA . PRO A 1 437 ? -13.851 -16.184 9.520 1.00 83.50 437 PRO A CA 1
ATOM 3378 C C . PRO A 1 437 ? -14.342 -16.697 10.882 1.00 83.50 437 PRO A C 1
ATOM 3380 O O . PRO A 1 437 ? -13.541 -17.201 11.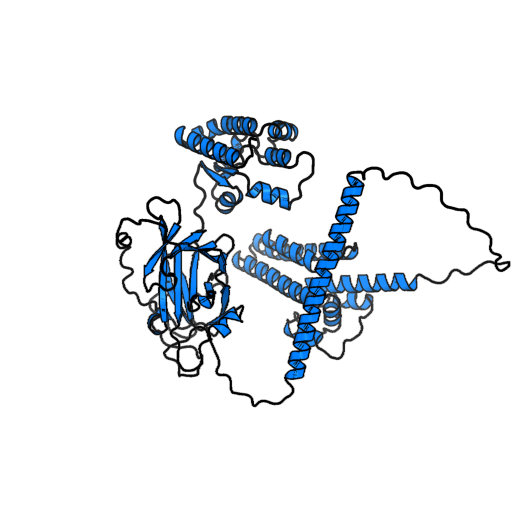674 1.00 83.50 437 PRO A O 1
ATOM 3383 N N . ALA A 1 438 ? -15.627 -16.511 11.192 1.00 75.94 438 ALA A N 1
ATOM 3384 C CA . ALA A 1 438 ? -16.184 -16.785 12.524 1.00 75.94 438 ALA A CA 1
ATOM 3385 C C . ALA A 1 438 ? -16.009 -18.256 12.943 1.00 75.94 438 ALA A C 1
ATOM 3387 O O . ALA A 1 438 ? -15.811 -18.568 14.114 1.00 75.94 438 ALA A O 1
ATOM 3388 N N . GLU A 1 439 ? -15.987 -19.150 11.961 1.00 73.31 439 GLU A N 1
ATOM 3389 C CA . GLU A 1 439 ? -15.817 -20.594 12.095 1.00 73.31 439 GLU A CA 1
ATOM 3390 C C . GLU A 1 439 ? -14.433 -20.980 12.633 1.00 73.31 439 GLU A C 1
ATOM 3392 O O . GLU A 1 439 ? -14.264 -22.071 13.171 1.00 73.31 439 GLU A O 1
ATOM 3397 N N . THR A 1 440 ? -13.438 -20.095 12.502 1.00 68.69 440 THR A N 1
ATOM 3398 C CA . THR A 1 440 ? -12.087 -20.332 13.033 1.00 68.69 440 THR A CA 1
ATOM 3399 C C . THR A 1 440 ? -12.017 -20.186 14.552 1.00 68.69 440 THR A C 1
ATOM 3401 O O . THR A 1 440 ? -11.082 -20.698 15.164 1.00 68.69 440 THR A O 1
ATOM 3404 N N . GLY A 1 441 ? -12.967 -19.467 15.163 1.00 69.00 441 GLY A N 1
ATOM 3405 C CA . GLY A 1 441 ? -12.927 -19.102 16.581 1.00 69.00 441 GLY A CA 1
ATOM 3406 C C . GLY A 1 441 ? -11.751 -18.193 16.967 1.00 69.00 441 GLY A C 1
ATOM 3407 O O . GLY A 1 441 ? -11.498 -18.002 18.157 1.00 69.00 441 GLY A O 1
ATOM 3408 N N . LEU A 1 442 ? -11.008 -17.655 15.991 1.00 71.88 442 LEU A N 1
ATOM 3409 C CA . LEU A 1 442 ? -9.922 -16.719 16.252 1.00 71.88 442 LEU A CA 1
ATOM 3410 C C . LEU A 1 442 ? -10.459 -15.313 16.503 1.00 71.88 442 LEU A C 1
ATOM 3412 O O . LEU A 1 442 ? -11.188 -14.746 15.686 1.00 71.88 442 LEU A O 1
ATOM 3416 N N . LYS A 1 443 ? -9.997 -14.726 17.608 1.00 79.19 443 LYS A N 1
ATOM 3417 C CA . LYS A 1 443 ? -10.296 -13.341 17.966 1.00 79.19 443 LYS A CA 1
ATOM 3418 C C . LYS A 1 443 ? -9.699 -12.367 16.943 1.00 79.19 443 LYS A C 1
ATOM 3420 O O . LYS A 1 443 ? -8.630 -12.644 16.391 1.00 79.19 443 LYS A O 1
ATOM 3425 N N . PRO A 1 444 ? -10.330 -11.200 16.728 1.00 89.06 444 PRO A N 1
ATOM 3426 C CA . PRO A 1 444 ? -9.735 -10.128 15.946 1.00 89.06 444 PRO A CA 1
ATOM 3427 C C . PRO A 1 444 ? -8.355 -9.712 16.478 1.00 89.06 444 PRO A C 1
ATOM 3429 O O . PRO A 1 444 ? -8.155 -9.615 17.689 1.00 89.06 444 PRO A O 1
ATOM 3432 N N . LEU A 1 445 ? -7.414 -9.448 15.570 1.00 90.00 445 LEU A N 1
ATOM 3433 C CA . LEU A 1 445 ? -6.029 -9.101 15.899 1.00 90.00 445 LEU A CA 1
ATOM 3434 C C . LEU A 1 445 ? -5.694 -7.701 15.406 1.00 90.00 445 LEU A C 1
ATOM 3436 O O . LEU A 1 445 ? -5.828 -7.415 14.220 1.00 90.00 445 LEU A O 1
ATOM 3440 N N . TYR A 1 446 ? -5.171 -6.856 16.284 1.00 92.69 446 TYR A N 1
ATOM 3441 C CA . TYR A 1 446 ? -4.486 -5.644 15.861 1.00 92.69 446 TYR A CA 1
ATOM 3442 C C . TYR A 1 446 ? -3.095 -5.999 15.347 1.00 92.69 446 TYR A C 1
ATOM 3444 O O . TYR A 1 446 ? -2.326 -6.621 16.074 1.00 92.69 446 TYR A O 1
ATOM 3452 N N . VAL A 1 447 ? -2.765 -5.615 14.115 1.00 91.31 447 VAL A N 1
ATOM 3453 C CA . VAL A 1 447 ? -1.439 -5.825 13.526 1.00 91.31 447 VAL A CA 1
ATOM 3454 C C . VAL A 1 447 ? -0.799 -4.507 13.126 1.00 91.31 447 VAL A C 1
ATOM 3456 O O . VAL A 1 447 ? -1.453 -3.659 12.527 1.00 91.31 447 VAL A O 1
ATOM 3459 N N . VAL A 1 448 ? 0.494 -4.364 13.400 1.00 88.06 448 VAL A N 1
ATOM 3460 C CA . VAL A 1 448 ? 1.342 -3.274 12.902 1.00 88.06 448 VAL A CA 1
ATOM 3461 C C . VAL A 1 448 ? 2.591 -3.870 12.267 1.00 88.06 448 VAL A C 1
ATOM 3463 O O . VAL A 1 448 ? 3.124 -4.872 12.750 1.00 88.06 448 VAL A O 1
ATOM 3466 N N . TYR A 1 449 ? 3.074 -3.269 11.184 1.00 81.44 449 TYR A N 1
ATOM 3467 C CA . TYR A 1 449 ? 4.312 -3.697 10.542 1.00 81.44 449 TYR A CA 1
ATOM 3468 C C . TYR A 1 449 ? 5.198 -2.523 10.143 1.00 81.44 449 TYR A C 1
ATOM 3470 O O . TYR A 1 449 ? 4.734 -1.407 9.918 1.00 81.44 449 TYR A O 1
ATOM 3478 N N . ASN A 1 450 ? 6.491 -2.811 10.000 1.00 74.00 450 ASN A N 1
ATOM 3479 C CA . ASN A 1 450 ? 7.434 -1.931 9.320 1.00 74.00 450 ASN A CA 1
ATOM 3480 C C . ASN A 1 450 ? 7.770 -2.517 7.938 1.00 74.00 450 ASN A C 1
ATOM 3482 O O . ASN A 1 450 ? 8.324 -3.620 7.839 1.00 74.00 450 ASN A O 1
ATOM 3486 N N . GLN A 1 451 ? 7.442 -1.789 6.866 1.00 63.34 451 GLN A N 1
ATOM 3487 C CA . GLN A 1 451 ? 7.931 -2.126 5.531 1.00 63.34 451 GLN A CA 1
ATOM 3488 C C . GLN A 1 451 ? 9.401 -1.736 5.428 1.00 63.34 451 GLN A C 1
ATOM 3490 O O . GLN A 1 451 ? 9.763 -0.562 5.498 1.00 63.34 451 GLN A O 1
ATOM 3495 N N . THR A 1 452 ? 10.267 -2.715 5.171 1.00 55.12 452 THR A N 1
ATOM 3496 C CA . THR A 1 452 ? 11.640 -2.367 4.797 1.00 55.12 452 THR A CA 1
ATOM 3497 C C . THR A 1 452 ? 11.589 -1.672 3.439 1.00 55.12 452 THR A C 1
ATOM 3499 O O . THR A 1 452 ? 11.143 -2.256 2.447 1.00 55.12 452 THR A O 1
ATOM 3502 N N . LYS A 1 453 ? 12.031 -0.408 3.372 1.00 54.78 453 LYS A N 1
ATOM 3503 C CA . LYS A 1 453 ? 12.228 0.286 2.090 1.00 54.78 453 LYS A CA 1
ATOM 3504 C C . LYS A 1 453 ? 13.050 -0.642 1.192 1.00 54.78 453 LYS A C 1
ATOM 3506 O O . LYS A 1 453 ? 14.118 -1.099 1.607 1.00 54.78 453 LYS A O 1
ATOM 3511 N N . LYS A 1 454 ? 12.544 -0.963 -0.010 1.00 55.50 454 LYS A N 1
ATOM 3512 C CA . LYS A 1 454 ? 13.257 -1.838 -0.957 1.00 55.50 454 LYS A CA 1
ATOM 3513 C C . LYS A 1 454 ? 14.707 -1.339 -1.083 1.00 55.50 454 LYS A C 1
ATOM 3515 O O . LYS A 1 454 ? 14.899 -0.133 -1.263 1.00 55.50 454 LYS A O 1
ATOM 3520 N N . PRO A 1 455 ? 15.726 -2.216 -0.985 1.00 58.12 455 PRO A N 1
ATOM 3521 C CA . PRO A 1 455 ? 17.106 -1.774 -1.123 1.00 58.12 455 PRO A CA 1
ATOM 3522 C C . PRO A 1 455 ? 17.284 -1.126 -2.495 1.00 58.12 455 PRO A C 1
ATOM 3524 O O . PRO A 1 455 ? 16.644 -1.548 -3.469 1.00 58.12 455 PRO A O 1
ATOM 3527 N N . LYS A 1 456 ? 18.159 -0.116 -2.579 1.00 74.88 456 LYS A N 1
ATOM 3528 C CA . LYS A 1 456 ? 18.539 0.478 -3.867 1.00 74.88 456 LYS A CA 1
ATOM 3529 C C . LYS A 1 456 ? 18.957 -0.623 -4.842 1.00 74.88 456 LYS A C 1
ATOM 3531 O O . LYS A 1 456 ? 19.437 -1.681 -4.419 1.00 74.88 456 LYS A O 1
ATOM 3536 N N . VAL A 1 457 ? 18.729 -0.398 -6.131 1.00 79.56 457 VAL A N 1
ATOM 3537 C CA . VAL A 1 457 ? 19.160 -1.362 -7.149 1.00 79.56 457 VAL A CA 1
ATOM 3538 C C . VAL A 1 457 ? 20.665 -1.584 -7.054 1.00 79.56 457 VAL A C 1
ATOM 3540 O O . VAL A 1 457 ? 21.437 -0.655 -6.805 1.00 79.56 457 VAL A O 1
ATOM 3543 N N . ARG A 1 458 ? 21.090 -2.833 -7.226 1.00 85.50 458 ARG A N 1
ATOM 3544 C CA . ARG A 1 458 ? 22.512 -3.158 -7.323 1.00 85.50 458 ARG A CA 1
ATOM 3545 C C . ARG A 1 458 ? 22.971 -3.037 -8.775 1.00 85.50 458 ARG A C 1
ATOM 3547 O O . ARG A 1 458 ? 22.184 -3.281 -9.690 1.00 85.50 458 ARG A O 1
ATOM 3554 N N . PRO A 1 459 ? 24.250 -2.714 -9.014 1.00 86.75 459 PRO A N 1
ATOM 3555 C CA . PRO A 1 459 ? 24.817 -2.815 -10.348 1.00 86.75 459 PRO A CA 1
ATOM 3556 C C . PRO A 1 459 ? 24.613 -4.200 -10.960 1.00 86.75 459 PRO A C 1
ATOM 3558 O O . PRO A 1 459 ? 24.807 -5.206 -10.279 1.00 86.75 459 PRO A O 1
ATOM 3561 N N . LEU A 1 460 ? 24.238 -4.233 -12.241 1.00 87.81 460 LEU A N 1
ATOM 3562 C CA . LEU A 1 460 ? 23.937 -5.445 -13.007 1.00 87.81 460 LEU A 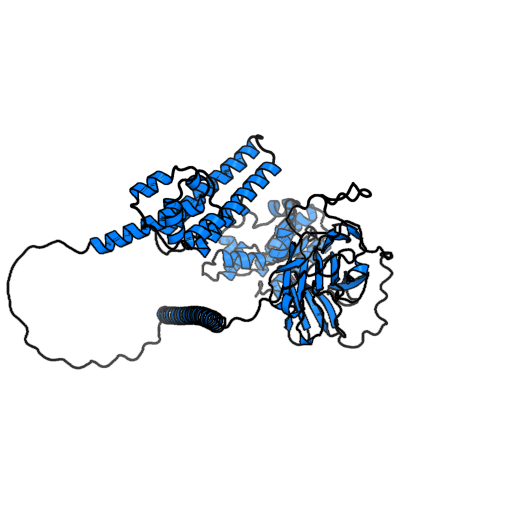CA 1
ATOM 3563 C C . LEU A 1 460 ? 22.744 -6.263 -12.478 1.00 87.81 460 LEU A C 1
ATOM 3565 O O . LEU A 1 460 ? 22.558 -7.417 -12.866 1.00 87.81 460 LEU A O 1
ATOM 3569 N N . GLU A 1 461 ? 21.912 -5.685 -11.608 1.00 88.56 461 GLU A N 1
ATOM 3570 C CA . GLU A 1 461 ? 20.664 -6.314 -11.181 1.00 88.56 461 GLU A CA 1
ATOM 3571 C C . GLU A 1 461 ? 19.671 -6.402 -12.348 1.00 88.56 461 GLU A C 1
ATOM 3573 O O . GLU A 1 461 ? 19.510 -5.457 -13.120 1.00 88.56 461 GLU A O 1
ATOM 3578 N N . VAL A 1 462 ? 19.001 -7.550 -12.462 1.00 86.69 462 VAL A N 1
ATOM 3579 C CA . VAL A 1 462 ? 18.043 -7.856 -13.529 1.00 86.69 462 VAL A CA 1
ATOM 3580 C C . VAL A 1 462 ? 16.682 -8.157 -12.919 1.00 86.69 462 VAL A C 1
ATOM 3582 O O . VAL A 1 462 ? 16.587 -8.950 -11.977 1.00 86.69 462 VAL A O 1
ATOM 3585 N N . GLY A 1 463 ? 15.635 -7.569 -13.490 1.00 83.12 463 GLY A N 1
ATOM 3586 C CA . GLY A 1 463 ? 14.253 -7.734 -13.053 1.00 83.12 463 GLY A CA 1
ATOM 3587 C C . GLY A 1 463 ? 13.292 -6.921 -13.914 1.00 83.12 463 GLY A C 1
ATOM 3588 O O . GLY A 1 463 ? 13.696 -6.325 -14.912 1.00 83.12 463 GLY A O 1
ATOM 3589 N N . THR A 1 464 ? 12.020 -6.880 -13.523 1.00 83.56 464 THR A N 1
ATOM 3590 C CA . THR A 1 464 ? 11.014 -6.070 -14.217 1.00 83.56 464 THR A CA 1
ATOM 3591 C C . THR A 1 464 ? 11.260 -4.584 -13.983 1.00 83.56 464 THR A C 1
ATOM 3593 O O . THR A 1 464 ? 11.686 -4.159 -12.903 1.00 83.56 464 THR A O 1
ATOM 3596 N N . TYR A 1 465 ? 10.958 -3.755 -14.980 1.00 80.69 465 TYR A N 1
ATOM 3597 C CA . TYR A 1 465 ? 11.103 -2.307 -14.839 1.00 80.69 465 TYR A CA 1
ATOM 3598 C C . TYR A 1 465 ? 10.229 -1.749 -13.707 1.00 80.69 465 TYR A C 1
ATOM 3600 O O . TYR A 1 465 ? 10.658 -0.844 -12.990 1.00 80.69 465 TYR A O 1
ATOM 3608 N N . GLY A 1 466 ? 9.029 -2.311 -13.516 1.00 72.62 466 GLY A N 1
ATOM 3609 C CA . GLY A 1 466 ? 8.113 -1.924 -12.445 1.00 72.62 466 GLY A CA 1
ATOM 3610 C C . GLY A 1 466 ? 8.677 -2.145 -11.036 1.00 72.62 466 GLY A C 1
ATOM 3611 O O . GLY A 1 466 ? 8.340 -1.381 -10.134 1.00 72.62 466 GLY A O 1
ATOM 3612 N N . ASP A 1 467 ? 9.564 -3.130 -10.842 1.00 80.44 467 ASP A N 1
ATOM 3613 C CA . ASP A 1 467 ? 10.264 -3.332 -9.567 1.00 80.44 467 ASP A CA 1
ATOM 3614 C C . ASP A 1 467 ? 11.527 -2.471 -9.449 1.00 80.44 467 ASP A C 1
ATOM 3616 O O . ASP A 1 467 ? 11.751 -1.832 -8.417 1.00 80.44 467 ASP A O 1
ATOM 3620 N N . LEU A 1 468 ? 12.348 -2.444 -10.501 1.00 81.81 468 LEU A N 1
ATOM 3621 C CA . LEU A 1 468 ? 13.674 -1.833 -10.449 1.00 81.81 468 LEU A CA 1
ATOM 3622 C C . LEU A 1 468 ? 13.634 -0.300 -10.493 1.00 81.81 468 LEU A C 1
ATOM 3624 O O . LEU A 1 468 ? 14.361 0.352 -9.745 1.00 81.81 468 LEU A O 1
ATOM 3628 N N . ALA A 1 469 ? 12.790 0.303 -11.334 1.00 82.19 469 ALA A N 1
ATOM 3629 C CA . ALA A 1 469 ? 12.795 1.754 -11.532 1.00 82.19 469 ALA A CA 1
ATOM 3630 C C . ALA A 1 469 ? 12.441 2.550 -10.256 1.00 82.19 469 ALA A C 1
ATOM 3632 O O . ALA A 1 469 ? 13.129 3.531 -9.969 1.00 82.19 469 ALA A O 1
ATOM 3633 N N . PRO A 1 470 ? 11.459 2.142 -9.425 1.00 77.31 470 PRO A N 1
ATOM 3634 C CA . PRO A 1 470 ? 11.198 2.808 -8.144 1.00 77.31 470 PRO A CA 1
ATOM 3635 C C . PRO A 1 470 ? 12.368 2.743 -7.152 1.00 77.31 470 PRO A C 1
ATOM 3637 O O . PRO A 1 470 ? 12.486 3.608 -6.286 1.00 77.31 470 PRO A O 1
ATOM 3640 N N . ARG A 1 471 ? 13.233 1.727 -7.272 1.00 80.44 471 ARG A N 1
ATOM 3641 C CA . ARG A 1 471 ? 14.419 1.515 -6.425 1.00 80.44 471 ARG A CA 1
ATOM 3642 C C . ARG A 1 471 ? 15.655 2.270 -6.930 1.00 80.44 471 ARG A C 1
ATOM 3644 O O . ARG A 1 471 ? 16.657 2.306 -6.217 1.00 80.44 471 ARG A O 1
ATOM 3651 N N . SER A 1 472 ? 15.579 2.860 -8.125 1.00 81.12 472 SER A N 1
ATOM 3652 C CA . SER A 1 472 ? 16.673 3.546 -8.815 1.00 81.12 472 SER A CA 1
ATOM 3653 C C . SER A 1 472 ? 16.338 5.019 -9.045 1.00 81.12 472 SER A C 1
ATOM 3655 O O . SER A 1 472 ? 15.920 5.445 -10.121 1.00 81.12 472 SER A O 1
ATOM 3657 N N . VAL A 1 473 ? 16.447 5.818 -7.979 1.00 76.88 473 VAL A N 1
ATOM 3658 C CA . VAL A 1 473 ? 16.124 7.252 -8.004 1.00 76.88 473 VAL A CA 1
ATOM 3659 C C . VAL A 1 473 ? 17.308 8.052 -7.478 1.00 76.88 473 VAL A C 1
ATOM 3661 O O . VAL A 1 473 ? 17.651 7.965 -6.298 1.00 76.88 473 VAL A O 1
ATOM 3664 N N . LYS A 1 474 ? 17.898 8.886 -8.348 1.00 74.94 474 LYS A N 1
ATOM 3665 C CA . LYS A 1 474 ? 19.060 9.747 -8.038 1.00 74.94 474 LYS A CA 1
ATOM 3666 C C . LYS A 1 474 ? 20.260 8.972 -7.468 1.00 74.94 474 LYS A C 1
ATOM 3668 O O . LYS A 1 474 ? 20.993 9.491 -6.630 1.00 74.94 474 LYS A O 1
ATOM 3673 N N . ASP A 1 475 ? 20.452 7.738 -7.913 1.00 79.88 475 ASP A N 1
ATOM 3674 C CA . ASP A 1 475 ? 21.535 6.849 -7.487 1.00 79.88 475 ASP A CA 1
ATOM 3675 C C . ASP A 1 475 ? 22.595 6.612 -8.575 1.00 79.88 475 ASP A C 1
ATOM 3677 O O . ASP A 1 475 ? 23.531 5.854 -8.354 1.00 79.88 475 ASP A O 1
ATOM 3681 N N . GLY A 1 476 ? 22.481 7.295 -9.721 1.00 86.25 476 GLY A N 1
ATOM 3682 C CA . GLY A 1 476 ? 23.424 7.172 -10.837 1.00 86.25 476 GLY A CA 1
ATOM 3683 C C . GLY A 1 476 ? 23.252 5.890 -11.653 1.00 86.25 476 GLY A C 1
ATOM 3684 O O . GLY A 1 476 ? 24.136 5.551 -12.440 1.00 86.25 476 GLY A O 1
ATOM 3685 N N . MET A 1 477 ? 22.132 5.191 -11.462 1.00 90.25 477 MET A N 1
ATOM 3686 C CA . MET A 1 477 ? 21.765 3.983 -12.184 1.00 90.25 477 MET A CA 1
ATOM 3687 C C . MET A 1 477 ? 20.564 4.260 -13.094 1.00 90.25 477 MET A C 1
ATOM 3689 O O . MET A 1 477 ? 19.662 5.021 -12.747 1.00 90.25 477 MET A O 1
ATOM 3693 N N . ASP A 1 478 ? 20.557 3.613 -14.255 1.00 92.12 478 ASP A N 1
ATOM 3694 C CA . ASP A 1 478 ? 19.432 3.557 -15.176 1.00 92.12 478 ASP A CA 1
ATOM 3695 C C . ASP A 1 478 ? 18.979 2.099 -15.323 1.00 92.12 478 ASP A C 1
ATOM 3697 O O . ASP A 1 478 ? 19.797 1.176 -15.317 1.00 92.12 478 ASP A O 1
ATOM 3701 N N . ILE A 1 479 ? 17.673 1.894 -15.504 1.00 94.94 479 ILE A N 1
ATOM 3702 C CA . ILE A 1 479 ? 17.116 0.581 -15.846 1.00 94.94 479 ILE A CA 1
ATOM 3703 C C . ILE A 1 479 ? 16.956 0.510 -17.363 1.00 94.94 479 ILE A C 1
ATOM 3705 O O . ILE A 1 479 ? 16.007 1.072 -17.925 1.00 94.94 479 ILE A O 1
ATOM 3709 N N . ASP A 1 480 ? 17.910 -0.145 -18.019 1.00 94.25 480 ASP A N 1
ATOM 3710 C CA . ASP A 1 480 ? 17.955 -0.271 -19.474 1.00 94.25 480 ASP A CA 1
ATOM 3711 C C . ASP A 1 480 ? 17.139 -1.477 -19.938 1.00 94.25 480 ASP A C 1
ATOM 3713 O O . ASP A 1 480 ? 17.313 -2.591 -19.440 1.00 94.25 480 ASP A O 1
ATOM 3717 N N . HIS A 1 481 ? 16.240 -1.253 -20.893 1.00 95.06 481 HIS A N 1
ATOM 3718 C CA . HIS A 1 481 ? 15.499 -2.341 -21.523 1.00 95.06 481 HIS A CA 1
ATOM 3719 C C . HIS A 1 481 ? 16.351 -2.905 -22.651 1.00 95.06 481 HIS A C 1
ATOM 3721 O O . HIS A 1 481 ? 16.710 -2.182 -23.582 1.00 95.06 481 HIS A O 1
ATOM 3727 N N . ILE A 1 482 ? 16.635 -4.202 -22.584 1.00 93.25 482 ILE A N 1
ATOM 3728 C CA . ILE A 1 482 ? 17.375 -4.919 -23.617 1.00 93.25 482 ILE A CA 1
ATOM 3729 C C . ILE A 1 482 ? 16.528 -6.139 -24.019 1.00 93.25 482 ILE A C 1
ATOM 3731 O O . ILE A 1 482 ? 16.396 -7.060 -23.208 1.00 93.25 482 ILE A O 1
ATOM 3735 N N . PRO A 1 483 ? 15.921 -6.154 -25.224 1.00 94.06 483 PRO A N 1
ATOM 3736 C CA . PRO A 1 483 ? 16.025 -5.144 -26.286 1.00 94.06 483 PRO A CA 1
ATOM 3737 C C . PRO A 1 483 ? 15.299 -3.835 -25.930 1.00 94.06 483 PRO A C 1
ATOM 3739 O O . PRO A 1 483 ? 14.496 -3.790 -25.000 1.00 94.06 483 PRO A O 1
ATOM 3742 N N . SER A 1 484 ? 15.564 -2.760 -26.681 1.00 94.56 484 SER A N 1
ATOM 3743 C CA . SER A 1 484 ? 15.001 -1.436 -26.369 1.00 94.56 484 SER A CA 1
ATOM 3744 C C . SER A 1 484 ? 13.474 -1.441 -26.236 1.00 94.56 484 SER A C 1
ATOM 3746 O O . SER A 1 484 ? 12.771 -2.029 -27.061 1.00 94.56 484 SER A O 1
ATOM 3748 N N . PHE A 1 485 ? 12.943 -0.691 -25.263 1.00 94.88 485 PHE A N 1
ATOM 3749 C CA . PHE A 1 485 ? 11.497 -0.629 -25.025 1.00 94.88 485 PHE A CA 1
ATOM 3750 C C . PHE A 1 485 ? 10.699 -0.196 -26.267 1.00 94.88 485 PHE A C 1
ATOM 3752 O O . PHE A 1 485 ? 9.602 -0.687 -26.485 1.00 94.88 485 PHE A O 1
ATOM 3759 N N . LYS A 1 486 ? 11.260 0.657 -27.138 1.00 93.88 486 LYS A N 1
ATOM 3760 C CA . LYS A 1 486 ? 10.600 1.063 -28.393 1.00 93.88 486 LYS A CA 1
ATOM 3761 C C . LYS A 1 486 ? 10.413 -0.106 -29.371 1.00 93.88 486 LYS A C 1
ATOM 3763 O O . LYS A 1 486 ? 9.428 -0.128 -30.101 1.00 93.88 486 LYS A O 1
ATOM 3768 N N . ALA A 1 487 ? 11.353 -1.052 -29.408 1.00 94.06 487 ALA A N 1
ATOM 3769 C CA . ALA A 1 487 ? 11.220 -2.262 -30.219 1.00 94.06 487 ALA A CA 1
ATOM 3770 C C . ALA A 1 487 ? 10.159 -3.201 -29.625 1.00 94.06 487 ALA A C 1
ATOM 3772 O O . ALA A 1 487 ? 9.331 -3.718 -30.366 1.00 94.06 487 ALA A O 1
ATOM 3773 N N . ILE A 1 488 ? 10.134 -3.342 -28.294 1.00 94.50 488 ILE A N 1
ATOM 3774 C CA . ILE A 1 488 ? 9.113 -4.124 -27.580 1.00 94.50 488 ILE A CA 1
ATOM 3775 C C . ILE A 1 488 ? 7.715 -3.528 -27.793 1.00 94.50 488 ILE A C 1
ATOM 3777 O O . ILE A 1 488 ? 6.781 -4.256 -28.104 1.00 94.50 488 ILE A O 1
ATOM 3781 N N . GLU A 1 489 ? 7.577 -2.205 -27.681 1.00 93.50 489 GLU A N 1
ATOM 3782 C CA . GLU A 1 489 ? 6.330 -1.477 -27.935 1.00 93.50 489 GLU A CA 1
ATOM 3783 C C . GLU A 1 489 ? 5.803 -1.779 -29.342 1.00 93.50 489 GLU A C 1
ATOM 3785 O O . GLU A 1 489 ? 4.641 -2.133 -29.481 1.00 93.50 489 GLU A O 1
ATOM 3790 N N . LYS A 1 490 ? 6.657 -1.712 -30.374 1.00 92.62 490 LYS A N 1
ATOM 3791 C CA . LYS A 1 490 ? 6.281 -2.012 -31.768 1.00 92.62 490 LYS A CA 1
ATOM 3792 C C . LYS A 1 490 ? 5.923 -3.477 -32.001 1.00 92.62 490 LYS A C 1
ATOM 3794 O O . LYS A 1 490 ? 4.993 -3.755 -32.751 1.00 92.62 490 LYS A O 1
ATOM 3799 N N . TRP A 1 491 ? 6.653 -4.395 -31.372 1.00 92.88 491 TRP A N 1
ATOM 3800 C CA . TRP A 1 491 ? 6.348 -5.823 -31.428 1.00 92.88 491 TRP A CA 1
ATOM 3801 C C . TRP A 1 491 ? 4.973 -6.102 -30.807 1.00 92.88 491 TRP A C 1
ATOM 3803 O O . TRP A 1 491 ? 4.126 -6.725 -31.440 1.00 92.88 491 TRP A O 1
ATOM 3813 N N . ALA A 1 492 ? 4.710 -5.543 -29.622 1.00 89.44 492 ALA A N 1
ATOM 3814 C CA . ALA A 1 492 ? 3.448 -5.720 -28.908 1.00 89.44 492 ALA A CA 1
ATOM 3815 C C . ALA A 1 492 ? 2.262 -5.037 -29.603 1.00 89.44 492 ALA A C 1
ATOM 3817 O O . ALA A 1 492 ? 1.134 -5.510 -29.499 1.00 89.44 492 ALA A O 1
ATOM 3818 N N . SER A 1 493 ? 2.503 -3.927 -30.306 1.00 87.44 493 SER A N 1
ATOM 3819 C CA . SER A 1 493 ? 1.446 -3.179 -30.988 1.00 87.44 493 SER A CA 1
ATOM 3820 C C . SER A 1 493 ? 0.893 -3.922 -32.211 1.00 87.44 493 SER A C 1
ATOM 3822 O O . SER A 1 493 ? -0.258 -3.710 -32.577 1.00 87.44 493 SER A O 1
ATOM 3824 N N . ASN A 1 494 ? 1.692 -4.784 -32.857 1.00 78.69 494 ASN A N 1
ATOM 3825 C CA . ASN A 1 494 ? 1.312 -5.559 -34.049 1.00 78.69 494 ASN A CA 1
ATOM 3826 C C . ASN A 1 494 ? 0.600 -4.727 -35.147 1.00 78.69 494 ASN A C 1
ATOM 3828 O O . ASN A 1 494 ? -0.289 -5.208 -35.850 1.00 78.69 494 ASN A O 1
ATOM 3832 N N . GLY A 1 495 ? 0.974 -3.450 -35.290 1.00 71.25 495 GLY A N 1
ATOM 3833 C CA . GLY A 1 495 ? 0.380 -2.523 -36.262 1.00 71.25 495 GLY A CA 1
ATOM 3834 C C . GLY A 1 495 ? -0.875 -1.773 -35.795 1.00 71.25 495 GLY A C 1
ATOM 3835 O O . GLY A 1 495 ? -1.393 -0.960 -36.560 1.00 71.25 495 GLY A O 1
ATOM 3836 N N . GLU A 1 496 ? -1.336 -1.988 -34.563 1.00 79.38 496 GLU A N 1
ATOM 3837 C CA . GLU A 1 496 ? -2.354 -1.171 -33.894 1.00 79.38 496 GLU A CA 1
ATOM 3838 C C . GLU A 1 496 ? -1.701 -0.219 -32.878 1.00 79.38 496 GLU A C 1
ATOM 3840 O O . GLU A 1 496 ? -0.620 -0.493 -32.356 1.00 79.38 496 GLU A O 1
ATOM 3845 N N . ASP A 1 497 ? -2.333 0.928 -32.617 1.00 81.19 497 ASP A N 1
ATOM 3846 C CA . ASP A 1 497 ? -1.835 1.890 -31.630 1.00 81.19 497 ASP A CA 1
ATOM 3847 C C . ASP A 1 497 ? -2.235 1.448 -30.215 1.00 81.19 497 ASP A C 1
ATOM 3849 O O . ASP A 1 497 ? -3.422 1.315 -29.912 1.00 81.19 497 ASP A O 1
ATOM 3853 N N . LEU A 1 498 ? -1.247 1.270 -29.333 1.00 83.75 498 LEU A N 1
ATOM 3854 C CA . LEU A 1 498 ? -1.472 0.987 -27.913 1.00 83.75 498 LEU A CA 1
ATOM 3855 C C . LEU A 1 498 ? -1.887 2.259 -27.159 1.00 83.75 498 LEU A C 1
ATOM 3857 O O . LEU A 1 498 ? -1.357 3.353 -27.387 1.00 83.75 498 LEU A O 1
ATOM 3861 N N . THR A 1 499 ? -2.799 2.115 -26.201 1.00 86.06 499 THR A N 1
ATOM 3862 C CA . THR A 1 499 ? -3.154 3.185 -25.261 1.00 86.06 499 THR A CA 1
ATOM 3863 C C . THR A 1 499 ? -1.992 3.508 -24.318 1.00 86.06 499 THR A C 1
ATOM 3865 O O . THR A 1 499 ? -1.061 2.726 -24.120 1.00 86.06 499 THR A O 1
ATOM 3868 N N . SER A 1 500 ? -2.038 4.682 -23.685 1.00 74.56 500 SER A N 1
ATOM 3869 C CA . SER A 1 500 ? -0.995 5.086 -22.730 1.00 74.56 500 SER A CA 1
ATOM 3870 C C . SER A 1 500 ? -0.930 4.157 -21.510 1.00 74.56 500 SER A C 1
ATOM 3872 O O . SER A 1 500 ? 0.154 3.907 -20.977 1.00 74.56 500 SER A O 1
ATOM 3874 N N . GLU A 1 501 ? -2.072 3.626 -21.079 1.00 72.44 501 GLU A N 1
ATOM 3875 C CA . GLU A 1 501 ? -2.192 2.649 -20.000 1.00 72.44 501 GLU A CA 1
ATOM 3876 C C . GLU A 1 501 ? -1.559 1.306 -20.384 1.00 72.44 501 GLU A C 1
ATOM 3878 O O . GLU A 1 501 ? -0.786 0.761 -19.595 1.00 72.44 501 GLU A O 1
ATOM 3883 N N . GLU A 1 502 ? -1.808 0.816 -21.602 1.00 73.38 502 GLU A N 1
ATOM 3884 C CA . GLU A 1 502 ? -1.203 -0.415 -22.131 1.00 73.38 502 GLU A CA 1
ATOM 3885 C C . GLU A 1 502 ? 0.312 -0.279 -22.282 1.00 73.38 502 GLU A C 1
ATOM 3887 O O . GLU A 1 502 ? 1.048 -1.157 -21.840 1.00 73.38 502 GLU A O 1
ATOM 3892 N N . ILE A 1 503 ? 0.804 0.851 -22.803 1.00 77.31 503 ILE A N 1
ATOM 3893 C CA . ILE A 1 503 ? 2.246 1.126 -22.902 1.00 77.31 503 ILE A CA 1
ATOM 3894 C C . ILE A 1 503 ? 2.889 1.128 -21.512 1.00 77.31 503 ILE A C 1
ATOM 3896 O O . ILE A 1 503 ? 3.974 0.577 -21.322 1.00 77.31 503 ILE A O 1
ATOM 3900 N N . LYS A 1 504 ? 2.236 1.735 -20.515 1.00 75.56 504 LYS A N 1
ATOM 3901 C CA . LYS A 1 504 ? 2.744 1.763 -19.138 1.00 75.56 504 LYS A CA 1
ATOM 3902 C C . LYS A 1 504 ? 2.754 0.368 -18.508 1.00 75.56 504 LYS A C 1
ATOM 3904 O O . LYS A 1 504 ? 3.735 0.023 -17.848 1.00 75.56 504 LYS A O 1
ATOM 3909 N N . ALA A 1 505 ? 1.690 -0.411 -18.694 1.00 71.81 505 ALA A N 1
ATOM 3910 C CA . ALA A 1 505 ? 1.596 -1.780 -18.194 1.00 71.81 505 ALA A CA 1
ATOM 3911 C C . ALA A 1 505 ? 2.662 -2.674 -18.840 1.00 71.81 505 ALA A C 1
ATOM 3913 O O . ALA A 1 505 ? 3.410 -3.336 -18.122 1.00 71.81 505 ALA A O 1
ATOM 3914 N N . LEU A 1 506 ? 2.803 -2.598 -20.167 1.00 83.50 506 LEU A N 1
ATOM 3915 C CA . LEU A 1 506 ? 3.833 -3.294 -20.933 1.00 83.50 506 LEU A CA 1
ATOM 3916 C C . LEU A 1 506 ? 5.227 -2.936 -20.416 1.00 83.50 506 LEU A C 1
ATOM 3918 O O . LEU A 1 506 ? 5.993 -3.826 -20.067 1.00 83.50 506 LEU A O 1
ATOM 3922 N N . LYS A 1 507 ? 5.527 -1.638 -20.271 1.00 83.38 507 LYS A N 1
ATOM 3923 C CA . LYS A 1 507 ? 6.816 -1.165 -19.750 1.00 83.38 507 LYS A CA 1
ATOM 3924 C C . LYS A 1 507 ? 7.127 -1.734 -18.377 1.00 83.38 507 LYS A C 1
ATOM 3926 O O . LYS A 1 507 ? 8.236 -2.191 -18.147 1.00 83.38 507 LYS A O 1
ATOM 3931 N N . ASN A 1 508 ? 6.162 -1.694 -17.463 1.00 75.69 508 ASN A N 1
ATOM 3932 C CA . ASN A 1 508 ? 6.356 -2.174 -16.099 1.00 75.69 508 ASN A CA 1
ATOM 3933 C C . ASN A 1 508 ? 6.532 -3.696 -16.026 1.00 75.69 508 ASN A C 1
ATOM 3935 O O . ASN A 1 508 ? 7.248 -4.160 -15.139 1.00 75.69 508 ASN A O 1
ATOM 3939 N N . ALA A 1 509 ? 5.891 -4.441 -16.929 1.00 80.12 509 ALA A N 1
ATOM 3940 C CA . ALA A 1 509 ? 5.975 -5.896 -17.004 1.00 80.12 509 ALA A CA 1
ATOM 3941 C C . ALA A 1 509 ? 7.261 -6.388 -17.689 1.00 80.12 509 ALA A C 1
ATOM 3943 O O . ALA A 1 509 ? 7.732 -7.481 -17.386 1.00 80.12 509 ALA A O 1
ATOM 3944 N N . THR A 1 510 ? 7.848 -5.594 -18.588 1.00 85.81 510 THR A N 1
ATOM 3945 C CA . THR A 1 510 ? 9.062 -5.973 -19.321 1.00 85.81 510 THR A CA 1
ATOM 3946 C C . THR A 1 510 ? 10.327 -5.832 -18.476 1.00 85.81 510 THR A C 1
ATOM 3948 O O . THR A 1 510 ? 10.408 -5.010 -17.557 1.00 85.81 510 THR A O 1
ATOM 3951 N N . ASN A 1 511 ? 11.331 -6.655 -18.783 1.00 91.50 511 ASN A N 1
ATOM 3952 C CA . ASN A 1 511 ? 12.561 -6.732 -18.002 1.00 91.50 511 ASN A CA 1
ATOM 3953 C C . ASN A 1 511 ? 13.582 -5.665 -18.408 1.00 91.50 511 ASN A C 1
ATOM 3955 O O . ASN A 1 511 ? 13.642 -5.226 -19.559 1.00 91.50 511 ASN A O 1
ATOM 3959 N N . GLY A 1 512 ? 14.435 -5.299 -17.456 1.00 92.81 512 GLY A N 1
ATOM 3960 C CA . GLY A 1 512 ? 15.578 -4.431 -17.682 1.00 92.81 512 GLY A CA 1
ATOM 3961 C C . GLY A 1 512 ? 16.787 -4.810 -16.833 1.00 92.81 512 GLY A C 1
ATOM 3962 O O . GLY A 1 512 ? 16.713 -5.641 -15.923 1.00 92.81 512 GLY A O 1
ATOM 3963 N N . LEU A 1 513 ? 17.908 -4.179 -17.161 1.00 95.62 513 LEU A N 1
ATOM 3964 C CA . LEU A 1 513 ? 19.195 -4.316 -16.493 1.00 95.62 513 LEU A CA 1
ATOM 3965 C C . LEU A 1 513 ? 19.570 -2.987 -15.836 1.00 95.62 513 LEU A C 1
ATOM 3967 O O . LEU A 1 513 ? 19.608 -1.951 -16.499 1.00 95.62 513 LEU A O 1
ATOM 3971 N N . ALA A 1 514 ? 19.892 -3.022 -14.546 1.00 94.75 514 ALA A N 1
ATOM 3972 C CA . ALA A 1 514 ? 20.432 -1.872 -13.837 1.00 94.75 514 ALA A CA 1
ATOM 3973 C C . ALA A 1 514 ? 21.892 -1.634 -14.255 1.00 94.75 514 ALA A C 1
ATOM 3975 O O . ALA A 1 514 ? 22.789 -2.417 -13.929 1.00 94.75 514 ALA A O 1
ATOM 3976 N N . ILE A 1 515 ? 22.143 -0.529 -14.950 1.00 93.56 515 ILE A N 1
ATOM 3977 C CA . ILE A 1 515 ? 23.474 -0.116 -15.410 1.00 93.56 515 ILE A CA 1
ATOM 3978 C C . ILE A 1 515 ? 23.775 1.323 -14.981 1.00 93.56 515 ILE A C 1
ATOM 3980 O O . ILE A 1 515 ? 22.848 2.116 -14.838 1.00 93.56 515 ILE A O 1
ATOM 3984 N N . PRO A 1 516 ? 25.049 1.712 -14.809 1.00 94.38 516 PRO A N 1
ATOM 3985 C CA . PRO A 1 516 ? 25.390 3.106 -14.549 1.00 94.38 516 PRO A CA 1
ATOM 3986 C C . PRO A 1 516 ? 24.868 4.027 -15.659 1.00 94.38 516 PRO A C 1
ATOM 3988 O O . PRO A 1 516 ? 25.067 3.745 -16.847 1.00 94.38 516 PRO A O 1
ATOM 3991 N N . THR A 1 517 ? 24.261 5.157 -15.289 1.00 91.75 517 THR A N 1
ATOM 3992 C CA . THR A 1 517 ? 23.710 6.149 -16.233 1.00 91.75 517 THR A CA 1
ATOM 3993 C C . THR A 1 517 ? 24.759 6.595 -17.261 1.00 91.75 517 THR A C 1
ATOM 3995 O O . THR A 1 517 ? 24.448 6.827 -18.429 1.00 91.75 517 THR A O 1
ATOM 3998 N N . GLU A 1 518 ? 26.033 6.687 -16.871 1.00 90.75 518 GLU A N 1
ATOM 3999 C CA . GLU A 1 518 ? 27.136 7.030 -17.779 1.00 90.75 518 GLU A CA 1
ATOM 4000 C C . GLU A 1 518 ? 27.360 5.970 -18.865 1.00 90.75 518 GLU A C 1
ATOM 4002 O O . GLU A 1 518 ? 27.514 6.313 -20.041 1.00 90.75 518 GLU A O 1
ATOM 4007 N N . VAL A 1 519 ? 27.319 4.686 -18.494 1.00 91.88 519 VAL A N 1
ATOM 4008 C CA . VAL A 1 519 ? 27.442 3.559 -19.429 1.00 91.88 519 VAL A CA 1
ATOM 4009 C C . VAL A 1 519 ? 26.244 3.535 -20.376 1.00 91.88 519 VAL A C 1
ATOM 4011 O O . VAL A 1 519 ? 26.429 3.442 -21.594 1.00 91.88 519 VAL A O 1
ATOM 4014 N N . HIS A 1 520 ? 25.032 3.697 -19.837 1.00 92.25 520 HIS A N 1
ATOM 4015 C CA . HIS A 1 520 ? 23.801 3.745 -20.624 1.00 92.25 520 HIS A CA 1
ATOM 4016 C C . HIS A 1 520 ? 23.858 4.862 -21.677 1.00 92.25 520 HIS A C 1
ATOM 4018 O O . HIS A 1 520 ? 23.685 4.622 -22.873 1.00 92.25 520 HIS A O 1
ATOM 4024 N N . ARG A 1 521 ? 24.223 6.079 -21.256 1.00 90.00 521 ARG A N 1
ATOM 4025 C CA . ARG A 1 521 ? 24.337 7.260 -22.125 1.00 90.00 521 ARG A CA 1
ATOM 4026 C C . ARG A 1 521 ? 25.424 7.142 -23.183 1.00 90.00 521 ARG A C 1
ATOM 4028 O O . ARG A 1 521 ? 25.230 7.609 -24.312 1.00 90.00 521 ARG A O 1
ATOM 4035 N N . LYS A 1 522 ? 26.587 6.596 -22.826 1.00 89.56 522 LYS A N 1
ATOM 4036 C CA . LYS A 1 522 ? 27.746 6.513 -23.724 1.00 89.56 522 LYS A CA 1
ATOM 4037 C C . LYS A 1 522 ? 27.548 5.423 -24.777 1.00 89.56 522 LYS A C 1
ATOM 4039 O O . LYS A 1 522 ? 27.869 5.665 -25.937 1.00 89.56 522 LYS A O 1
ATOM 4044 N N . CYS A 1 523 ? 27.004 4.268 -24.388 1.00 87.56 523 CYS A N 1
ATOM 4045 C CA . CYS A 1 523 ? 27.200 3.039 -25.157 1.00 87.56 523 CYS A CA 1
ATOM 4046 C C . CYS A 1 523 ? 25.925 2.360 -25.639 1.00 87.56 523 CYS A C 1
ATOM 4048 O O . CYS A 1 523 ? 25.997 1.614 -26.609 1.00 87.56 523 CYS A O 1
ATOM 4050 N N . SER A 1 524 ? 24.760 2.611 -25.038 1.00 87.81 524 SER A N 1
ATOM 4051 C CA . SER A 1 524 ? 23.536 2.012 -25.572 1.00 87.81 524 SER A CA 1
ATOM 4052 C C . SER A 1 524 ? 23.253 2.552 -26.978 1.00 87.81 524 SER A C 1
ATOM 4054 O O . SER A 1 524 ? 23.211 3.770 -27.218 1.00 87.81 524 SER A O 1
ATOM 4056 N N . ARG A 1 525 ? 23.058 1.622 -27.924 1.00 89.06 525 ARG A N 1
ATOM 4057 C CA . ARG A 1 525 ? 22.714 1.940 -29.320 1.00 89.06 525 ARG A CA 1
ATOM 4058 C C . ARG A 1 525 ? 21.334 2.587 -29.426 1.00 89.06 525 ARG A C 1
ATOM 4060 O O . ARG A 1 525 ? 21.062 3.256 -30.417 1.00 89.06 525 ARG A O 1
ATOM 4067 N N . THR A 1 526 ? 20.488 2.416 -28.410 1.00 86.12 526 THR A N 1
ATOM 4068 C CA . THR A 1 526 ? 19.111 2.914 -28.374 1.00 86.12 526 THR A CA 1
ATOM 4069 C C . THR A 1 526 ? 18.888 4.042 -27.368 1.00 86.12 526 THR A C 1
ATOM 4071 O O . THR A 1 526 ? 17.748 4.451 -27.152 1.00 86.12 526 THR A O 1
ATOM 4074 N N . TYR A 1 527 ? 19.949 4.588 -26.767 1.00 85.19 527 TYR A N 1
ATOM 4075 C CA . TYR A 1 527 ? 19.811 5.709 -25.840 1.00 85.19 527 TYR A CA 1
ATOM 4076 C C . TYR A 1 527 ? 19.471 7.018 -26.564 1.00 85.19 527 TYR A C 1
ATOM 4078 O O . TYR A 1 527 ? 20.187 7.461 -27.472 1.00 85.19 527 TYR A O 1
ATOM 4086 N N . GLY A 1 528 ? 18.413 7.689 -26.101 1.00 79.88 528 GLY A N 1
ATOM 4087 C CA . GLY A 1 528 ? 17.994 9.000 -26.598 1.00 79.88 528 GLY A CA 1
ATOM 4088 C C . GLY A 1 528 ? 17.764 9.008 -28.112 1.00 79.88 528 GLY A C 1
ATOM 4089 O O . GLY A 1 528 ? 17.127 8.116 -28.662 1.00 79.88 528 GLY A O 1
ATOM 4090 N N . GLY A 1 529 ? 18.312 10.011 -28.802 1.00 78.31 529 GLY A N 1
ATOM 4091 C CA . GLY A 1 529 ? 18.135 10.186 -30.249 1.00 78.31 529 GLY A CA 1
ATOM 4092 C C . GLY A 1 529 ? 18.831 9.148 -31.142 1.00 78.31 529 GLY A C 1
ATOM 4093 O O . GLY A 1 529 ? 18.699 9.238 -32.359 1.00 78.31 529 GLY A O 1
ATOM 4094 N N . ARG A 1 530 ? 19.579 8.181 -30.584 1.00 85.50 530 ARG A N 1
ATOM 4095 C CA . ARG A 1 530 ? 20.243 7.128 -31.380 1.00 85.50 530 ARG A CA 1
ATOM 4096 C C . ARG A 1 530 ? 19.278 6.032 -31.836 1.00 85.50 530 ARG A C 1
ATOM 4098 O O . ARG A 1 530 ? 19.542 5.381 -32.842 1.00 85.50 530 ARG A O 1
ATOM 4105 N N . ASN A 1 531 ? 18.147 5.860 -31.145 1.00 90.31 531 ASN A N 1
ATOM 4106 C CA . ASN A 1 531 ? 17.123 4.903 -31.553 1.00 90.31 531 ASN A CA 1
ATOM 4107 C C . ASN A 1 531 ? 16.231 5.494 -32.649 1.00 90.31 531 ASN A C 1
ATOM 4109 O O . ASN A 1 531 ? 15.231 6.155 -32.369 1.00 90.31 531 ASN A O 1
ATOM 4113 N N . SER A 1 532 ? 16.606 5.284 -33.909 1.00 89.38 532 SER A N 1
ATOM 4114 C CA . SER A 1 532 ? 15.774 5.728 -35.030 1.00 89.38 532 SER A CA 1
ATOM 4115 C C . SER A 1 532 ? 14.491 4.897 -35.153 1.00 89.38 532 SER A C 1
ATOM 4117 O O . SER A 1 532 ? 14.442 3.718 -34.789 1.00 89.38 532 SER A O 1
ATOM 4119 N N . ASP A 1 533 ? 13.448 5.495 -35.732 1.00 88.56 533 ASP A N 1
ATOM 4120 C CA . ASP A 1 533 ? 12.192 4.789 -35.999 1.00 88.56 533 ASP A CA 1
ATOM 4121 C C . ASP A 1 533 ? 12.419 3.547 -36.879 1.00 88.56 533 ASP A C 1
ATOM 4123 O O . ASP A 1 533 ? 11.985 2.448 -36.542 1.00 88.56 533 ASP A O 1
ATOM 4127 N N . ARG A 1 534 ? 13.228 3.688 -37.937 1.00 90.12 534 ARG A N 1
ATOM 4128 C CA . ARG A 1 534 ? 13.619 2.577 -38.813 1.00 90.12 534 ARG A CA 1
ATOM 4129 C C . ARG A 1 534 ? 14.304 1.443 -38.048 1.00 90.12 534 ARG A C 1
ATOM 4131 O O . ARG A 1 534 ? 14.000 0.281 -38.296 1.00 90.12 534 ARG A O 1
ATOM 4138 N N . GLN A 1 535 ? 15.231 1.769 -37.148 1.00 90.38 535 GLN A N 1
ATOM 4139 C CA . GLN A 1 535 ? 15.961 0.764 -36.378 1.00 90.38 535 GLN A CA 1
ATOM 4140 C C . GLN A 1 535 ? 15.040 0.017 -35.414 1.00 90.38 535 GLN A C 1
ATOM 4142 O O . GLN A 1 535 ? 15.038 -1.206 -35.431 1.00 90.38 535 GLN A O 1
ATOM 4147 N N . SER A 1 536 ? 14.217 0.731 -34.645 1.00 91.56 536 SER A N 1
ATOM 4148 C CA . SER A 1 536 ? 13.257 0.096 -33.732 1.00 91.56 536 SER A CA 1
ATOM 4149 C C . SER A 1 536 ? 12.221 -0.768 -34.461 1.00 91.56 536 SER A C 1
ATOM 4151 O O . SER A 1 536 ? 11.825 -1.794 -33.923 1.00 91.56 536 SER A O 1
ATOM 4153 N N . THR A 1 537 ? 11.821 -0.413 -35.691 1.00 92.25 537 THR A N 1
ATOM 4154 C CA . THR A 1 537 ? 10.966 -1.274 -36.531 1.00 92.25 537 THR A CA 1
ATOM 4155 C C . THR A 1 537 ? 11.684 -2.562 -36.930 1.00 92.25 537 THR A C 1
ATOM 4157 O O . THR A 1 537 ? 11.114 -3.639 -36.801 1.00 92.25 537 THR A O 1
ATOM 4160 N N . ILE A 1 538 ? 12.940 -2.478 -37.377 1.00 92.38 538 ILE A N 1
ATOM 4161 C CA . ILE A 1 538 ? 13.730 -3.672 -37.724 1.00 92.38 538 ILE A CA 1
ATOM 4162 C C . ILE A 1 538 ? 13.964 -4.544 -36.485 1.00 92.38 538 ILE A C 1
ATOM 4164 O O . ILE A 1 538 ? 13.818 -5.757 -36.552 1.00 92.38 538 ILE A O 1
ATOM 4168 N N . ASP A 1 539 ? 14.298 -3.932 -35.351 1.00 94.31 539 ASP A N 1
ATOM 4169 C CA . ASP A 1 539 ? 14.539 -4.642 -34.095 1.00 94.31 539 ASP A CA 1
ATOM 4170 C C . ASP A 1 539 ? 13.271 -5.314 -33.550 1.00 94.31 539 ASP A C 1
ATOM 4172 O O . ASP A 1 539 ? 13.368 -6.375 -32.947 1.00 94.31 539 ASP A O 1
ATOM 4176 N N . SER A 1 540 ? 12.086 -4.738 -33.781 1.00 94.00 540 SER A N 1
ATOM 4177 C CA . SER A 1 540 ? 10.814 -5.338 -33.354 1.00 94.00 540 SER A CA 1
ATOM 4178 C C . SER A 1 540 ? 10.453 -6.629 -34.093 1.00 94.00 540 SER A C 1
ATOM 4180 O O . SER A 1 540 ? 9.628 -7.391 -33.606 1.00 94.00 540 SER A O 1
ATOM 4182 N N . MET A 1 541 ? 11.074 -6.888 -35.250 1.00 92.62 541 MET A N 1
ATOM 4183 C CA . MET A 1 541 ? 10.858 -8.121 -36.018 1.00 92.62 541 MET A CA 1
ATOM 4184 C C . MET A 1 541 ? 11.613 -9.320 -35.432 1.00 92.62 541 MET A C 1
ATOM 4186 O O . MET A 1 541 ? 11.265 -10.454 -35.736 1.00 92.62 541 MET A O 1
ATOM 4190 N N . ASP A 1 542 ? 12.663 -9.075 -34.641 1.00 95.0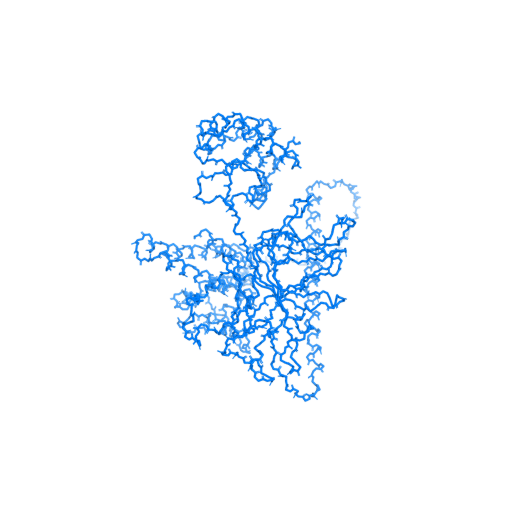0 542 ASP A N 1
ATOM 4191 C CA . ASP A 1 542 ? 13.458 -10.106 -33.971 1.00 95.00 542 ASP A CA 1
ATOM 4192 C C . ASP A 1 542 ? 14.099 -9.508 -32.709 1.00 95.00 542 ASP A C 1
ATOM 4194 O O . ASP A 1 542 ? 15.220 -8.972 -32.716 1.00 95.00 542 ASP A O 1
ATOM 4198 N N . LEU A 1 543 ? 13.338 -9.588 -31.618 1.00 95.25 543 LEU A N 1
ATOM 4199 C CA . LEU A 1 543 ? 13.703 -9.039 -30.318 1.00 95.25 543 LEU A CA 1
ATOM 4200 C C . LEU A 1 543 ? 14.927 -9.743 -29.709 1.00 95.25 543 LEU A C 1
ATOM 4202 O O . LEU A 1 543 ? 15.732 -9.083 -29.047 1.00 95.25 543 LEU A O 1
ATOM 4206 N N . GLU A 1 544 ? 15.133 -11.039 -29.968 1.00 96.25 544 GLU A N 1
ATOM 4207 C CA . GLU A 1 544 ? 16.301 -11.771 -29.457 1.00 96.25 544 GLU A CA 1
ATOM 4208 C C . GLU A 1 544 ? 17.586 -11.308 -30.160 1.00 96.25 544 GLU A C 1
ATOM 4210 O O . GLU A 1 544 ? 18.605 -11.026 -29.516 1.00 96.25 544 GLU A O 1
ATOM 4215 N N . SER A 1 545 ? 17.550 -11.159 -31.485 1.00 96.06 545 SER A N 1
ATOM 4216 C CA . SER A 1 545 ? 18.674 -10.605 -32.244 1.00 96.06 545 SER A CA 1
ATOM 4217 C C . SER A 1 545 ? 18.942 -9.142 -31.897 1.00 96.06 545 SER A C 1
ATOM 4219 O O . SER A 1 545 ? 20.106 -8.731 -31.844 1.00 96.06 545 SER A O 1
ATOM 4221 N N . ALA A 1 546 ? 17.901 -8.344 -31.647 1.00 95.75 546 ALA A N 1
ATOM 4222 C CA . ALA A 1 546 ? 18.043 -6.972 -31.165 1.00 95.75 546 ALA A CA 1
ATOM 4223 C C . ALA A 1 546 ? 18.744 -6.928 -29.797 1.00 95.75 546 ALA A C 1
ATOM 4225 O O . ALA A 1 546 ? 19.729 -6.201 -29.638 1.00 95.75 546 ALA A O 1
ATOM 4226 N N . ALA A 1 547 ? 18.321 -7.776 -28.855 1.00 95.75 547 ALA A N 1
ATOM 4227 C CA . ALA A 1 547 ? 18.923 -7.884 -27.529 1.00 95.75 547 ALA A CA 1
ATOM 4228 C C . ALA A 1 547 ? 20.404 -8.280 -27.602 1.00 95.75 547 ALA A C 1
ATOM 4230 O O . ALA A 1 547 ? 21.246 -7.657 -26.956 1.00 95.75 547 ALA A O 1
ATOM 4231 N N . LYS A 1 548 ? 20.760 -9.255 -28.451 1.00 96.12 548 LYS A N 1
ATOM 4232 C CA . LYS A 1 548 ? 22.162 -9.655 -28.679 1.00 96.12 548 LYS A CA 1
ATOM 4233 C C . LYS A 1 548 ? 23.018 -8.482 -29.169 1.00 96.12 548 LYS A C 1
ATOM 4235 O O . LYS A 1 548 ? 24.144 -8.309 -28.697 1.00 96.12 548 LYS A O 1
ATOM 4240 N N . LYS A 1 549 ? 22.493 -7.648 -30.076 1.00 94.88 549 LYS A N 1
ATOM 4241 C CA . LYS A 1 549 ? 23.184 -6.434 -30.550 1.00 94.88 549 LYS A CA 1
ATOM 4242 C C . LYS A 1 549 ? 23.364 -5.428 -29.413 1.00 94.88 549 LYS A C 1
ATOM 4244 O O . LYS A 1 549 ? 24.489 -4.985 -29.196 1.00 94.88 549 LYS A O 1
ATOM 4249 N N . ASP A 1 550 ? 22.305 -5.119 -28.666 1.00 93.50 550 ASP A N 1
ATOM 4250 C CA . ASP A 1 550 ? 22.346 -4.224 -27.497 1.00 93.50 550 ASP A CA 1
ATOM 4251 C C . ASP A 1 550 ? 23.402 -4.676 -26.470 1.00 93.50 550 ASP A C 1
ATOM 4253 O O . ASP A 1 550 ? 24.314 -3.916 -26.125 1.00 93.50 550 ASP A O 1
ATOM 4257 N N . MET A 1 551 ? 23.353 -5.950 -26.067 1.00 95.38 551 MET A N 1
ATOM 4258 C CA . MET A 1 551 ? 24.306 -6.567 -25.138 1.00 95.38 551 MET A CA 1
ATOM 4259 C C . MET A 1 551 ? 25.746 -6.511 -25.657 1.00 95.38 551 MET A C 1
ATOM 4261 O O . MET A 1 551 ? 26.675 -6.249 -24.890 1.00 95.38 551 MET A O 1
ATOM 4265 N N . SER A 1 552 ? 25.961 -6.747 -26.956 1.00 94.00 552 SER A N 1
ATOM 4266 C CA . SER A 1 552 ? 27.304 -6.731 -27.546 1.00 94.00 552 SER A CA 1
ATOM 4267 C C . SER A 1 552 ? 27.962 -5.351 -27.468 1.00 94.00 552 SER A C 1
ATOM 4269 O O . SER A 1 552 ? 29.149 -5.262 -27.151 1.00 94.00 552 SER A O 1
ATOM 4271 N N . VAL A 1 553 ? 27.189 -4.280 -27.685 1.00 90.75 553 VAL A N 1
ATOM 4272 C CA . VAL A 1 553 ? 27.697 -2.902 -27.663 1.00 90.75 553 VAL A CA 1
ATOM 4273 C C . VAL A 1 553 ? 27.978 -2.460 -26.228 1.00 90.75 553 VAL A C 1
ATOM 4275 O O . VAL A 1 553 ? 29.048 -1.920 -25.942 1.00 90.75 553 VAL A O 1
ATOM 4278 N N . ILE A 1 554 ? 27.057 -2.722 -25.298 1.00 92.88 554 ILE A N 1
ATOM 4279 C CA . ILE A 1 554 ? 27.210 -2.253 -23.916 1.00 92.88 554 ILE A CA 1
ATOM 4280 C C . ILE A 1 554 ? 28.287 -3.022 -23.136 1.00 92.88 554 ILE A C 1
ATOM 4282 O O . ILE A 1 554 ? 28.928 -2.461 -22.244 1.00 92.88 554 ILE A O 1
ATOM 4286 N N . ARG A 1 555 ? 28.557 -4.281 -23.511 1.00 95.12 555 ARG A N 1
ATOM 4287 C CA . ARG A 1 555 ? 29.571 -5.141 -22.881 1.00 95.12 555 ARG A CA 1
ATOM 4288 C C . ARG A 1 555 ? 30.939 -4.472 -22.771 1.00 95.12 555 ARG A C 1
ATOM 4290 O O . ARG A 1 555 ? 31.580 -4.601 -21.732 1.00 95.12 555 ARG A O 1
ATOM 4297 N N . GLY A 1 556 ? 31.402 -3.796 -23.825 1.00 91.62 556 GLY A N 1
ATOM 4298 C CA . GLY A 1 556 ? 32.705 -3.121 -23.816 1.00 91.62 556 GLY A CA 1
ATOM 4299 C C . GLY A 1 556 ? 32.779 -2.049 -22.729 1.00 91.62 556 GLY A C 1
ATOM 4300 O O . GLY A 1 556 ? 33.724 -2.011 -21.948 1.00 91.62 556 GLY A O 1
ATOM 4301 N N . CYS A 1 557 ? 31.722 -1.255 -22.604 1.00 92.81 557 CYS A N 1
ATOM 4302 C CA . CYS A 1 557 ? 31.672 -0.162 -21.644 1.00 92.81 557 CYS A CA 1
ATOM 4303 C C . CYS A 1 557 ? 31.478 -0.624 -20.204 1.00 92.81 557 CYS A C 1
ATOM 4305 O O . CYS A 1 557 ? 32.039 -0.017 -19.302 1.00 92.81 557 CYS A O 1
ATOM 4307 N N . LEU A 1 558 ? 30.748 -1.718 -19.975 1.00 92.81 558 LEU A N 1
ATOM 4308 C CA . LEU A 1 558 ? 30.675 -2.323 -18.644 1.00 92.81 558 LEU A CA 1
ATOM 4309 C C . LEU A 1 558 ? 32.058 -2.812 -18.179 1.00 92.81 558 LEU A C 1
ATOM 4311 O O . LEU A 1 558 ? 32.416 -2.620 -17.021 1.00 92.81 558 LEU A O 1
ATOM 4315 N N . LYS A 1 559 ? 32.875 -3.363 -19.085 1.00 94.25 559 LYS A N 1
ATOM 4316 C CA . LYS A 1 559 ? 34.264 -3.734 -18.764 1.00 94.25 559 LYS A CA 1
ATOM 4317 C C . LYS A 1 559 ? 35.131 -2.519 -18.454 1.00 94.25 559 LYS A C 1
ATOM 4319 O O . LYS A 1 559 ? 35.848 -2.535 -17.462 1.00 94.25 559 LYS A O 1
ATOM 4324 N N . GLU A 1 560 ? 35.056 -1.472 -19.281 1.00 92.06 560 GLU A N 1
ATOM 4325 C CA . GLU A 1 560 ? 35.765 -0.204 -19.032 1.00 92.06 560 GLU A CA 1
ATOM 4326 C C . GLU A 1 560 ? 35.380 0.406 -17.677 1.00 92.06 560 GLU A C 1
ATOM 4328 O O . GLU A 1 560 ? 36.213 1.019 -17.018 1.00 92.06 560 GLU A O 1
ATOM 4333 N N . HIS A 1 561 ? 34.132 0.206 -17.250 1.00 90.50 561 HIS A N 1
ATOM 4334 C CA . HIS A 1 561 ? 33.608 0.678 -15.971 1.00 90.50 561 HIS A CA 1
ATOM 4335 C C . HIS A 1 561 ? 33.936 -0.245 -14.780 1.00 90.50 561 HIS A C 1
ATOM 4337 O O . HIS A 1 561 ? 33.521 0.034 -13.659 1.00 90.50 561 HIS A O 1
ATOM 4343 N N . GLY A 1 562 ? 34.687 -1.331 -15.000 1.00 91.00 562 GLY A N 1
ATOM 4344 C CA . GLY A 1 562 ? 35.233 -2.184 -13.940 1.00 91.00 562 GLY A CA 1
ATOM 4345 C C . GLY A 1 562 ? 34.452 -3.465 -13.630 1.00 91.00 562 GLY A C 1
ATOM 4346 O O . GLY A 1 562 ? 34.836 -4.182 -12.708 1.00 91.00 562 GLY A O 1
ATOM 4347 N N . TYR A 1 563 ? 33.395 -3.800 -14.378 1.00 89.81 563 TYR A N 1
ATOM 4348 C CA . TYR A 1 563 ? 32.667 -5.059 -14.171 1.00 89.81 563 TYR A CA 1
ATOM 4349 C C . TYR A 1 563 ? 33.415 -6.258 -14.766 1.00 89.81 563 TYR A C 1
ATOM 4351 O O . TYR A 1 563 ? 33.967 -6.191 -15.870 1.00 89.81 563 TYR A O 1
ATOM 4359 N N . SER A 1 564 ? 33.404 -7.390 -14.055 1.00 89.25 564 SER A N 1
ATOM 4360 C CA . SER A 1 564 ? 34.061 -8.608 -14.526 1.00 89.25 564 SER A CA 1
ATOM 4361 C C . SER A 1 564 ? 33.297 -9.247 -15.694 1.00 89.25 564 SER A C 1
ATOM 4363 O O . SER A 1 564 ? 32.082 -9.105 -15.830 1.00 89.25 564 SER A O 1
ATOM 4365 N N . ASN A 1 565 ? 33.996 -10.016 -16.539 1.00 92.00 565 ASN A N 1
ATOM 4366 C CA . ASN A 1 565 ? 33.339 -10.799 -17.596 1.00 92.00 565 ASN A CA 1
ATOM 4367 C C . ASN A 1 565 ? 32.262 -11.734 -17.039 1.00 92.00 565 ASN A C 1
ATOM 4369 O O . ASN A 1 565 ? 31.256 -11.954 -17.708 1.00 92.00 565 ASN A O 1
ATOM 4373 N N . LYS A 1 566 ? 32.495 -12.283 -15.841 1.00 88.38 566 LYS A N 1
ATOM 4374 C CA . LYS A 1 566 ? 31.574 -13.200 -15.181 1.00 88.38 566 LYS A CA 1
ATOM 4375 C C . LYS A 1 566 ? 30.276 -12.484 -14.818 1.00 88.38 566 LYS A C 1
ATOM 4377 O O . LYS A 1 566 ? 29.226 -12.926 -15.255 1.00 88.38 566 LYS A O 1
ATOM 4382 N N . ASP A 1 567 ? 30.354 -11.348 -14.125 1.00 83.75 567 ASP A N 1
ATOM 4383 C CA . ASP A 1 567 ? 29.155 -10.618 -13.683 1.00 83.75 567 ASP A CA 1
ATOM 4384 C C . ASP A 1 567 ? 28.325 -10.117 -14.872 1.00 83.75 567 ASP A C 1
ATOM 4386 O O . ASP A 1 567 ? 27.097 -10.179 -14.853 1.00 83.75 567 ASP A O 1
ATOM 4390 N N . ILE A 1 568 ? 28.994 -9.668 -15.942 1.00 92.06 568 ILE A N 1
ATOM 4391 C CA . ILE A 1 568 ? 28.323 -9.249 -17.180 1.00 92.06 568 ILE A CA 1
ATOM 4392 C C . ILE A 1 568 ? 27.613 -10.438 -17.843 1.00 92.06 568 ILE A C 1
ATOM 4394 O O . ILE A 1 568 ? 26.481 -10.293 -18.298 1.00 92.06 568 ILE A O 1
ATOM 4398 N N . ASN A 1 569 ? 28.271 -11.600 -17.926 1.00 91.00 569 ASN A N 1
ATOM 4399 C CA . ASN A 1 569 ? 27.669 -12.802 -18.505 1.00 91.00 569 ASN A CA 1
ATOM 4400 C C . ASN A 1 569 ? 26.470 -13.269 -17.682 1.00 91.00 569 ASN A C 1
ATOM 4402 O O . ASN A 1 569 ? 25.395 -13.427 -18.245 1.00 91.00 569 ASN A O 1
ATOM 4406 N N . ASP A 1 570 ? 26.626 -13.382 -16.363 1.00 85.19 570 ASP A N 1
ATOM 4407 C CA . ASP A 1 570 ? 25.560 -13.819 -15.461 1.00 85.19 570 ASP A CA 1
ATOM 4408 C C . ASP A 1 570 ? 24.325 -12.906 -15.571 1.00 85.19 570 ASP A C 1
ATOM 4410 O O . ASP A 1 570 ? 23.189 -13.383 -15.613 1.00 85.19 570 ASP A O 1
ATOM 4414 N N . ALA A 1 571 ? 24.531 -11.588 -15.669 1.00 89.88 571 ALA A N 1
ATOM 4415 C CA . ALA A 1 571 ? 23.447 -10.627 -15.843 1.00 89.88 571 ALA A CA 1
ATOM 4416 C C . ALA A 1 571 ? 22.760 -10.753 -17.214 1.00 89.88 571 ALA A C 1
ATOM 4418 O O . ALA A 1 571 ? 21.532 -10.756 -17.295 1.00 89.88 571 ALA A O 1
ATOM 4419 N N . PHE A 1 572 ? 23.523 -10.893 -18.300 1.00 96.62 572 PHE A N 1
ATOM 4420 C CA . PHE A 1 572 ? 22.953 -11.067 -19.640 1.00 96.62 572 PHE A CA 1
ATOM 4421 C C . PHE A 1 572 ? 22.218 -12.396 -19.795 1.00 96.62 572 PHE A C 1
ATOM 4423 O O . PHE A 1 572 ? 21.137 -12.428 -20.384 1.00 96.62 572 PHE A O 1
ATOM 4430 N N . ASP A 1 573 ? 22.760 -13.474 -19.237 1.00 91.62 573 ASP A N 1
ATOM 4431 C CA . ASP A 1 573 ? 22.136 -14.794 -19.255 1.00 91.62 573 ASP A CA 1
ATOM 4432 C C . ASP A 1 573 ? 20.830 -14.774 -18.458 1.00 91.62 573 ASP A C 1
ATOM 4434 O O . ASP A 1 573 ? 19.803 -15.262 -18.937 1.00 91.62 573 ASP A O 1
ATOM 4438 N N . ARG A 1 574 ? 20.825 -14.119 -17.290 1.00 91.31 574 ARG A N 1
ATOM 4439 C CA . ARG A 1 574 ? 19.609 -13.919 -16.495 1.00 91.31 574 ARG A CA 1
ATOM 4440 C C . ARG A 1 574 ? 18.561 -13.091 -17.235 1.00 91.31 574 ARG A C 1
ATOM 4442 O O . ARG A 1 574 ? 17.389 -13.461 -17.211 1.00 91.31 574 ARG A O 1
ATOM 4449 N N . LEU A 1 575 ? 18.955 -12.001 -17.894 1.00 92.25 575 LEU A N 1
ATOM 4450 C CA . LEU A 1 575 ? 18.026 -11.166 -18.660 1.00 92.25 575 LEU A CA 1
ATOM 4451 C C . LEU A 1 575 ? 17.436 -11.924 -19.851 1.00 92.25 575 LEU A C 1
ATOM 4453 O O . LEU A 1 575 ? 16.224 -11.907 -20.045 1.00 92.25 575 LEU A O 1
ATOM 4457 N N . ASN A 1 576 ? 18.267 -12.648 -20.602 1.00 94.69 576 ASN A N 1
ATOM 4458 C CA . ASN A 1 576 ? 17.800 -13.474 -21.712 1.00 94.69 576 ASN A CA 1
ATOM 4459 C C . ASN A 1 576 ? 16.860 -14.586 -21.252 1.00 94.69 576 ASN A C 1
ATOM 4461 O O . ASN A 1 576 ? 15.874 -14.856 -21.933 1.00 94.69 576 ASN A O 1
ATOM 4465 N N . LYS A 1 577 ? 17.141 -15.214 -20.104 1.00 88.81 577 LYS A N 1
ATOM 4466 C CA . LYS A 1 577 ? 16.245 -16.206 -19.510 1.00 88.81 577 LYS A CA 1
ATOM 4467 C C . LYS A 1 577 ? 14.883 -15.587 -19.189 1.00 88.81 577 LYS A C 1
ATOM 4469 O O . LYS A 1 577 ? 13.881 -16.098 -19.663 1.00 88.81 577 LYS A O 1
ATOM 4474 N N . LEU A 1 578 ? 14.847 -14.462 -18.471 1.00 84.81 578 LEU A N 1
ATOM 4475 C CA . LEU A 1 578 ? 13.589 -13.795 -18.112 1.00 84.81 578 LEU A CA 1
ATOM 4476 C C . LEU A 1 578 ? 12.798 -13.305 -19.332 1.00 84.81 578 LEU A C 1
ATOM 4478 O O . LEU A 1 578 ? 11.573 -13.367 -19.328 1.00 84.81 578 LEU A O 1
ATOM 4482 N N . ASN A 1 579 ? 13.477 -12.831 -20.378 1.00 89.69 579 ASN A N 1
ATOM 4483 C CA . ASN A 1 579 ? 12.814 -12.438 -21.622 1.00 89.69 579 ASN A CA 1
ATOM 4484 C C . ASN A 1 579 ? 12.224 -13.646 -22.358 1.00 89.69 579 ASN A C 1
ATOM 4486 O O . ASN A 1 579 ? 11.103 -13.559 -22.851 1.00 89.69 579 ASN A O 1
ATOM 4490 N N . ARG A 1 580 ? 12.940 -14.776 -22.398 1.00 90.69 580 ARG A N 1
ATOM 4491 C CA . ARG A 1 580 ? 12.433 -16.016 -22.996 1.00 90.69 580 ARG A CA 1
ATOM 4492 C C . ARG A 1 580 ? 11.246 -16.571 -22.213 1.00 90.69 580 ARG A C 1
ATOM 4494 O O . ARG A 1 580 ? 10.213 -16.834 -22.809 1.00 90.69 580 ARG A O 1
ATOM 4501 N N . ASP A 1 581 ? 11.372 -16.669 -20.892 1.00 83.62 581 ASP A N 1
ATOM 4502 C CA . ASP A 1 581 ? 10.307 -17.155 -20.006 1.00 83.62 581 ASP A CA 1
ATOM 4503 C C . ASP A 1 581 ? 9.060 -16.243 -20.064 1.00 83.62 581 ASP A C 1
ATOM 4505 O O . ASP A 1 581 ? 7.941 -16.703 -19.857 1.00 83.62 581 ASP A O 1
ATOM 4509 N N . GLY A 1 582 ? 9.246 -14.953 -20.370 1.00 79.62 582 GLY A N 1
ATOM 4510 C CA . GLY A 1 582 ? 8.176 -13.975 -20.580 1.00 79.62 582 GLY A CA 1
ATOM 4511 C C . GLY A 1 582 ? 7.621 -13.896 -22.009 1.00 79.62 582 GLY A C 1
ATOM 4512 O O . GLY A 1 582 ? 6.807 -13.013 -22.270 1.00 79.62 582 GLY A O 1
ATOM 4513 N N . GLY A 1 583 ? 8.067 -14.752 -22.936 1.00 86.06 583 GLY A N 1
ATOM 4514 C CA . GLY A 1 583 ? 7.578 -14.796 -24.322 1.00 86.06 583 GLY A CA 1
ATOM 4515 C C . GLY A 1 583 ? 8.055 -13.654 -25.231 1.00 86.06 583 GLY A C 1
ATOM 4516 O O . GLY A 1 583 ? 7.538 -13.489 -26.328 1.00 86.06 583 GLY A O 1
ATOM 4517 N N . LEU A 1 584 ? 9.045 -12.851 -24.816 1.00 84.69 584 LEU A N 1
ATOM 4518 C CA . LEU A 1 584 ? 9.562 -11.727 -25.619 1.00 84.69 584 LEU A CA 1
ATOM 4519 C C . LEU A 1 584 ? 10.413 -12.166 -26.820 1.00 84.69 584 LEU A C 1
ATOM 4521 O O . LEU A 1 584 ? 10.725 -11.338 -27.671 1.00 84.69 584 LEU A O 1
ATOM 4525 N N . TYR A 1 585 ? 10.857 -13.422 -26.864 1.00 87.25 585 TYR A N 1
ATOM 4526 C CA . TYR A 1 585 ? 11.714 -13.963 -27.928 1.00 87.25 585 TYR A CA 1
ATOM 4527 C C . TYR A 1 585 ? 10.997 -14.983 -28.824 1.00 87.25 585 TYR A C 1
ATOM 4529 O O . TYR A 1 585 ? 11.669 -15.686 -29.578 1.00 87.25 585 TYR A O 1
ATOM 4537 N N . GLU A 1 586 ? 9.671 -15.085 -28.715 1.00 74.06 586 GLU A N 1
ATOM 4538 C CA . GLU A 1 586 ? 8.843 -16.032 -29.476 1.00 74.06 586 GLU A CA 1
ATOM 4539 C C . GLU A 1 586 ? 8.223 -15.430 -30.742 1.00 74.06 586 GLU A C 1
ATOM 4541 O O . GLU A 1 586 ? 7.920 -14.210 -30.755 1.00 74.06 586 GLU A O 1
#

Foldseek 3Di:
DVVLLVLLLVLLCLLLPDPDPLSVVLSVVLSVVSVVVLVVLVVCVVVVVDPPVRSVVVSVVSSVLSVVLSVLCNVQNLVLLLQLLLPDPDLDEDDPVSSVCSSPDPDRDDHDAPVSLVVCCPGNHVVSSSSSSSSNNSVRVVVVVVVCVVVVPDDDDDDDDDDDDDDDDDDDDDDDDDDDDPDDPVRVVVVVVVVVVVVVVVVVVVVVVVVVVVVVVVVVVVVVPPPDDDDDPQQAAAAWADPPDDQSDRDHDQDKDFLVVFFWKWKWAWDADPPDPFTFTDTQDTDPQVDAVQWTKGKQAFFGMKMKTHTDDDPRNHYDDLVRLVVDQWGWHQKDWDQDPVRDIAMEGDDRDIFGAWEFDDDPQKTKTALDDRIMMMIHGDDDDPPDDPPPPDNPPRPPPPRRMYHYDPVRDDDDDPPCPDPDDPPDFRWYFYRYDVVSVRGIMIMGTDHDDPAADDALDKDFCLPHVVSHDPPQKDWAAQLHLLLVLLLVCVPPDDDPVRSVVSRRGGMTTIHGPVLCCPWFCCPDPSNDPVNSPVCNVARPVSNVVRLVRSVVVVVVVPDDPVSSVVSSVVNSVSCVVVVVGD

Sequence (586 aa):
MQRFSASVSIMASRCFSSASSFSNRASLRFAREAGEMSGKIYRQYQQGSASFETTMNTLSQLEWELRQQADLVTRFGPETITLMMQHHHGSGSFSRASVYRYAHSKEKPQLSHRAEITRWQYAPHARKNLLLRHVAEIYVDELQHSQRRTSGGGSGGGGLSSAAAPQPEASPQPKPAPEARPLTVKEKLAKQRKQNLRESDQAFATVLAREAAEKAAAKQAEAEQTEEQPEEKTVPQIFAKSAQVPAGTCEMGTQCESLSSLGQYGAYAAAIAQGSDELMLSRIAGQALAELPGMAMKIIGRVGILAAFAPTQMSDGTLYSEDDIRQRDMVETNIRLRVDESGQLYGYRVDGDAIPRRTVTQNGNKFEVTLEEGLTIEWIPITGDFGGQPILVNPVPDLETHDIWIHPQAGQGREFDNTYITPIAESELSDYILVFPAETGLKPLYVVYNQTKKPKVRPLEVGTYGDLAPRSVKDGMDIDHIPSFKAIEKWASNGEDLTSEEIKALKNATNGLAIPTEVHRKCSRTYGGRNSDRQSTIDSMDLESAAKKDMSVIRGCLKEHGYSNKDINDAFDRLNKLNRDGGLYE